Protein AF-0000000071819540 (afdb_homodimer)

Secondary structure (DSSP, 8-state):
-TT-EEEEES-SSHHHHHHHHHHHHTT-EEEEEES-HHHHHHHHHHHHHTT-EEEEEE--TT-HHHHHHHHHHHHHHHSSEEEEE------SS-TTS--GGG--HHHHHHHHIIIIIHHHHHHHHHGGGEEEEEEEEEE--GGGTS--TT-HHHHHHHHHHHHHHHHHHHHSSSEEEEEE--SB-SGGGTT-SB-HHHHHHHHHHHHHTS-HHHHTTSEEEHHHHHHHH-/-TT-EEEEES-SSHHHHHHHHHHHHTT-EEEEEES-HHHHHHHHHHHHHTT-EEEEEE--TT-HHHHHHHHHHHHHHHSSEEEEE------SS-TT---GGG--HHHHHHHHIIIIIHHHHHHHHHGGGEEEEEEEEEE--GGGTS--TT-HHHHHHHHHHHHHHHHHHHHSSSEEEEEE--SB-SGGGTT-SB-HHHHHHHHHHHHHTS-HHHHTTSEEEHHHHHHHH-

Structure (mmCIF, N/CA/C/O backbone):
data_AF-0000000071819540-model_v1
#
loop_
_entity.id
_entity.type
_entity.pdbx_description
1 polymer 'Oxidoreductase (Short-chain dehydrogenase family)'
#
loop_
_atom_site.group_PDB
_atom_site.id
_atom_site.type_symbol
_atom_site.label_atom_id
_atom_site.label_alt_id
_atom_site.label_comp_id
_atom_site.label_asym_id
_atom_site.label_entity_id
_atom_site.label_seq_id
_atom_site.pdbx_PDB_ins_code
_atom_site.Cartn_x
_atom_site.Cartn_y
_atom_site.Cartn_z
_atom_site.occupancy
_atom_site.B_iso_or_equiv
_atom_site.auth_seq_id
_atom_site.auth_comp_id
_atom_site.auth_asym_id
_atom_site.auth_atom_id
_atom_site.pdbx_PDB_model_num
ATOM 1 N N . MET A 1 1 ? 2.355 27.266 20.266 1 91.06 1 MET A N 1
ATOM 2 C CA . MET A 1 1 ? 2.822 27.047 18.891 1 91.06 1 MET A CA 1
ATOM 3 C C . MET A 1 1 ? 2.979 28.375 18.156 1 91.06 1 MET A C 1
ATOM 5 O O . MET A 1 1 ? 2.68 28.469 16.969 1 91.06 1 MET A O 1
ATOM 9 N N . ASN A 1 2 ? 3.559 29.266 19 1 85.06 2 ASN A N 1
ATOM 10 C CA . ASN A 1 2 ? 3.781 30.578 18.391 1 85.06 2 ASN A CA 1
ATOM 11 C C . ASN A 1 2 ? 4.887 30.531 17.328 1 85.06 2 ASN A C 1
ATOM 13 O O . ASN A 1 2 ? 5.918 29.875 17.547 1 85.06 2 ASN A O 1
ATOM 17 N N . ASP A 1 3 ? 4.652 30.812 15.977 1 91.5 3 ASP A N 1
ATOM 18 C CA . ASP A 1 3 ? 5.562 30.875 14.836 1 91.5 3 ASP A CA 1
ATOM 19 C C . ASP A 1 3 ? 5.621 29.547 14.109 1 91.5 3 ASP A C 1
ATOM 21 O O . ASP A 1 3 ? 6.598 29.25 13.414 1 91.5 3 ASP A O 1
ATOM 25 N N . THR A 1 4 ? 4.75 28.703 14.594 1 97.25 4 THR A N 1
ATOM 26 C CA . THR A 1 4 ? 4.637 27.406 13.938 1 97.25 4 THR A CA 1
ATOM 27 C C . THR A 1 4 ? 3.707 27.484 12.727 1 97.25 4 THR A C 1
ATOM 29 O O . THR A 1 4 ? 2.596 28.016 12.828 1 97.25 4 THR A O 1
ATOM 32 N N . THR A 1 5 ? 4.172 27.062 11.617 1 98.69 5 THR A N 1
ATOM 33 C CA . THR A 1 5 ? 3.324 26.938 10.438 1 98.69 5 THR A CA 1
ATOM 34 C C . THR A 1 5 ? 2.943 25.469 10.203 1 98.69 5 THR A C 1
ATOM 36 O O . THR A 1 5 ? 3.814 24.609 10.086 1 98.69 5 THR A O 1
ATOM 39 N N . ALA A 1 6 ? 1.653 25.219 10.156 1 98.88 6 ALA A N 1
ATOM 40 C CA . ALA A 1 6 ? 1.129 23.859 9.977 1 98.88 6 ALA A CA 1
ATOM 41 C C . ALA A 1 6 ? 0.278 23.766 8.711 1 98.88 6 ALA A C 1
ATOM 43 O O . ALA A 1 6 ? -0.553 24.641 8.445 1 98.88 6 ALA A O 1
ATOM 44 N N . VAL A 1 7 ? 0.509 22.75 7.922 1 98.94 7 VAL A N 1
ATOM 45 C CA . VAL A 1 7 ? -0.309 22.438 6.758 1 98.94 7 VAL A CA 1
ATOM 46 C C . VAL A 1 7 ? -1.204 21.234 7.062 1 98.94 7 VAL A C 1
ATOM 48 O O . VAL A 1 7 ? -0.745 20.234 7.617 1 98.94 7 VAL A O 1
ATOM 51 N N . VAL A 1 8 ? -2.459 21.312 6.762 1 98.94 8 VAL A N 1
ATOM 52 C CA . VAL A 1 8 ? -3.402 20.203 6.934 1 98.94 8 VAL A CA 1
ATOM 53 C C . VAL A 1 8 ? -4.133 19.938 5.617 1 98.94 8 VAL A C 1
ATOM 55 O O . VAL A 1 8 ? -4.805 20.828 5.086 1 98.94 8 VAL A O 1
ATOM 58 N N . THR A 1 9 ? -4.004 18.766 5.105 1 98.94 9 THR A N 1
ATOM 59 C CA . THR A 1 9 ? -4.754 18.406 3.906 1 98.94 9 THR A CA 1
ATOM 60 C C . THR A 1 9 ? -6.082 17.75 4.273 1 98.94 9 THR A C 1
ATOM 62 O O . THR A 1 9 ? -6.191 17.109 5.316 1 98.94 9 THR A O 1
ATOM 65 N N . GLY A 1 10 ? -7.055 17.859 3.346 1 98.62 10 GLY A N 1
ATOM 66 C CA . GLY A 1 10 ? -8.367 17.328 3.65 1 98.62 10 GLY A CA 1
ATOM 67 C C . GLY A 1 10 ? -9 17.953 4.883 1 98.62 10 GLY A C 1
ATOM 68 O O . GLY A 1 10 ? -9.484 17.234 5.766 1 98.62 10 GLY A O 1
ATOM 69 N N . ALA A 1 11 ? -8.984 19.266 4.961 1 98.75 11 ALA A N 1
ATOM 70 C CA . ALA A 1 11 ? -9.273 19.953 6.223 1 98.75 11 ALA A CA 1
ATOM 71 C C . ALA A 1 11 ? -10.703 20.484 6.238 1 98.75 11 ALA A C 1
ATOM 73 O O . ALA A 1 11 ? -11.07 21.266 7.113 1 98.75 11 ALA A O 1
ATOM 74 N N . SER A 1 12 ? -11.531 20.047 5.258 1 98.12 12 SER A N 1
ATOM 75 C CA . SER A 1 12 ? -12.859 20.641 5.156 1 98.12 12 SER A CA 1
ATOM 76 C C . SER A 1 12 ? -13.875 19.906 6.02 1 98.12 12 SER A C 1
ATOM 78 O O . SER A 1 12 ? -15.008 20.344 6.191 1 98.12 12 SER A O 1
ATOM 80 N N . SER A 1 13 ? -13.516 18.75 6.555 1 96.56 13 SER A N 1
ATOM 81 C CA . SER A 1 13 ? -14.43 17.969 7.383 1 96.56 13 SER A CA 1
ATOM 82 C C . SER A 1 13 ? -13.672 16.969 8.25 1 96.56 13 SER A C 1
ATOM 84 O O . SER A 1 13 ? -12.445 16.875 8.172 1 96.56 13 SER A O 1
ATOM 86 N N . GLY A 1 14 ? -14.367 16.422 9.18 1 97.31 14 GLY A N 1
ATOM 87 C CA . GLY A 1 14 ? -13.867 15.266 9.922 1 97.31 14 GLY A CA 1
ATOM 88 C C . GLY A 1 14 ? -12.625 15.578 10.734 1 97.31 14 GLY A C 1
ATOM 89 O O . GLY A 1 14 ? -12.562 16.594 11.414 1 97.31 14 GLY A O 1
ATOM 90 N N . ILE A 1 15 ? -11.727 14.633 10.703 1 98.44 15 ILE A N 1
ATOM 91 C CA . ILE A 1 15 ? -10.5 14.719 11.492 1 98.44 15 ILE A CA 1
ATOM 92 C C . ILE A 1 15 ? -9.695 15.938 11.047 1 98.44 15 ILE A C 1
ATOM 94 O O . ILE A 1 15 ? -9.203 16.703 11.883 1 98.44 15 ILE A O 1
ATOM 98 N N . GLY A 1 16 ? -9.609 16.172 9.727 1 98.75 16 GLY A N 1
ATOM 99 C CA . GLY A 1 16 ? -8.836 17.281 9.195 1 98.75 16 GLY A CA 1
ATOM 100 C C . GLY A 1 16 ? -9.312 18.641 9.695 1 98.75 16 GLY A C 1
ATOM 101 O O . GLY A 1 16 ? -8.508 19.484 10.094 1 98.75 16 GLY A O 1
ATOM 102 N N . ALA A 1 17 ? -10.586 18.812 9.695 1 98.75 17 ALA A N 1
ATOM 103 C CA . ALA A 1 17 ? -11.164 20.062 10.18 1 98.75 17 ALA A CA 1
ATOM 104 C C . ALA A 1 17 ? -10.883 20.25 11.672 1 98.75 17 ALA A C 1
ATOM 106 O O . ALA A 1 17 ? -10.484 21.328 12.094 1 98.75 17 ALA A O 1
ATOM 107 N N . ALA A 1 18 ? -11.109 19.203 12.414 1 98.81 18 ALA A N 1
ATOM 108 C CA . ALA A 1 18 ? -10.883 19.266 13.859 1 98.81 18 ALA A CA 1
ATOM 109 C C . ALA A 1 18 ? -9.422 19.562 14.18 1 98.81 18 ALA A C 1
ATOM 111 O O . ALA A 1 18 ? -9.125 20.359 15.07 1 98.81 18 ALA A O 1
ATOM 112 N N . VAL A 1 19 ? -8.539 18.922 13.453 1 98.88 19 VAL A N 1
ATOM 113 C CA . VAL A 1 19 ? -7.105 19.094 13.664 1 98.88 19 VAL A CA 1
ATOM 114 C C . VAL A 1 19 ? -6.691 20.516 13.281 1 98.88 19 VAL A C 1
ATOM 116 O O . VAL A 1 19 ? -5.918 21.156 14 1 98.88 19 VAL A O 1
ATOM 119 N N . ALA A 1 20 ? -7.203 21.016 12.164 1 98.88 20 ALA A N 1
ATOM 120 C CA . ALA A 1 20 ? -6.91 22.391 11.766 1 98.88 20 ALA A CA 1
ATOM 121 C C . ALA A 1 20 ? -7.312 23.375 12.852 1 98.88 20 ALA A C 1
ATOM 123 O O . ALA A 1 20 ? -6.531 24.266 13.219 1 98.88 20 ALA A O 1
ATOM 124 N N . ARG A 1 21 ? -8.508 23.234 13.398 1 98.81 21 ARG A N 1
ATOM 125 C CA . ARG A 1 21 ? -8.992 24.125 14.461 1 98.81 21 ARG A CA 1
ATOM 126 C C . ARG A 1 21 ? -8.125 24 15.703 1 98.81 21 ARG A C 1
ATOM 128 O O . ARG A 1 21 ? -7.797 25.016 16.328 1 98.81 21 ARG A O 1
ATOM 135 N N . ALA A 1 22 ? -7.758 22.75 16.062 1 98.69 22 ALA A N 1
ATOM 136 C CA . ALA A 1 22 ? -6.949 22.531 17.266 1 98.69 22 ALA A CA 1
ATOM 137 C C . ALA A 1 22 ? -5.574 23.172 17.125 1 98.69 22 ALA A C 1
ATOM 139 O O . ALA A 1 22 ? -5.066 23.781 18.062 1 98.69 22 ALA A O 1
ATOM 140 N N . LEU A 1 23 ? -4.965 23.047 15.969 1 98.69 23 LEU A N 1
ATOM 141 C CA . LEU A 1 23 ? -3.668 23.672 15.719 1 98.69 23 LEU A CA 1
ATOM 142 C C . LEU A 1 23 ? -3.771 25.188 15.766 1 98.69 23 LEU A C 1
ATOM 144 O O . LEU A 1 23 ? -2.898 25.859 16.328 1 98.69 23 LEU A O 1
ATOM 148 N N . GLY A 1 24 ? -4.809 25.734 15.172 1 98.25 24 GLY A N 1
ATOM 149 C CA . GLY A 1 24 ? -5.055 27.156 15.258 1 98.25 24 GLY A CA 1
ATOM 150 C C . GLY A 1 24 ? -5.203 27.656 16.688 1 98.25 24 GLY A C 1
ATOM 151 O O . GLY A 1 24 ? -4.625 28.688 17.062 1 98.25 24 GLY A O 1
ATOM 152 N N . ARG A 1 25 ? -5.984 26.938 17.438 1 97.75 25 ARG A N 1
ATOM 153 C CA . ARG A 1 25 ? -6.188 27.281 18.828 1 97.75 25 ARG A CA 1
ATOM 154 C C . ARG A 1 25 ? -4.871 27.25 19.609 1 97.75 25 ARG A C 1
ATOM 156 O O . ARG A 1 25 ? -4.672 28.016 20.531 1 97.75 25 ARG A O 1
ATOM 163 N N . ALA A 1 26 ? -4.012 26.344 19.172 1 97.69 26 ALA A N 1
ATOM 164 C CA . ALA A 1 26 ? -2.719 26.188 19.844 1 97.69 26 ALA A CA 1
ATOM 165 C C . ALA A 1 26 ? -1.759 27.297 19.422 1 97.69 26 ALA A C 1
ATOM 167 O O . ALA A 1 26 ? -0.653 27.406 19.953 1 97.69 26 ALA A O 1
ATOM 168 N N . GLY A 1 27 ? -2.15 28.094 18.406 1 97.62 27 GLY A N 1
ATOM 169 C CA . GLY A 1 27 ? -1.38 29.281 18.062 1 97.62 27 GLY A CA 1
ATOM 170 C C . GLY A 1 27 ? -0.652 29.156 16.75 1 97.62 27 GLY A C 1
ATOM 171 O O . GLY A 1 27 ? 0.05 30.078 16.328 1 97.62 27 GLY A O 1
ATOM 172 N N . ALA A 1 28 ? -0.795 28.062 16.062 1 98.25 28 ALA A N 1
ATOM 173 C CA . ALA A 1 28 ? -0.118 27.859 14.781 1 98.25 28 ALA A CA 1
ATOM 174 C C . ALA A 1 28 ? -0.764 28.703 13.68 1 98.25 28 ALA A C 1
ATOM 176 O O . ALA A 1 28 ? -1.956 29 13.742 1 98.25 28 ALA A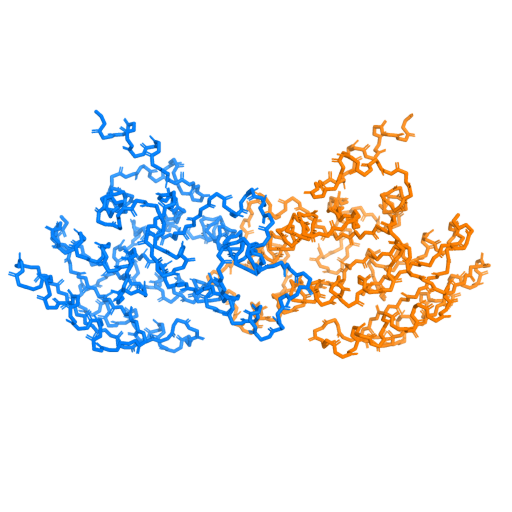 O 1
ATOM 177 N N . THR A 1 29 ? 0.043 29.094 12.766 1 98.38 29 THR A N 1
ATOM 178 C CA . THR A 1 29 ? -0.482 29.516 11.469 1 98.38 29 THR A CA 1
ATOM 179 C C . THR A 1 29 ? -0.866 28.312 10.617 1 98.38 29 THR A C 1
ATOM 181 O O . THR A 1 29 ? 0.002 27.562 10.18 1 98.38 29 THR A O 1
ATOM 184 N N . VAL A 1 30 ? -2.158 28.203 10.367 1 98.75 30 VAL A N 1
ATOM 185 C CA . VAL A 1 30 ? -2.646 27 9.703 1 98.75 30 VAL A CA 1
ATOM 186 C C . VAL A 1 30 ? -2.916 27.297 8.227 1 98.75 30 VAL A C 1
ATOM 188 O O . VAL A 1 30 ? -3.598 28.266 7.898 1 98.75 30 VAL A O 1
ATOM 191 N N . VAL A 1 31 ? -2.322 26.531 7.32 1 98.88 31 VAL A N 1
ATOM 192 C CA . VAL A 1 31 ? -2.67 26.516 5.902 1 98.88 31 VAL A CA 1
ATOM 193 C C . VAL A 1 31 ? -3.383 25.219 5.555 1 98.88 31 VAL A C 1
ATOM 195 O O . VAL A 1 31 ? -2.768 24.141 5.551 1 98.88 31 VAL A O 1
ATOM 198 N N . ALA A 1 32 ? -4.676 25.344 5.297 1 98.75 32 ALA A N 1
ATOM 199 C CA . ALA A 1 32 ? -5.527 24.172 5.109 1 98.75 32 ALA A CA 1
ATOM 200 C C . ALA A 1 32 ? -5.945 24.031 3.648 1 98.75 32 ALA A C 1
ATOM 202 O O . ALA A 1 32 ? -6.188 25.031 2.963 1 98.75 32 ALA A O 1
ATOM 203 N N . CYS A 1 33 ? -6.051 22.781 3.203 1 98.62 33 CYS A N 1
ATOM 204 C CA . CYS A 1 33 ? -6.559 22.609 1.847 1 98.62 33 CYS A CA 1
ATOM 205 C C . CYS A 1 33 ? -7.637 21.531 1.799 1 98.62 33 CYS A C 1
ATOM 207 O O . CYS A 1 33 ? -7.719 20.688 2.691 1 98.62 33 CYS A O 1
ATOM 209 N N . ALA A 1 34 ? -8.445 21.578 0.838 1 98.62 34 ALA A N 1
ATOM 210 C CA . ALA A 1 34 ? -9.469 20.609 0.45 1 98.62 34 ALA A CA 1
ATOM 211 C C . ALA A 1 34 ? -10 20.906 -0.952 1 98.62 34 ALA A C 1
ATOM 213 O O . ALA A 1 34 ? -9.688 21.953 -1.533 1 98.62 34 ALA A O 1
ATOM 214 N N . ARG A 1 35 ? -10.766 20.031 -1.451 1 96.88 35 ARG A N 1
ATOM 215 C CA . ARG A 1 35 ? -11.352 20.219 -2.771 1 96.88 35 ARG A CA 1
ATOM 216 C C . ARG A 1 35 ? -12.586 21.109 -2.699 1 96.88 35 ARG A C 1
ATOM 218 O O . ARG A 1 35 ? -12.875 21.844 -3.645 1 96.88 35 ARG A O 1
ATOM 225 N N . ASP A 1 36 ? -13.258 21 -1.568 1 94.38 36 ASP A N 1
ATOM 226 C CA . ASP A 1 36 ? -14.43 21.828 -1.337 1 94.38 36 ASP A CA 1
ATOM 227 C C . ASP A 1 36 ? -14.047 23.156 -0.693 1 94.38 36 ASP A C 1
ATOM 229 O O . ASP A 1 36 ? -13.898 23.25 0.527 1 94.38 36 ASP A O 1
ATOM 233 N N . GLY A 1 37 ? -14.109 24.203 -1.517 1 96.12 37 GLY A N 1
ATOM 234 C CA . GLY A 1 37 ? -13.648 25.516 -1.058 1 96.12 37 GLY A CA 1
ATOM 235 C C . GLY A 1 37 ? -14.562 26.125 -0.011 1 96.12 37 GLY A C 1
ATOM 236 O O . GLY A 1 37 ? -14.078 26.719 0.957 1 96.12 37 GLY A O 1
ATOM 237 N N . ASP A 1 38 ? -15.805 25.969 -0.17 1 97.12 38 ASP A N 1
ATOM 238 C CA . ASP A 1 38 ? -16.75 26.578 0.751 1 97.12 38 ASP A CA 1
ATOM 239 C C . ASP A 1 38 ? -16.672 25.938 2.135 1 97.12 38 ASP A C 1
ATOM 241 O O . ASP A 1 38 ? -16.609 26.641 3.146 1 97.12 38 ASP A O 1
ATOM 245 N N . ALA A 1 39 ? -16.688 24.641 2.193 1 97.81 39 ALA A N 1
ATOM 246 C CA . ALA A 1 39 ? -16.578 23.938 3.467 1 97.81 39 ALA A CA 1
ATOM 247 C C . ALA A 1 39 ? -15.242 24.234 4.141 1 97.81 39 ALA A C 1
ATOM 249 O O . ALA A 1 39 ? -15.172 24.375 5.363 1 97.81 39 ALA A O 1
ATOM 250 N N . LEU A 1 40 ? -14.266 24.359 3.352 1 98.5 40 LEU A N 1
ATOM 251 C CA . LEU A 1 40 ? -12.93 24.672 3.861 1 98.5 40 LEU A CA 1
ATOM 252 C C . LEU A 1 40 ? -12.898 26.078 4.465 1 98.5 40 LEU A C 1
ATOM 254 O O . LEU A 1 40 ? -12.305 26.281 5.523 1 98.5 40 LEU A O 1
ATOM 258 N N . GLN A 1 41 ? -13.523 27.031 3.76 1 98.44 41 GLN A N 1
ATOM 259 C CA . GLN A 1 41 ? -13.539 28.406 4.246 1 98.44 41 GLN A CA 1
ATOM 260 C C . GLN A 1 41 ? -14.258 28.516 5.586 1 98.44 41 GLN A C 1
ATOM 262 O O . GLN A 1 41 ? -13.891 29.328 6.438 1 98.44 41 GLN A O 1
ATOM 267 N N . SER A 1 42 ? -15.266 27.719 5.781 1 98.44 42 SER A N 1
ATOM 268 C CA . SER A 1 42 ? -15.961 27.688 7.062 1 98.44 42 SER A CA 1
ATOM 269 C C . SER A 1 42 ? -15.016 27.312 8.195 1 98.44 42 SER A C 1
ATOM 271 O O . SER A 1 42 ? -15.07 27.906 9.281 1 98.44 42 SER A O 1
ATOM 273 N N . VAL A 1 43 ? -14.148 26.344 7.965 1 98.62 43 VAL A N 1
ATOM 274 C CA . VAL A 1 43 ? -13.164 25.922 8.953 1 98.62 43 VAL A CA 1
ATOM 275 C C . VAL A 1 43 ? -12.195 27.062 9.242 1 98.62 43 VAL A C 1
ATOM 277 O O . VAL A 1 43 ? -11.891 27.344 10.406 1 98.62 43 VAL A O 1
ATOM 280 N N . VAL A 1 44 ? -11.75 27.75 8.25 1 98.62 44 VAL A N 1
ATOM 281 C CA . VAL A 1 44 ? -10.82 28.875 8.383 1 98.62 44 VAL A CA 1
ATOM 282 C C . VAL A 1 44 ? -11.484 30 9.164 1 98.62 44 VAL A C 1
ATOM 284 O O . VAL A 1 44 ? -10.875 30.594 10.062 1 98.62 44 VAL A O 1
ATOM 287 N N . ASN A 1 45 ? -12.727 30.266 8.836 1 98.56 45 ASN A N 1
ATOM 288 C CA . ASN A 1 45 ? -13.477 31.297 9.547 1 98.56 45 ASN A CA 1
ATOM 289 C C . ASN A 1 45 ? -13.578 30.984 11.039 1 98.56 45 ASN A C 1
ATOM 291 O O . ASN A 1 45 ? -13.477 31.891 11.875 1 98.56 45 ASN A O 1
ATOM 295 N N . ASP A 1 46 ? -13.812 29.734 11.32 1 98.19 46 ASP A N 1
ATOM 296 C CA . ASP A 1 46 ? -13.883 29.312 12.719 1 98.19 46 ASP A CA 1
ATOM 297 C C . ASP A 1 46 ? -12.57 29.625 13.445 1 98.19 46 ASP A C 1
ATOM 299 O O . ASP A 1 46 ? -12.586 30.141 14.562 1 98.19 46 ASP A O 1
ATOM 303 N N . ILE A 1 47 ? -11.453 29.312 12.867 1 98.5 47 ILE A N 1
ATOM 304 C CA . ILE A 1 47 ? -10.133 29.516 13.453 1 98.5 47 ILE A CA 1
ATOM 305 C C . ILE A 1 47 ? -9.891 31 13.695 1 98.5 47 ILE A C 1
ATOM 307 O O . ILE A 1 47 ? -9.438 31.406 14.773 1 98.5 47 ILE A O 1
ATOM 311 N N . GLU A 1 48 ? -10.258 31.781 12.719 1 98.19 48 GLU A N 1
ATOM 312 C CA . GLU A 1 48 ? -10.039 33.219 12.812 1 98.19 48 GLU A CA 1
ATOM 313 C C . GLU A 1 48 ? -10.945 33.844 13.875 1 98.19 48 GLU A C 1
ATOM 315 O O . GLU A 1 48 ? -10.523 34.75 14.602 1 98.19 48 GLU A O 1
ATOM 320 N N . ARG A 1 49 ? -12.102 33.344 13.922 1 97.88 49 ARG A N 1
ATOM 321 C CA . ARG A 1 49 ? -13.047 33.844 14.922 1 97.88 49 ARG A CA 1
ATOM 322 C C . ARG A 1 49 ? -12.531 33.625 16.328 1 97.88 49 ARG A C 1
ATOM 324 O O . ARG A 1 49 ? -12.75 34.438 17.234 1 97.88 49 ARG A O 1
ATOM 331 N N . ASP A 1 50 ? -11.812 32.594 16.484 1 96.69 50 ASP A N 1
ATOM 332 C CA . ASP A 1 50 ? -11.289 32.25 17.797 1 96.69 50 ASP A CA 1
ATOM 333 C C . ASP A 1 50 ? -9.922 32.875 18.031 1 96.69 50 ASP A C 1
ATOM 335 O O . ASP A 1 50 ? -9.25 32.562 19.016 1 96.69 50 ASP A O 1
ATOM 339 N N . GLY A 1 51 ? -9.508 33.719 17.156 1 96.75 51 GLY A N 1
ATOM 340 C CA . GLY A 1 51 ? -8.297 34.5 17.344 1 96.75 51 GLY A CA 1
ATOM 341 C C . GLY A 1 51 ? -7.078 33.875 16.688 1 96.75 51 GLY A C 1
ATOM 342 O O . GLY A 1 51 ? -5.953 34.344 16.875 1 96.75 51 GLY A O 1
ATOM 343 N N . GLY A 1 52 ? -7.309 32.781 15.93 1 97.12 52 GLY A N 1
ATOM 344 C CA . GLY A 1 52 ? -6.195 32.094 15.273 1 97.12 52 GLY A CA 1
ATOM 345 C C . GLY A 1 52 ? -5.914 32.656 13.883 1 97.12 52 GLY A C 1
ATOM 346 O O . GLY A 1 52 ? -6.543 33.625 13.453 1 97.12 52 GLY A O 1
ATOM 347 N N . SER A 1 53 ? -4.91 32.094 13.273 1 97.62 53 SER A N 1
ATOM 348 C CA . SER A 1 53 ? -4.508 32.438 11.914 1 97.62 53 SER A CA 1
ATOM 349 C C . SER A 1 53 ? -4.602 31.234 10.984 1 97.62 53 SER A C 1
ATOM 351 O O . SER A 1 53 ? -4.012 30.188 11.258 1 97.62 53 SER A O 1
ATOM 353 N N . ALA A 1 54 ? -5.344 31.422 9.953 1 98.19 54 ALA A N 1
ATOM 354 C CA . ALA A 1 54 ? -5.496 30.312 9.008 1 98.19 54 ALA A CA 1
ATOM 355 C C . ALA A 1 54 ? -5.785 30.828 7.602 1 98.19 54 ALA A C 1
ATOM 357 O O . ALA A 1 54 ? -6.285 31.938 7.434 1 98.19 54 ALA A O 1
ATOM 358 N N . SER A 1 55 ? -5.426 30.094 6.621 1 98.19 55 SER A N 1
ATOM 359 C CA . SER A 1 55 ? -5.773 30.359 5.234 1 98.19 55 SER A CA 1
ATOM 360 C C . SER A 1 55 ? -6.227 29.094 4.516 1 98.19 55 SER A C 1
ATOM 362 O O . SER A 1 55 ? -5.809 28 4.875 1 98.19 55 SER A O 1
ATOM 364 N N . ALA A 1 56 ? -7.117 29.312 3.549 1 98.5 56 ALA A N 1
ATOM 365 C CA . ALA A 1 56 ? -7.68 28.219 2.758 1 98.5 56 ALA A CA 1
ATOM 366 C C . ALA A 1 56 ? -7.062 28.188 1.363 1 98.5 56 ALA A C 1
ATOM 368 O O . ALA A 1 56 ? -6.949 29.219 0.696 1 98.5 56 ALA A O 1
ATOM 369 N N . VAL A 1 57 ? -6.605 27 0.985 1 98.5 57 VAL A N 1
ATOM 370 C CA . VAL A 1 57 ? -6.137 26.766 -0.378 1 98.5 57 VAL A CA 1
ATOM 371 C C . VAL A 1 57 ? -6.941 25.641 -1.015 1 98.5 57 VAL A C 1
ATOM 373 O O . VAL A 1 57 ? -6.93 24.5 -0.528 1 98.5 57 VAL A O 1
ATOM 376 N N . ARG A 1 58 ? -7.695 25.953 -2.055 1 98.44 58 ARG A N 1
ATOM 377 C CA . ARG A 1 58 ? -8.359 24.875 -2.785 1 98.44 58 ARG A CA 1
ATOM 378 C C . ARG A 1 58 ? -7.352 24.016 -3.525 1 98.44 58 ARG A C 1
ATOM 380 O O . ARG A 1 58 ? -6.574 24.516 -4.34 1 98.44 58 ARG A O 1
ATOM 387 N N . ALA A 1 59 ? -7.336 22.734 -3.211 1 98.62 59 ALA A N 1
ATOM 388 C CA . ALA A 1 59 ? -6.359 21.828 -3.826 1 98.62 59 ALA A CA 1
ATOM 389 C C . ALA A 1 59 ? -6.844 20.391 -3.781 1 98.62 59 ALA A C 1
ATOM 391 O O . ALA A 1 59 ? -7.641 20.016 -2.916 1 98.62 59 ALA A O 1
ATOM 392 N N . ASP A 1 60 ? -6.441 19.641 -4.77 1 98.75 60 ASP A N 1
ATOM 393 C CA . ASP A 1 60 ? -6.621 18.188 -4.852 1 98.75 60 ASP A CA 1
ATOM 394 C C . ASP A 1 60 ? -5.297 17.469 -4.625 1 98.75 60 ASP A C 1
ATOM 396 O O . ASP A 1 60 ? -4.348 17.641 -5.398 1 98.75 60 ASP A O 1
ATOM 400 N N . VAL A 1 61 ? -5.27 16.641 -3.568 1 98.88 61 VAL A N 1
ATOM 401 C CA . VAL A 1 61 ? -4.008 16 -3.205 1 98.88 61 VAL A CA 1
ATOM 402 C C . VAL A 1 61 ? -3.576 15.047 -4.316 1 98.88 61 VAL A C 1
ATOM 404 O O . VAL A 1 61 ? -2.414 14.641 -4.371 1 98.88 61 VAL A O 1
ATOM 407 N N . ARG A 1 62 ? -4.492 14.703 -5.23 1 98.62 62 ARG A N 1
ATOM 408 C CA . ARG A 1 62 ? -4.172 13.82 -6.344 1 98.62 62 ARG A CA 1
ATOM 409 C C . ARG A 1 62 ? -3.354 14.547 -7.406 1 98.62 62 ARG A C 1
ATOM 411 O O . ARG A 1 62 ? -2.787 13.914 -8.305 1 98.62 62 ARG A O 1
ATOM 418 N N . ASP A 1 63 ? -3.301 15.828 -7.336 1 98.69 63 ASP A N 1
ATOM 419 C CA . ASP A 1 63 ? -2.572 16.656 -8.289 1 98.69 63 ASP A CA 1
ATOM 420 C C . ASP A 1 63 ? -1.28 17.203 -7.672 1 98.69 63 ASP A C 1
ATOM 422 O O . ASP A 1 63 ? -1.317 18.031 -6.762 1 98.69 63 ASP A O 1
ATOM 426 N N . GLU A 1 64 ? -0.173 16.766 -8.234 1 98.06 64 GLU A N 1
ATOM 427 C CA . GLU A 1 64 ? 1.115 17.125 -7.652 1 98.06 64 GLU A CA 1
ATOM 428 C C . GLU A 1 64 ? 1.388 18.609 -7.797 1 98.06 64 GLU A C 1
ATOM 430 O O . GLU A 1 64 ? 2.061 19.219 -6.953 1 98.06 64 GLU A O 1
ATOM 435 N N . LEU A 1 65 ? 0.877 19.25 -8.773 1 98.5 65 LEU A N 1
ATOM 436 C CA . LEU A 1 65 ? 1.054 20.703 -8.922 1 98.5 65 LEU A CA 1
ATOM 437 C C . LEU A 1 65 ? 0.254 21.453 -7.863 1 98.5 65 LEU A C 1
ATOM 439 O O . LEU A 1 65 ? 0.689 22.5 -7.379 1 98.5 65 LEU A O 1
ATOM 443 N N . ASP A 1 66 ? -0.933 20.969 -7.535 1 98.81 66 ASP A N 1
ATOM 444 C CA . ASP A 1 66 ? -1.685 21.516 -6.414 1 98.81 66 ASP A CA 1
ATOM 445 C C . ASP A 1 66 ? -0.884 21.422 -5.117 1 98.81 66 ASP A C 1
ATOM 447 O O . ASP A 1 66 ? -0.877 22.359 -4.316 1 98.81 66 ASP A O 1
ATOM 451 N N . MET A 1 67 ? -0.205 20.297 -4.91 1 98.88 67 MET A N 1
ATOM 452 C CA . MET A 1 67 ? 0.581 20.109 -3.697 1 98.88 67 MET A CA 1
ATOM 453 C C . MET A 1 67 ? 1.786 21.031 -3.67 1 98.88 67 MET A C 1
ATOM 455 O O . MET A 1 67 ? 2.119 21.594 -2.625 1 98.88 67 MET A O 1
ATOM 459 N N . GLU A 1 68 ? 2.404 21.141 -4.797 1 98.75 68 GLU A N 1
ATOM 460 C CA . GLU A 1 68 ? 3.51 22.094 -4.891 1 98.75 68 GLU A CA 1
ATOM 461 C C . GLU A 1 68 ? 3.061 23.5 -4.516 1 98.75 68 GLU A C 1
ATOM 463 O O . GLU A 1 68 ? 3.697 24.156 -3.693 1 98.75 68 GLU A O 1
ATOM 468 N N . ARG A 1 69 ? 1.987 23.938 -5.082 1 98.69 69 ARG A N 1
ATOM 469 C CA . ARG A 1 69 ? 1.453 25.266 -4.816 1 98.69 69 ARG A CA 1
ATOM 470 C C . ARG A 1 69 ? 1.046 25.406 -3.354 1 98.69 69 ARG A C 1
ATOM 472 O O . ARG A 1 69 ? 1.278 26.453 -2.74 1 98.69 69 ARG A O 1
ATOM 479 N N . LEU A 1 70 ? 0.414 24.406 -2.826 1 98.88 70 LEU A N 1
ATOM 480 C CA . LEU A 1 70 ? 0.007 24.422 -1.426 1 98.88 70 LEU A CA 1
ATOM 481 C C . LEU A 1 70 ? 1.205 24.656 -0.512 1 98.88 70 LEU A C 1
ATOM 483 O O . LEU A 1 70 ? 1.151 25.5 0.389 1 98.88 70 LEU A O 1
ATOM 487 N N . MET A 1 71 ? 2.285 23.938 -0.763 1 98.94 71 MET A N 1
ATOM 488 C CA . MET A 1 71 ? 3.451 24.016 0.112 1 98.94 71 MET A CA 1
ATOM 489 C C . MET A 1 71 ? 4.168 25.359 -0.052 1 98.94 71 MET A C 1
ATOM 491 O O . MET A 1 71 ? 4.66 25.922 0.923 1 98.94 71 MET A O 1
ATOM 495 N N . GLU A 1 72 ? 4.184 25.828 -1.253 1 98.62 72 GLU A N 1
ATOM 496 C CA . GLU A 1 72 ? 4.754 27.156 -1.48 1 98.62 72 GLU A CA 1
ATOM 497 C C . GLU A 1 72 ? 3.963 28.219 -0.741 1 98.62 72 GLU A C 1
ATOM 499 O O . GLU A 1 72 ? 4.547 29.141 -0.15 1 98.62 72 GLU A O 1
ATOM 504 N N . THR A 1 73 ? 2.67 28.141 -0.818 1 98.5 73 THR A N 1
ATOM 505 C CA . THR A 1 73 ? 1.807 29.078 -0.111 1 98.5 73 THR A CA 1
ATOM 506 C C . THR A 1 73 ? 2.062 29.016 1.393 1 98.5 73 THR A C 1
ATOM 508 O O . THR A 1 73 ? 2.18 30.062 2.047 1 98.5 73 THR A O 1
ATOM 511 N N . ALA A 1 74 ? 2.184 27.844 1.934 1 98.69 74 ALA A N 1
ATOM 512 C CA . ALA A 1 74 ? 2.43 27.656 3.361 1 98.69 74 ALA A CA 1
ATOM 513 C C . ALA A 1 74 ? 3.789 28.219 3.762 1 98.69 74 ALA A C 1
ATOM 515 O O . ALA A 1 74 ? 3.912 28.891 4.789 1 98.69 74 ALA A O 1
ATOM 516 N N . ALA A 1 75 ? 4.789 27.922 2.943 1 98.06 75 ALA A N 1
ATOM 517 C CA . ALA A 1 75 ? 6.137 28.406 3.219 1 98.06 75 ALA A CA 1
ATOM 518 C C . ALA A 1 75 ? 6.18 29.938 3.207 1 98.06 75 ALA A C 1
ATOM 520 O O . ALA A 1 75 ? 6.887 30.547 4.012 1 98.06 75 ALA A O 1
ATOM 521 N N . ARG A 1 76 ? 5.43 30.531 2.316 1 96.88 76 ARG A N 1
ATOM 522 C CA . ARG A 1 76 ? 5.383 31.984 2.234 1 96.88 76 ARG A CA 1
ATOM 523 C C . ARG A 1 76 ? 4.676 32.562 3.449 1 96.88 76 ARG A C 1
ATOM 525 O O . ARG A 1 76 ? 5.062 33.625 3.938 1 96.88 76 ARG A O 1
ATOM 532 N N . ALA A 1 77 ? 3.68 31.922 3.91 1 94.19 77 ALA A N 1
ATOM 533 C CA . ALA A 1 77 ? 2.883 32.406 5.031 1 94.19 77 ALA A CA 1
ATOM 534 C C . ALA A 1 77 ? 3.705 32.438 6.316 1 94.19 77 ALA A C 1
ATOM 536 O O . ALA A 1 77 ? 3.568 33.375 7.129 1 94.19 77 ALA A O 1
ATOM 537 N N . GLY A 1 78 ? 4.531 31.484 6.531 1 93.19 78 GLY A N 1
ATOM 538 C CA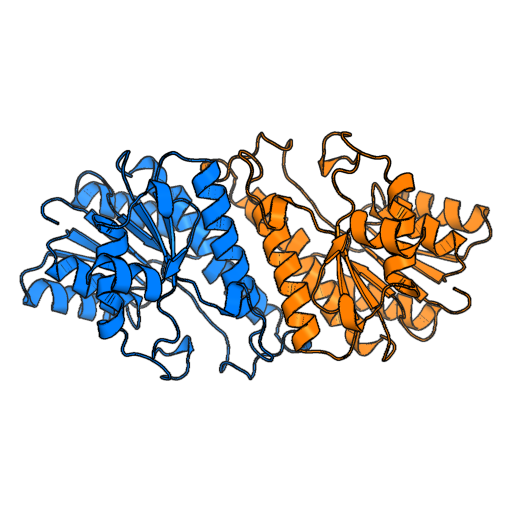 . GLY A 1 78 ? 5.215 31.375 7.812 1 93.19 78 GLY A CA 1
ATOM 539 C C . GLY A 1 78 ? 6.727 31.406 7.688 1 93.19 78 GLY A C 1
ATOM 540 O O . GLY A 1 78 ? 7.438 31.391 8.695 1 93.19 78 GLY A O 1
ATOM 541 N N . GLY A 1 79 ? 7.266 31.453 6.445 1 94.75 79 GLY A N 1
ATOM 542 C CA . GLY A 1 79 ? 8.695 31.375 6.203 1 94.75 79 GLY A CA 1
ATOM 543 C C . GLY A 1 79 ? 9.211 29.953 6.047 1 94.75 79 GLY A C 1
ATOM 544 O O . GLY A 1 79 ? 10.211 29.734 5.371 1 94.75 79 GLY A O 1
ATOM 545 N N . ARG A 1 80 ? 8.625 29.094 6.703 1 97.81 80 ARG A N 1
ATOM 546 C CA . ARG A 1 80 ? 8.898 27.656 6.629 1 97.81 80 ARG A CA 1
ATOM 547 C C . ARG A 1 80 ? 7.684 26.844 7.062 1 97.81 80 ARG A C 1
ATOM 549 O O . ARG A 1 80 ? 6.723 27.391 7.605 1 97.81 80 ARG A O 1
ATOM 556 N N . ILE A 1 81 ? 7.762 25.594 6.828 1 98.81 81 ILE A N 1
ATOM 557 C CA . ILE A 1 81 ? 6.73 24.672 7.305 1 98.81 81 ILE A CA 1
ATOM 558 C C . ILE A 1 81 ? 7.266 23.859 8.484 1 98.81 81 ILE A C 1
ATOM 560 O O . ILE A 1 81 ? 8.328 23.25 8.391 1 98.81 81 ILE A O 1
ATOM 564 N N . ASP A 1 82 ? 6.531 23.875 9.539 1 98.81 82 ASP A N 1
ATOM 565 C CA . ASP A 1 82 ? 6.977 23.156 10.727 1 98.81 82 ASP A CA 1
ATOM 566 C C . ASP A 1 82 ? 6.25 21.828 10.875 1 98.81 82 ASP A C 1
ATOM 568 O O . ASP A 1 82 ? 6.805 20.875 11.422 1 98.81 82 ASP A O 1
ATOM 572 N N . VAL A 1 83 ? 4.988 21.766 10.445 1 98.94 83 VAL A N 1
ATOM 573 C CA . VAL A 1 83 ? 4.164 20.578 10.602 1 98.94 83 VAL A CA 1
ATOM 574 C C . VAL A 1 83 ? 3.35 20.328 9.336 1 98.94 83 VAL A C 1
ATOM 576 O O . VAL A 1 83 ? 2.762 21.266 8.781 1 98.94 83 VAL A O 1
ATOM 579 N N . LEU A 1 84 ? 3.373 19.188 8.859 1 98.94 84 LEU A N 1
ATOM 580 C CA . LEU A 1 84 ? 2.441 18.719 7.84 1 98.94 84 LEU A CA 1
ATOM 581 C C . LEU A 1 84 ? 1.559 17.609 8.383 1 98.94 84 LEU A C 1
ATOM 583 O O . LEU A 1 84 ? 2.062 16.594 8.891 1 98.94 84 LEU A O 1
ATOM 587 N N . VAL A 1 85 ? 0.288 17.797 8.359 1 99 85 VAL A N 1
ATOM 588 C CA . VAL A 1 85 ? -0.68 16.719 8.586 1 99 85 VAL A CA 1
ATOM 589 C C . VAL A 1 85 ? -1.276 16.266 7.258 1 99 85 VAL A C 1
ATOM 591 O O . VAL A 1 85 ? -2.188 16.906 6.73 1 99 85 VAL A O 1
ATOM 594 N N . ALA A 1 86 ? -0.771 15.195 6.738 1 98.94 86 ALA A N 1
ATOM 595 C CA . ALA A 1 86 ? -1.277 14.602 5.504 1 98.94 86 ALA A CA 1
ATOM 596 C C . ALA A 1 86 ? -2.5 13.734 5.773 1 98.94 86 ALA A C 1
ATOM 598 O O . ALA A 1 86 ? -2.387 12.508 5.875 1 98.94 86 ALA A O 1
ATOM 599 N N . ASN A 1 87 ? -3.68 14.375 5.75 1 98.75 87 ASN A N 1
ATOM 600 C CA . ASN A 1 87 ? -4.875 13.773 6.324 1 98.75 87 ASN A CA 1
ATOM 601 C C . ASN A 1 87 ? -5.887 13.398 5.246 1 98.75 87 ASN A C 1
ATOM 603 O O . ASN A 1 87 ? -6.762 12.555 5.473 1 98.75 87 ASN A O 1
ATOM 607 N N . ALA A 1 88 ? -5.828 13.992 4.039 1 98.69 88 ALA A N 1
ATOM 608 C CA . ALA A 1 88 ? -6.832 13.766 3.004 1 98.69 88 ALA A CA 1
ATOM 609 C C . ALA A 1 88 ? -6.953 12.273 2.682 1 98.69 88 ALA A C 1
ATOM 611 O O . ALA A 1 88 ? -5.945 11.586 2.494 1 98.69 88 ALA A O 1
ATOM 612 N N . ALA A 1 89 ? -8.172 11.797 2.664 1 98.38 89 ALA A N 1
ATOM 613 C CA . ALA A 1 89 ? -8.422 10.391 2.365 1 98.38 89 ALA A CA 1
ATOM 614 C C . ALA A 1 89 ? -9.859 10.18 1.898 1 98.38 89 ALA A C 1
ATOM 616 O O . ALA A 1 89 ? -10.742 10.977 2.209 1 98.38 89 ALA A O 1
ATOM 617 N N . VAL A 1 90 ? -10.047 9.086 1.186 1 97.69 90 VAL A N 1
ATOM 618 C CA . VAL A 1 90 ? -11.383 8.711 0.743 1 97.69 90 VAL A CA 1
ATOM 619 C C . VAL A 1 90 ? -11.609 7.219 0.982 1 97.69 90 VAL A C 1
ATOM 621 O O . VAL A 1 90 ? -10.656 6.457 1.15 1 97.69 90 VAL A O 1
ATOM 624 N N . ALA A 1 91 ? -12.758 6.824 1.082 1 96.38 91 ALA A N 1
ATOM 625 C CA . ALA A 1 91 ? -13.281 5.461 1.029 1 96.38 91 ALA A CA 1
ATOM 626 C C . ALA A 1 91 ? -14.547 5.395 0.185 1 96.38 91 ALA A C 1
ATOM 628 O O . ALA A 1 91 ? -15.359 6.324 0.192 1 96.38 91 ALA A O 1
ATOM 629 N N . HIS A 1 92 ? -14.719 4.336 -0.517 1 95.69 92 HIS A N 1
ATOM 630 C CA . HIS A 1 92 ? -15.844 4.242 -1.436 1 95.69 92 HIS A CA 1
ATOM 631 C C . HIS A 1 92 ? -16.875 3.227 -0.946 1 95.69 92 HIS A C 1
ATOM 633 O O . HIS A 1 92 ? -17.141 2.232 -1.625 1 95.69 92 HIS A O 1
ATOM 639 N N . GLY A 1 93 ? -17.453 3.416 0.148 1 94.44 93 GLY A N 1
ATOM 640 C CA . GLY A 1 93 ? -18.484 2.559 0.694 1 94.44 93 GLY A CA 1
ATOM 641 C C . GLY A 1 93 ? -18.531 2.568 2.209 1 94.44 93 GLY A C 1
ATOM 642 O O . GLY A 1 93 ? -17.797 3.309 2.854 1 94.44 93 GLY A O 1
ATOM 643 N N . THR A 1 94 ? -19.469 1.784 2.76 1 94.44 94 THR A N 1
ATOM 644 C CA . THR A 1 94 ? -19.625 1.635 4.199 1 94.44 94 THR A CA 1
ATOM 645 C C . THR A 1 94 ? -18.641 0.609 4.754 1 94.44 94 THR A C 1
ATOM 647 O O . THR A 1 94 ? -18.5 -0.486 4.203 1 94.44 94 THR A O 1
ATOM 650 N N . PRO A 1 95 ? -17.953 1.027 5.832 1 94.12 95 PRO A N 1
ATOM 651 C CA . PRO A 1 95 ? -17.062 0.035 6.453 1 94.12 95 PRO A CA 1
ATOM 652 C C . PRO A 1 95 ? -17.766 -1.309 6.676 1 94.12 95 PRO A C 1
ATOM 654 O O . PRO A 1 95 ? -18.891 -1.351 7.168 1 94.12 95 PRO A O 1
ATOM 657 N N . GLY A 1 96 ? -17.094 -2.365 6.293 1 95.81 96 GLY A N 1
ATOM 658 C CA . GLY A 1 96 ? -17.656 -3.699 6.445 1 95.81 96 GLY A CA 1
ATOM 659 C C . GLY A 1 96 ? -18.422 -4.16 5.227 1 95.81 96 GLY A C 1
ATOM 660 O O . GLY A 1 96 ? -18.781 -5.336 5.121 1 95.81 96 GLY A O 1
ATOM 661 N N . GLU A 1 97 ? -18.594 -3.26 4.246 1 97 97 GLU A N 1
ATOM 662 C CA . GLU A 1 97 ? -19.422 -3.59 3.1 1 97 97 GLU A CA 1
ATOM 663 C C . GLU A 1 97 ? -18.672 -3.389 1.788 1 97 97 GLU A C 1
ATOM 665 O O . GLU A 1 97 ? -19.281 -3.182 0.738 1 97 97 GLU A O 1
ATOM 670 N N . MET A 1 98 ? -17.375 -3.414 1.854 1 96.88 98 MET A N 1
ATOM 671 C CA . MET A 1 98 ? -16.516 -3.219 0.685 1 96.88 98 MET A CA 1
ATOM 672 C C . MET A 1 98 ? -15.562 -4.387 0.513 1 96.88 98 MET A C 1
ATOM 674 O O . MET A 1 98 ? -14.344 -4.207 0.552 1 96.88 98 MET A O 1
ATOM 678 N N . PRO A 1 99 ? -16.109 -5.551 0.288 1 98.25 99 PRO A N 1
ATOM 679 C CA . PRO A 1 99 ? -15.195 -6.68 0.105 1 98.25 99 PRO A CA 1
ATOM 680 C C . PRO A 1 99 ? -14.281 -6.504 -1.103 1 98.25 99 PRO A C 1
ATOM 682 O O . PRO A 1 99 ? -14.727 -6.055 -2.162 1 98.25 99 PRO A O 1
ATOM 685 N N . ALA A 1 100 ? -13.047 -6.902 -0.994 1 98.19 100 ALA A N 1
ATOM 686 C CA . ALA A 1 100 ? -12.008 -6.691 -2 1 98.19 100 ALA A CA 1
ATOM 687 C C . ALA A 1 100 ? -12.406 -7.316 -3.334 1 98.19 100 ALA A C 1
ATOM 689 O O . ALA A 1 100 ? -12.258 -6.691 -4.387 1 98.19 100 ALA A O 1
ATOM 690 N N . PRO A 1 101 ? -12.969 -8.531 -3.375 1 98.38 101 PRO A N 1
ATOM 691 C CA . PRO A 1 101 ? -13.328 -9.141 -4.656 1 98.38 101 PRO A CA 1
ATOM 692 C C . PRO A 1 101 ? -14.375 -8.336 -5.422 1 98.38 101 PRO A C 1
ATOM 694 O O . PRO A 1 101 ? -14.492 -8.469 -6.645 1 98.38 101 PRO A O 1
ATOM 697 N N . GLU A 1 102 ? -15.102 -7.492 -4.711 1 97.88 102 GLU A N 1
ATOM 698 C CA . GLU A 1 102 ? -16.188 -6.754 -5.34 1 97.88 102 GLU A CA 1
ATOM 699 C C . GLU A 1 102 ? -15.82 -5.293 -5.562 1 97.88 102 GLU A C 1
ATOM 701 O O . GLU A 1 102 ? -16.578 -4.539 -6.172 1 97.88 102 GLU A O 1
ATOM 706 N N . ASP A 1 103 ? -14.727 -4.934 -5.039 1 97.62 103 ASP A N 1
ATOM 707 C CA . ASP A 1 103 ? -14.266 -3.562 -5.238 1 97.62 103 ASP A CA 1
ATOM 708 C C . ASP A 1 103 ? -14.07 -3.258 -6.723 1 97.62 103 ASP A C 1
ATOM 710 O O . ASP A 1 103 ? -13.438 -4.027 -7.441 1 97.62 103 ASP A O 1
ATOM 714 N N . SER A 1 104 ? -14.664 -2.158 -7.195 1 98.19 104 SER A N 1
ATOM 715 C CA . SER A 1 104 ? -14.445 -1.79 -8.594 1 98.19 104 SER A CA 1
ATOM 716 C C . SER A 1 104 ? -13.031 -1.271 -8.805 1 98.19 104 SER A C 1
ATOM 718 O O . SER A 1 104 ? -12.391 -0.775 -7.875 1 98.19 104 SER A O 1
ATOM 720 N N . TYR A 1 105 ? -12.555 -1.391 -10.031 1 98.62 105 TYR A N 1
ATOM 721 C CA . TYR A 1 105 ? -11.234 -0.87 -10.367 1 98.62 105 TYR A CA 1
ATOM 722 C C . TYR A 1 105 ? -11.188 0.643 -10.188 1 98.62 105 TYR A C 1
ATOM 724 O O . TYR A 1 105 ? -10.172 1.19 -9.75 1 98.62 105 TYR A O 1
ATOM 732 N N . ALA A 1 106 ? -12.25 1.284 -10.531 1 98.44 106 ALA A N 1
ATOM 733 C CA . ALA A 1 106 ? -12.312 2.734 -10.375 1 98.44 106 ALA A CA 1
ATOM 734 C C . ALA A 1 106 ? -12.188 3.131 -8.906 1 98.44 106 ALA A C 1
ATOM 736 O O .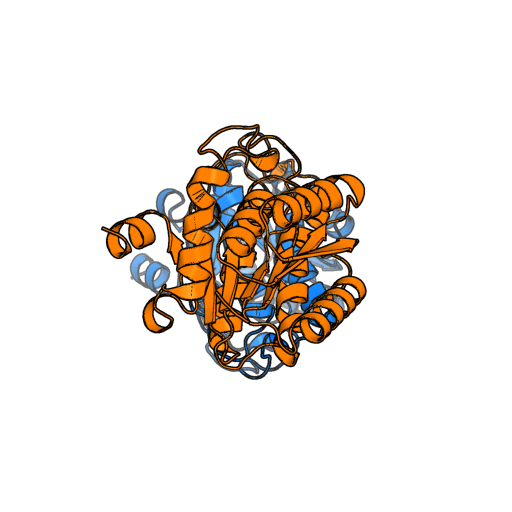 ALA A 1 106 ? -11.469 4.07 -8.57 1 98.44 106 ALA A O 1
ATOM 737 N N . ALA A 1 107 ? -12.922 2.455 -7.992 1 98.5 107 ALA A N 1
ATOM 738 C CA . ALA A 1 107 ? -12.844 2.725 -6.559 1 98.5 107 ALA A CA 1
ATOM 739 C C . ALA A 1 107 ? -11.445 2.439 -6.02 1 98.5 107 ALA A C 1
ATOM 741 O O . ALA A 1 107 ? -10.906 3.227 -5.242 1 98.5 107 ALA A O 1
ATOM 742 N N . PHE A 1 108 ? -10.891 1.316 -6.434 1 98.81 108 PHE A N 1
ATOM 743 C CA . PHE A 1 108 ? -9.547 0.942 -6.02 1 98.81 108 PHE A CA 1
ATOM 744 C C . PHE A 1 108 ? -8.539 2.016 -6.422 1 98.81 108 PHE A C 1
ATOM 746 O O . PHE A 1 108 ? -7.762 2.488 -5.59 1 98.81 108 PHE A O 1
ATOM 753 N N . ASP A 1 109 ? -8.617 2.398 -7.68 1 98.81 109 ASP A N 1
ATOM 754 C CA . ASP A 1 109 ? -7.691 3.385 -8.234 1 98.81 109 ASP A CA 1
ATOM 755 C C . ASP A 1 109 ? -7.82 4.723 -7.504 1 98.81 109 ASP A C 1
ATOM 757 O O . ASP A 1 109 ? -6.812 5.34 -7.148 1 98.81 109 ASP A O 1
ATOM 761 N N . ASP A 1 110 ? -9 5.172 -7.305 1 98.75 110 ASP A N 1
ATOM 762 C CA . ASP A 1 110 ? -9.219 6.457 -6.648 1 98.75 110 ASP A CA 1
ATOM 763 C C . ASP A 1 110 ? -8.727 6.426 -5.203 1 98.75 110 ASP A C 1
ATOM 765 O O . ASP A 1 110 ? -8.141 7.398 -4.719 1 98.75 110 ASP A O 1
ATOM 769 N N . THR A 1 111 ? -8.969 5.328 -4.508 1 98.81 111 THR A N 1
ATOM 770 C CA . THR A 1 111 ? -8.531 5.176 -3.125 1 98.81 111 THR A CA 1
ATOM 771 C C . THR A 1 111 ? -7.008 5.262 -3.035 1 98.81 111 THR A C 1
ATOM 773 O O . THR A 1 111 ? -6.469 6.023 -2.229 1 98.81 111 THR A O 1
ATOM 776 N N . LEU A 1 112 ? -6.301 4.535 -3.879 1 98.88 112 LEU A N 1
ATOM 777 C CA . LEU A 1 112 ? -4.844 4.551 -3.822 1 98.88 112 LEU A CA 1
ATOM 778 C C . LEU A 1 112 ? -4.297 5.898 -4.285 1 98.88 112 LEU A C 1
ATOM 780 O O . LEU A 1 112 ? -3.305 6.391 -3.74 1 98.88 112 LEU A O 1
ATOM 784 N N . ARG A 1 113 ? -4.918 6.461 -5.258 1 98.81 113 ARG A N 1
ATOM 785 C CA . ARG A 1 113 ? -4.477 7.754 -5.773 1 98.81 113 ARG A CA 1
ATOM 786 C C . ARG A 1 113 ? -4.594 8.836 -4.707 1 98.81 113 ARG A C 1
ATOM 788 O O . ARG A 1 113 ? -3.721 9.703 -4.594 1 98.81 113 ARG A O 1
ATOM 795 N N . THR A 1 114 ? -5.613 8.797 -3.963 1 98.88 114 THR A N 1
ATOM 796 C CA . THR A 1 114 ? -5.859 9.82 -2.957 1 98.88 114 THR A CA 1
ATOM 797 C C . THR A 1 114 ? -5.105 9.508 -1.668 1 98.88 114 THR A C 1
ATOM 799 O O . THR A 1 114 ? -4.297 10.312 -1.205 1 98.88 114 THR A O 1
ATOM 802 N N . ASN A 1 115 ? -5.297 8.297 -1.132 1 98.94 115 ASN A N 1
ATOM 803 C CA . ASN A 1 115 ? -4.855 7.953 0.215 1 98.94 115 ASN A CA 1
ATOM 804 C C . ASN A 1 115 ? -3.357 7.664 0.257 1 98.94 115 ASN A C 1
ATOM 806 O O . ASN A 1 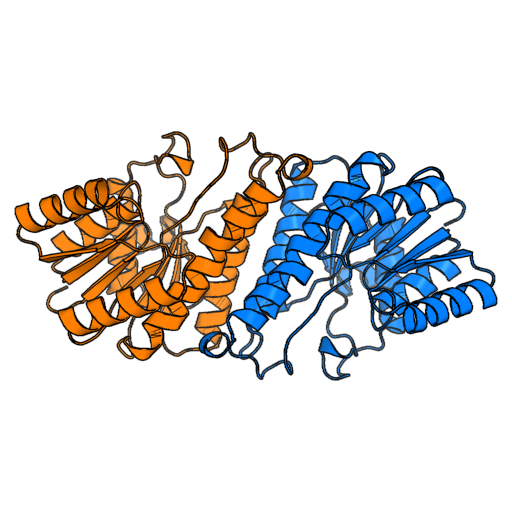115 ? -2.742 7.699 1.324 1 98.94 115 ASN A O 1
ATOM 810 N N . VAL A 1 116 ? -2.787 7.266 -0.892 1 98.94 116 VAL A N 1
ATOM 811 C CA . VAL A 1 116 ? -1.385 6.859 -0.906 1 98.94 116 VAL A CA 1
ATOM 812 C C . VAL A 1 116 ? -0.568 7.852 -1.734 1 98.94 116 VAL A C 1
ATOM 814 O O . VAL A 1 116 ? 0.273 8.57 -1.196 1 98.94 116 VAL A O 1
ATOM 817 N N . ARG A 1 117 ? -0.917 7.949 -2.975 1 98.88 117 ARG A N 1
ATOM 818 C CA . ARG A 1 117 ? -0.199 8.852 -3.867 1 98.88 117 ARG A CA 1
ATOM 819 C C . ARG A 1 117 ? -0.333 10.305 -3.402 1 98.88 117 ARG A C 1
ATOM 821 O O . ARG A 1 117 ? 0.599 11.094 -3.549 1 98.88 117 ARG A O 1
ATOM 828 N N . GLY A 1 118 ? -1.502 10.648 -2.898 1 98.94 118 GLY A N 1
ATOM 829 C CA . GLY A 1 118 ? -1.706 11.977 -2.336 1 98.94 118 GLY A CA 1
ATOM 830 C C . GLY A 1 118 ? -0.806 12.266 -1.151 1 98.94 118 GLY A C 1
ATOM 831 O O . GLY A 1 118 ? -0.258 13.359 -1.036 1 98.94 118 GLY A O 1
ATOM 832 N N . VAL A 1 119 ? -0.64 11.289 -0.242 1 98.94 119 VAL A N 1
ATOM 833 C CA . VAL A 1 119 ? 0.261 11.43 0.897 1 98.94 119 VAL A CA 1
ATOM 834 C C . VAL A 1 119 ? 1.701 11.555 0.405 1 98.94 119 VAL A C 1
ATOM 836 O O . VAL A 1 119 ? 2.457 12.398 0.887 1 98.94 119 VAL A O 1
ATOM 839 N N . PHE A 1 120 ? 2.096 10.727 -0.542 1 98.94 120 PHE A N 1
ATOM 840 C CA . PHE A 1 120 ? 3.42 10.781 -1.151 1 98.94 120 PHE A CA 1
ATOM 841 C C . PHE A 1 120 ? 3.713 12.18 -1.679 1 98.94 120 PHE A C 1
ATOM 843 O O . PHE A 1 120 ? 4.758 12.758 -1.372 1 98.94 120 PHE A O 1
ATOM 850 N N . ALA A 1 121 ? 2.766 12.742 -2.436 1 98.94 121 ALA A N 1
ATOM 851 C CA . ALA A 1 121 ? 2.934 14.062 -3.041 1 98.94 121 ALA A CA 1
ATOM 852 C C . ALA A 1 121 ? 3.021 15.148 -1.974 1 98.94 121 ALA A C 1
ATOM 854 O O . ALA A 1 121 ? 3.854 16.047 -2.066 1 98.94 121 ALA A O 1
ATOM 855 N N . ALA A 1 122 ? 2.166 15.047 -0.979 1 98.94 122 ALA A N 1
ATOM 856 C CA . ALA A 1 122 ? 2.156 16.047 0.086 1 98.94 122 ALA A CA 1
ATOM 857 C C . ALA A 1 122 ? 3.502 16.094 0.806 1 98.94 122 ALA A C 1
ATOM 859 O O . ALA A 1 122 ? 4.07 17.172 1.007 1 98.94 122 ALA A O 1
ATOM 860 N N . VAL A 1 123 ? 4.008 14.922 1.163 1 98.94 123 VAL A N 1
ATOM 861 C CA . VAL A 1 123 ? 5.258 14.859 1.91 1 98.94 123 VAL A CA 1
ATOM 862 C C . VAL A 1 123 ? 6.414 15.312 1.023 1 98.94 123 VAL A C 1
ATOM 864 O O . VAL A 1 123 ? 7.23 16.141 1.434 1 98.94 123 VAL A O 1
ATOM 867 N N . LYS A 1 124 ? 6.453 14.789 -0.185 1 98.88 124 LYS A N 1
ATOM 868 C CA . LYS A 1 124 ? 7.527 15.102 -1.119 1 98.88 124 LYS A CA 1
ATOM 869 C C . LYS A 1 124 ? 7.617 16.609 -1.372 1 98.88 124 LYS A C 1
ATOM 871 O O . LYS A 1 124 ? 8.711 17.188 -1.345 1 98.88 124 LYS A O 1
ATOM 876 N N . GLU A 1 125 ? 6.52 17.234 -1.57 1 98.81 125 GLU A N 1
ATOM 877 C CA . GLU A 1 125 ? 6.504 18.641 -1.925 1 98.81 125 GLU A CA 1
ATOM 878 C C . GLU A 1 125 ? 6.715 19.531 -0.695 1 98.81 125 GLU A C 1
ATOM 880 O O . GLU A 1 125 ? 7.082 20.688 -0.817 1 98.81 125 GLU A O 1
ATOM 885 N N . ALA A 1 126 ? 6.473 19 0.498 1 98.94 126 ALA A N 1
ATOM 886 C CA . ALA A 1 126 ? 6.656 19.781 1.725 1 98.94 126 ALA A CA 1
ATOM 887 C C . ALA A 1 126 ? 8.133 19.844 2.109 1 98.94 126 ALA A C 1
ATOM 889 O O . ALA A 1 126 ? 8.594 20.859 2.633 1 98.94 126 ALA A O 1
ATOM 890 N N . LEU A 1 127 ? 8.859 18.812 1.862 1 98.81 127 LEU A N 1
ATOM 891 C CA . LEU A 1 127 ? 10.188 18.594 2.428 1 98.81 127 LEU A CA 1
ATOM 892 C C . LEU A 1 127 ? 11.117 19.766 2.123 1 98.81 127 LEU A C 1
ATOM 894 O O . LEU A 1 127 ? 11.781 20.281 3.021 1 98.81 127 LEU A O 1
ATOM 898 N N . PRO A 1 128 ? 11.102 20.297 0.836 1 98.31 128 PRO A N 1
ATOM 899 C CA . PRO A 1 128 ? 12.031 21.391 0.533 1 98.31 128 PRO A CA 1
ATOM 900 C C . PRO A 1 128 ? 11.75 22.641 1.347 1 98.31 128 PRO A C 1
ATOM 902 O O . PRO A 1 128 ? 12.609 23.516 1.462 1 98.31 128 PRO A O 1
ATOM 905 N N . HIS A 1 129 ? 10.586 22.734 1.952 1 98.69 129 HIS A N 1
ATOM 906 C CA . HIS A 1 129 ? 10.164 23.938 2.637 1 98.69 129 HIS A CA 1
ATOM 907 C C . HIS A 1 129 ? 10.117 23.734 4.148 1 98.69 129 HIS A C 1
ATOM 909 O O . HIS A 1 129 ? 9.805 24.672 4.895 1 98.69 129 HIS A O 1
ATOM 915 N N . MET A 1 130 ? 10.422 22.547 4.633 1 98.69 130 MET A N 1
ATOM 916 C CA . MET A 1 130 ? 10.227 22.219 6.039 1 98.69 130 MET A CA 1
ATOM 917 C C . MET A 1 130 ? 11.461 22.562 6.859 1 98.69 130 MET A C 1
ATOM 919 O O . MET A 1 130 ? 12.586 22.469 6.363 1 98.69 130 MET A O 1
ATOM 923 N N . ALA A 1 131 ? 11.172 22.906 8.031 1 97.62 131 ALA A N 1
ATOM 924 C CA . ALA A 1 131 ? 12.25 23.062 9.008 1 97.62 131 ALA A CA 1
ATOM 925 C C . ALA A 1 131 ? 13 21.75 9.211 1 97.62 131 ALA A C 1
ATOM 927 O O . ALA A 1 131 ? 12.445 20.672 8.992 1 97.62 131 ALA A O 1
ATOM 928 N N . ASP A 1 132 ? 14.227 21.812 9.656 1 96.56 132 ASP A N 1
ATOM 929 C CA . ASP A 1 132 ? 15.047 20.625 9.883 1 96.56 132 ASP A CA 1
ATOM 930 C C . ASP A 1 132 ? 14.406 19.703 10.922 1 96.56 132 ASP A C 1
ATOM 932 O O . ASP A 1 132 ? 14.547 18.484 10.844 1 96.56 132 ASP A O 1
ATOM 936 N N . ASP A 1 133 ? 13.727 20.297 11.836 1 97 133 ASP A N 1
ATOM 937 C CA . ASP A 1 133 ? 13.062 19.516 12.883 1 97 133 ASP A CA 1
ATOM 938 C C . ASP A 1 133 ? 11.562 19.422 12.625 1 97 133 ASP A C 1
ATOM 940 O O . ASP A 1 133 ? 10.773 19.25 13.555 1 97 133 ASP A O 1
ATOM 944 N N . GLY A 1 134 ? 11.172 19.656 11.336 1 98.38 134 GLY A N 1
ATOM 945 C CA . GLY A 1 134 ? 9.773 19.562 10.961 1 98.38 134 GLY A CA 1
ATOM 946 C C . GLY A 1 134 ? 9.18 18.203 11.211 1 98.38 134 GLY A C 1
ATOM 947 O O . GLY A 1 134 ? 9.898 17.203 11.258 1 98.38 134 GLY A O 1
ATOM 948 N N . ARG A 1 135 ? 7.848 18.156 11.438 1 98.88 135 ARG A N 1
ATOM 949 C CA . ARG A 1 135 ? 7.129 16.922 11.734 1 98.88 135 ARG A CA 1
ATOM 950 C C . ARG A 1 135 ? 6.027 16.672 10.711 1 98.88 135 ARG A C 1
ATOM 952 O O . ARG A 1 135 ? 5.301 17.594 10.336 1 98.88 135 ARG A O 1
ATOM 959 N N . ILE A 1 136 ? 6.012 15.469 10.234 1 98.94 136 ILE A N 1
ATOM 960 C CA . ILE A 1 136 ? 4.988 15.016 9.297 1 98.94 136 ILE A CA 1
ATOM 961 C C . ILE A 1 136 ? 4.105 13.969 9.969 1 98.94 136 ILE A C 1
ATOM 963 O O . ILE A 1 136 ? 4.605 12.977 10.508 1 98.94 136 ILE A O 1
ATOM 967 N N . LEU A 1 137 ? 2.824 14.227 9.984 1 99 137 LEU A N 1
ATOM 968 C CA . LEU A 1 137 ? 1.845 13.336 10.594 1 99 137 LEU A CA 1
ATOM 969 C C . LEU A 1 137 ? 0.922 12.742 9.531 1 99 137 LEU A C 1
ATOM 971 O O . LEU A 1 137 ? 0.343 13.477 8.727 1 99 137 LEU A O 1
ATOM 975 N N . VAL A 1 138 ? 0.823 11.445 9.523 1 99 138 VAL A N 1
ATOM 976 C CA . VAL A 1 138 ? -0.046 10.742 8.586 1 99 138 VAL A CA 1
ATOM 977 C C . VAL A 1 138 ? -1.056 9.891 9.359 1 99 138 VAL A C 1
ATOM 979 O O . VAL A 1 138 ? -0.683 8.93 10.031 1 99 138 VAL A O 1
ATOM 982 N N . PRO A 1 139 ? -2.348 10.266 9.25 1 98.88 139 PRO A N 1
ATOM 983 C CA . PRO A 1 139 ? -3.359 9.477 9.961 1 98.88 139 PRO A CA 1
ATOM 984 C C . PRO A 1 139 ? -3.553 8.086 9.367 1 98.88 139 PRO A C 1
ATOM 986 O O . PRO A 1 139 ? -3.529 7.922 8.148 1 98.88 139 PRO A O 1
ATOM 989 N N . SER A 1 140 ? -3.654 7.152 10.195 1 98.56 140 SER A N 1
ATOM 990 C CA . SER A 1 140 ? -3.971 5.773 9.828 1 98.56 140 SER A CA 1
ATOM 991 C C . SER A 1 140 ? -4.871 5.117 10.867 1 98.56 140 SER A C 1
ATOM 993 O O . SER A 1 140 ? -5.676 5.789 11.516 1 98.56 140 SER A O 1
ATOM 995 N N . GLY A 1 141 ? -4.906 3.869 10.977 1 97.44 141 GLY A N 1
ATOM 996 C CA . GLY A 1 141 ? -5.738 3.102 11.891 1 97.44 141 GLY A CA 1
ATOM 997 C C . GLY A 1 141 ? -5.371 1.63 11.938 1 97.44 141 GLY A C 1
ATOM 998 O O . GLY A 1 141 ? -4.523 1.172 11.172 1 97.44 141 GLY A O 1
ATOM 999 N N . SER A 1 142 ? -6.094 0.933 12.836 1 97 142 SER A N 1
ATOM 1000 C CA . SER A 1 142 ? -5.781 -0.477 13.047 1 97 142 SER A CA 1
ATOM 1001 C C . SER A 1 142 ? -6.031 -1.295 11.789 1 97 142 SER A C 1
ATOM 1003 O O . SER A 1 142 ? -5.422 -2.348 11.594 1 97 142 SER A O 1
ATOM 1005 N N . ILE A 1 143 ? -6.844 -0.848 10.906 1 96.69 143 ILE A N 1
ATOM 1006 C CA . ILE A 1 143 ? -7.227 -1.576 9.703 1 96.69 143 ILE A CA 1
ATOM 1007 C C . ILE A 1 143 ? -6.012 -1.734 8.789 1 96.69 143 ILE A C 1
ATOM 1009 O O . ILE A 1 143 ? -5.992 -2.605 7.918 1 96.69 143 ILE A O 1
ATOM 1013 N N . ALA A 1 144 ? -5.02 -0.861 8.938 1 98.19 144 ALA A N 1
ATOM 1014 C CA . ALA A 1 144 ? -3.779 -0.958 8.172 1 98.19 144 ALA A CA 1
ATOM 1015 C C . ALA A 1 144 ? -3.025 -2.242 8.508 1 98.19 144 ALA A C 1
ATOM 1017 O O . ALA A 1 144 ? -2.25 -2.744 7.691 1 98.19 144 ALA A O 1
ATOM 1018 N N . ARG A 1 145 ? -3.281 -2.777 9.703 1 96.88 145 ARG A N 1
ATOM 1019 C CA . ARG A 1 145 ? -2.457 -3.857 10.234 1 96.88 145 ARG A CA 1
ATOM 1020 C C . ARG A 1 145 ? -3.299 -5.094 10.523 1 96.88 145 ARG A C 1
ATOM 1022 O O . ARG A 1 145 ? -2.785 -6.215 10.516 1 96.88 145 ARG A O 1
ATOM 1029 N N .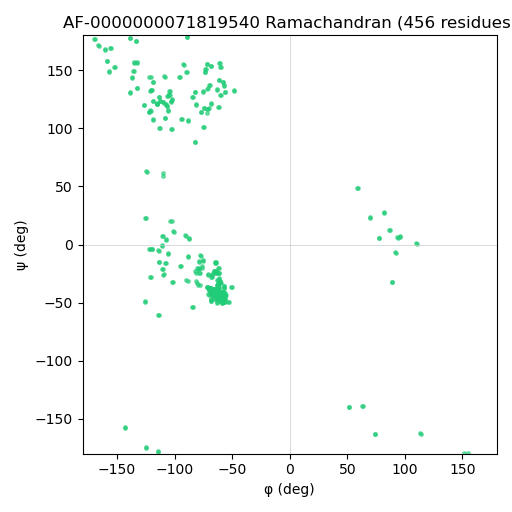 GLU A 1 146 ? -4.527 -4.824 10.797 1 96.44 146 GLU A N 1
ATOM 1030 C CA . GLU A 1 146 ? -5.484 -5.879 11.125 1 96.44 146 GLU A CA 1
ATOM 1031 C C . GLU A 1 146 ? -6.633 -5.906 10.117 1 96.44 146 GLU A C 1
ATOM 1033 O O . GLU A 1 146 ? -7.562 -5.102 10.211 1 96.44 146 GLU A O 1
ATOM 1038 N N . ALA A 1 147 ? -6.598 -6.914 9.312 1 95.75 147 ALA A N 1
ATOM 1039 C CA . ALA A 1 147 ? -7.613 -6.973 8.266 1 95.75 147 ALA A CA 1
ATOM 1040 C C . ALA A 1 147 ? -8.984 -7.312 8.844 1 95.75 147 ALA A C 1
ATOM 1042 O O . ALA A 1 147 ? -9.094 -8.148 9.742 1 95.75 147 ALA A O 1
ATOM 1043 N N . LYS A 1 148 ? -9.953 -6.629 8.461 1 97.31 148 LYS A N 1
ATOM 1044 C CA . LYS A 1 148 ? -11.367 -6.906 8.703 1 97.31 148 LYS A CA 1
ATOM 1045 C C . LYS A 1 148 ? -12.125 -7.066 7.395 1 97.31 148 LYS A C 1
ATOM 1047 O O . LYS A 1 148 ? -11.859 -6.355 6.422 1 97.31 148 LYS A O 1
ATOM 1052 N N . PRO A 1 149 ? -13.148 -8.023 7.391 1 98.31 149 PRO A N 1
ATOM 1053 C CA . PRO A 1 149 ? -13.922 -8.164 6.152 1 98.31 149 PRO A CA 1
ATOM 1054 C C . PRO A 1 149 ? -14.602 -6.863 5.727 1 98.31 149 PRO A C 1
ATOM 1056 O O . PRO A 1 149 ? -15.086 -6.113 6.574 1 98.31 149 PRO A O 1
ATOM 1059 N N . GLY A 1 150 ? -14.562 -6.652 4.449 1 98.12 150 GLY A N 1
ATOM 1060 C CA . GLY A 1 150 ? -15.352 -5.562 3.891 1 98.12 150 GLY A CA 1
ATOM 1061 C C . GLY A 1 150 ? -14.68 -4.211 4.023 1 98.12 150 GLY A C 1
ATOM 1062 O O . GLY A 1 150 ? -15.352 -3.182 4.121 1 98.12 150 GLY A O 1
ATOM 1063 N N . MET A 1 151 ? -13.336 -4.195 4.059 1 97.88 151 MET A N 1
ATOM 1064 C CA . MET A 1 151 ? -12.648 -2.912 4.152 1 97.88 151 MET A CA 1
ATOM 1065 C C . MET A 1 151 ? -11.969 -2.562 2.832 1 97.88 151 MET A C 1
ATOM 1067 O O . MET A 1 151 ? -11.578 -1.415 2.617 1 97.88 151 MET A O 1
ATOM 1071 N N . GLY A 1 152 ? -11.797 -3.527 1.934 1 97.5 152 GLY A N 1
ATOM 1072 C CA . GLY A 1 152 ? -11.391 -3.361 0.545 1 97.5 152 GLY A CA 1
ATOM 1073 C C . GLY A 1 152 ? -10.141 -2.52 0.384 1 97.5 152 GLY A C 1
ATOM 1074 O O . GLY A 1 152 ? -9.164 -2.703 1.114 1 97.5 152 GLY A O 1
ATOM 1075 N N . ALA A 1 153 ? -10.125 -1.667 -0.615 1 98.38 153 ALA A N 1
ATOM 1076 C CA . ALA A 1 153 ? -8.992 -0.823 -0.984 1 98.38 153 ALA A CA 1
ATOM 1077 C C . ALA A 1 153 ? -8.625 0.135 0.148 1 98.38 153 ALA A C 1
ATOM 1079 O O . ALA A 1 153 ? -7.484 0.579 0.251 1 98.38 153 ALA A O 1
ATOM 1080 N N . TYR A 1 154 ? -9.562 0.414 0.97 1 98.38 154 TYR A N 1
ATOM 1081 C CA . TYR A 1 154 ? -9.297 1.346 2.061 1 98.38 154 TYR A CA 1
ATOM 1082 C C . TYR A 1 154 ? -8.234 0.794 3.004 1 98.38 154 TYR A C 1
ATOM 1084 O O . TYR A 1 154 ? -7.254 1.476 3.309 1 98.38 154 TYR A O 1
ATOM 1092 N N . ALA A 1 155 ? -8.438 -0.477 3.453 1 98.56 155 ALA A N 1
ATOM 1093 C CA . ALA A 1 155 ? -7.453 -1.107 4.332 1 98.56 155 ALA A CA 1
ATOM 1094 C C . ALA A 1 155 ? -6.078 -1.165 3.672 1 98.56 155 ALA A C 1
ATOM 1096 O O . ALA A 1 155 ? -5.062 -0.893 4.312 1 98.56 155 ALA A O 1
ATOM 1097 N N . VAL A 1 156 ? -6.051 -1.475 2.414 1 98.88 156 VAL A N 1
ATOM 1098 C CA . VAL A 1 156 ? -4.812 -1.563 1.646 1 98.88 156 VAL A CA 1
ATOM 1099 C C . VAL A 1 156 ? -4.129 -0.197 1.605 1 98.88 156 VAL A C 1
ATOM 1101 O O . VAL A 1 156 ? -2.916 -0.095 1.802 1 98.88 156 VAL A O 1
ATOM 1104 N N . SER A 1 157 ? -4.914 0.829 1.388 1 98.88 157 SER A N 1
ATOM 1105 C CA . SER A 1 157 ? -4.379 2.182 1.292 1 98.88 157 SER A CA 1
ATOM 1106 C C . SER A 1 157 ? -3.771 2.631 2.617 1 98.88 157 SER A C 1
ATOM 1108 O O . SER A 1 157 ? -2.748 3.316 2.639 1 98.88 157 SER A O 1
ATOM 1110 N N . LYS A 1 158 ? -4.406 2.297 3.691 1 98.88 158 LYS A N 1
ATOM 1111 C CA . LYS A 1 158 ? -3.879 2.678 5 1 98.88 158 LYS A CA 1
ATOM 1112 C C . LYS A 1 158 ? -2.564 1.962 5.293 1 98.88 158 LYS A C 1
ATOM 1114 O O . LYS A 1 158 ? -1.636 2.559 5.844 1 98.88 158 LYS A O 1
ATOM 1119 N N . ALA A 1 159 ? -2.461 0.719 4.934 1 98.88 159 ALA A N 1
ATOM 1120 C CA . ALA A 1 159 ? -1.2 -0.005 5.078 1 98.88 159 ALA A CA 1
ATOM 1121 C C . ALA A 1 159 ? -0.102 0.634 4.23 1 98.88 159 ALA A C 1
ATOM 1123 O O . ALA A 1 159 ? 1.035 0.779 4.684 1 98.88 159 ALA A O 1
ATOM 1124 N N . ALA A 1 160 ? -0.448 0.974 3.025 1 98.94 160 ALA A N 1
ATOM 1125 C CA . ALA A 1 160 ? 0.51 1.615 2.127 1 98.94 160 ALA A CA 1
ATOM 1126 C C . ALA A 1 160 ? 0.944 2.975 2.67 1 98.94 160 ALA A C 1
ATOM 1128 O O . ALA A 1 160 ? 2.117 3.34 2.578 1 98.94 160 ALA A O 1
ATOM 1129 N N . ALA A 1 161 ? 0.003 3.729 3.207 1 98.94 161 ALA A N 1
ATOM 1130 C CA . ALA A 1 161 ? 0.328 5.02 3.805 1 98.94 161 ALA A CA 1
ATOM 1131 C C . ALA A 1 161 ? 1.301 4.855 4.969 1 98.94 161 ALA A C 1
ATOM 1133 O O . ALA A 1 161 ? 2.23 5.648 5.129 1 98.94 161 ALA A O 1
ATOM 1134 N N . GLU A 1 162 ? 1.067 3.867 5.805 1 98.94 162 GLU A N 1
ATOM 1135 C CA . GLU A 1 162 ? 2.002 3.607 6.895 1 98.94 162 GLU A CA 1
ATOM 1136 C C . GLU A 1 162 ? 3.383 3.236 6.363 1 98.94 162 GLU A C 1
ATOM 1138 O O . GLU A 1 162 ? 4.398 3.594 6.961 1 98.94 162 GLU A O 1
ATOM 1143 N N . ALA A 1 163 ? 3.408 2.51 5.266 1 98.94 163 ALA A N 1
ATOM 1144 C CA . ALA A 1 163 ? 4.688 2.168 4.648 1 98.94 163 ALA A CA 1
ATOM 1145 C C . ALA A 1 163 ? 5.395 3.414 4.129 1 98.94 163 ALA A C 1
ATOM 1147 O O . ALA A 1 163 ? 6.625 3.504 4.176 1 98.94 163 ALA A O 1
ATOM 1148 N N . LEU A 1 164 ? 4.672 4.355 3.584 1 98.94 164 LEU A N 1
ATOM 1149 C CA . LEU A 1 164 ? 5.25 5.637 3.197 1 98.94 164 LEU A CA 1
ATOM 1150 C C . LEU A 1 164 ? 5.934 6.305 4.387 1 98.94 164 LEU A C 1
ATOM 1152 O O . LEU A 1 164 ? 7.047 6.812 4.262 1 98.94 164 LEU A O 1
ATOM 1156 N N . VAL A 1 165 ? 5.242 6.266 5.504 1 98.94 165 VAL A N 1
ATOM 1157 C CA . VAL A 1 165 ? 5.781 6.875 6.715 1 98.94 165 VAL A CA 1
ATOM 1158 C C . VAL A 1 165 ? 7.121 6.234 7.066 1 98.94 165 VAL A C 1
ATOM 1160 O O . VAL A 1 165 ? 8.117 6.93 7.262 1 98.94 165 VAL A O 1
ATOM 1163 N N . ARG A 1 166 ? 7.18 4.922 7.105 1 98.81 166 ARG A N 1
ATOM 1164 C CA . ARG A 1 166 ? 8.414 4.219 7.434 1 98.81 166 ARG A CA 1
ATOM 1165 C C . ARG A 1 166 ? 9.516 4.562 6.438 1 98.81 166 ARG A C 1
ATOM 1167 O O . ARG A 1 166 ? 10.664 4.801 6.828 1 98.81 166 ARG A O 1
ATOM 1174 N N . GLN A 1 167 ? 9.117 4.582 5.168 1 98.88 167 GLN A N 1
ATOM 1175 C CA . GLN A 1 167 ? 10.117 4.77 4.125 1 98.88 167 GLN A CA 1
ATOM 1176 C C . GLN A 1 167 ? 10.664 6.195 4.137 1 98.88 167 GLN A C 1
ATOM 1178 O O . GLN A 1 167 ? 11.867 6.406 3.973 1 98.88 167 GLN A O 1
ATOM 1183 N N . PHE A 1 168 ? 9.797 7.203 4.285 1 98.88 168 PHE A N 1
ATOM 1184 C CA . PHE A 1 168 ? 10.266 8.578 4.379 1 98.88 168 PHE A CA 1
ATOM 1185 C C . PHE A 1 168 ? 11.133 8.773 5.621 1 98.88 168 PHE A C 1
ATOM 1187 O O . PHE A 1 168 ? 12.148 9.469 5.574 1 98.88 168 PHE A O 1
ATOM 1194 N N . ALA A 1 169 ? 10.711 8.18 6.746 1 98.88 169 ALA A N 1
ATOM 1195 C CA . ALA A 1 169 ? 11.508 8.281 7.965 1 98.88 169 ALA A CA 1
ATOM 1196 C C . ALA A 1 169 ? 12.922 7.75 7.742 1 98.88 169 ALA A C 1
ATOM 1198 O O . ALA A 1 169 ? 13.891 8.281 8.297 1 98.88 169 ALA A O 1
ATOM 1199 N N . ALA A 1 170 ? 13.062 6.715 6.926 1 98.62 170 ALA A N 1
ATOM 1200 C CA . ALA A 1 170 ? 14.359 6.113 6.637 1 98.62 170 ALA A CA 1
ATOM 1201 C C . ALA A 1 170 ? 15.156 6.977 5.66 1 98.62 170 ALA A C 1
ATOM 1203 O O . ALA A 1 170 ? 16.375 6.859 5.582 1 98.62 170 ALA A O 1
ATOM 1204 N N . ASP A 1 171 ? 14.484 7.859 4.953 1 98.69 171 ASP A N 1
ATOM 1205 C CA . ASP A 1 171 ? 15.125 8.477 3.795 1 98.69 171 ASP A CA 1
ATOM 1206 C C . ASP A 1 171 ? 15.352 9.969 4.023 1 98.69 171 ASP A C 1
ATOM 1208 O O . ASP A 1 171 ? 16.047 10.617 3.242 1 98.69 171 ASP A O 1
ATOM 1212 N N . CYS A 1 172 ? 14.703 10.547 5.035 1 98.19 172 CYS A N 1
ATOM 1213 C CA . CYS A 1 172 ? 14.859 11.984 5.246 1 98.19 172 CYS A CA 1
ATOM 1214 C C . CYS A 1 172 ? 15.117 12.297 6.715 1 98.19 172 CYS A C 1
ATOM 1216 O O . CYS A 1 172 ? 15.078 11.398 7.559 1 98.19 172 CYS A O 1
ATOM 1218 N N . ASP A 1 173 ? 15.375 13.539 7.023 1 97.69 173 ASP A N 1
ATOM 1219 C CA . ASP A 1 173 ? 15.766 13.938 8.375 1 97.69 173 ASP A CA 1
ATOM 1220 C C . ASP A 1 173 ? 14.555 14.406 9.18 1 97.69 173 ASP A C 1
ATOM 1222 O O . ASP A 1 173 ? 14.625 14.5 10.406 1 97.69 173 ASP A O 1
ATOM 1226 N N . ARG A 1 174 ? 13.461 14.75 8.547 1 98.62 174 ARG A N 1
ATOM 1227 C CA . ARG A 1 174 ? 12.25 15.133 9.266 1 98.62 174 ARG A CA 1
ATOM 1228 C C . ARG A 1 174 ? 11.648 13.938 10 1 98.62 174 ARG A C 1
ATOM 1230 O O . ARG A 1 174 ? 11.875 12.789 9.617 1 98.62 174 ARG A O 1
ATOM 1237 N N . THR A 1 175 ? 10.938 14.242 11.062 1 98.81 175 THR A N 1
ATOM 1238 C CA . THR A 1 175 ? 10.227 13.188 11.781 1 98.81 175 THR A CA 1
ATOM 1239 C C . THR A 1 175 ? 8.898 12.867 11.094 1 98.81 175 THR A C 1
ATOM 1241 O O . THR A 1 175 ? 8.07 13.758 10.891 1 98.81 175 THR A O 1
ATOM 1244 N N . VAL A 1 176 ? 8.727 11.672 10.68 1 98.94 176 VAL A N 1
ATOM 1245 C CA . VAL A 1 176 ? 7.516 11.211 10.016 1 98.94 176 VAL A CA 1
ATOM 1246 C C . VAL A 1 176 ? 6.816 10.164 10.875 1 98.94 176 VAL A C 1
ATOM 1248 O O . VAL A 1 176 ? 7.402 9.125 11.203 1 98.94 176 VAL A O 1
ATOM 1251 N N . THR A 1 177 ? 5.559 10.469 11.242 1 98.94 177 THR A N 1
ATOM 1252 C CA . THR A 1 177 ? 4.879 9.656 12.25 1 98.94 177 THR A CA 1
ATOM 1253 C C . THR A 1 177 ? 3.471 9.297 11.789 1 98.94 177 THR A C 1
ATOM 1255 O O . THR A 1 177 ? 2.754 10.141 11.242 1 98.94 177 THR A O 1
ATOM 1258 N N . VAL A 1 178 ? 3.158 8.023 11.977 1 98.94 178 VAL A N 1
ATOM 1259 C CA . VAL A 1 178 ? 1.761 7.621 11.859 1 98.94 178 VAL A CA 1
ATOM 1260 C C . VAL A 1 178 ? 0.987 8.07 13.094 1 98.94 178 VAL A C 1
ATOM 1262 O O . VAL A 1 178 ? 1.438 7.859 14.227 1 98.94 178 VAL A O 1
ATOM 1265 N N . VAL A 1 179 ? -0.138 8.688 12.906 1 98.94 179 VAL A N 1
ATOM 1266 C CA . VAL A 1 179 ? -1.026 8.984 14.023 1 98.94 179 VAL A CA 1
ATOM 1267 C C . VAL A 1 179 ? -2.279 8.117 13.93 1 98.94 179 VAL A C 1
ATOM 1269 O O . VAL A 1 179 ? -2.996 8.156 12.93 1 98.94 179 VAL A O 1
ATOM 1272 N N . ASP A 1 180 ? -2.551 7.344 14.938 1 98.81 180 ASP A N 1
ATOM 1273 C CA . ASP A 1 180 ? -3.713 6.461 14.984 1 98.81 180 ASP A CA 1
ATOM 1274 C C . ASP A 1 180 ? -4.703 6.914 16.047 1 98.81 180 ASP A C 1
ATOM 1276 O O . ASP A 1 180 ? -4.547 6.59 17.234 1 98.81 180 ASP A O 1
ATOM 1280 N N . PRO A 1 181 ? -5.738 7.582 15.656 1 98.38 181 PRO A N 1
ATOM 1281 C CA . PRO A 1 181 ? -6.699 8.117 16.625 1 98.38 181 PRO A CA 1
ATOM 1282 C C . PRO A 1 181 ? -7.793 7.117 16.984 1 98.38 181 PRO A C 1
ATOM 1284 O O . PRO A 1 181 ? -8.734 7.457 17.703 1 98.38 181 PRO A O 1
ATOM 1287 N N . GLY A 1 182 ? -7.703 5.855 16.484 1 96.94 182 GLY A N 1
ATOM 1288 C CA . GLY A 1 182 ? -8.789 4.91 16.672 1 96.94 182 GLY A CA 1
ATOM 1289 C C . GLY A 1 182 ? -9.992 5.207 15.789 1 96.94 182 GLY A C 1
ATOM 1290 O O . GLY A 1 182 ? -9.859 5.848 14.742 1 96.94 182 GLY A O 1
ATOM 1291 N N . LEU A 1 183 ? -11.117 4.625 16.156 1 95.62 183 LEU A N 1
ATOM 1292 C CA . LEU A 1 183 ? -12.344 4.836 15.391 1 95.62 183 LEU A CA 1
ATOM 1293 C C . LEU A 1 183 ? -12.914 6.223 15.656 1 95.62 183 LEU A C 1
ATOM 1295 O O . LEU A 1 183 ? -13.25 6.547 16.797 1 95.62 183 LEU A O 1
ATOM 1299 N N . VAL A 1 184 ? -12.977 7.012 14.609 1 97.31 184 VAL A N 1
ATOM 1300 C CA . VAL A 1 184 ? -13.445 8.391 14.734 1 97.31 184 VAL A CA 1
ATOM 1301 C C . VAL A 1 184 ? -14.695 8.586 13.875 1 97.31 184 VAL A C 1
ATOM 1303 O O . VAL A 1 184 ? -14.766 8.102 12.742 1 97.31 184 VAL A O 1
ATOM 1306 N N . ALA A 1 185 ? -15.641 9.32 14.414 1 95.81 185 ALA A N 1
ATOM 1307 C CA . ALA A 1 185 ? -16.906 9.57 13.734 1 95.81 185 ALA A CA 1
ATOM 1308 C C . ALA A 1 185 ? -16.734 10.578 12.602 1 95.81 185 ALA A C 1
ATOM 1310 O O . ALA A 1 185 ? -16.641 11.781 12.844 1 95.81 185 ALA A O 1
ATOM 1311 N N . THR A 1 186 ? -16.656 10.086 11.367 1 95.12 186 THR A N 1
ATOM 1312 C CA . THR A 1 186 ? -16.578 10.859 10.133 1 95.12 186 THR A CA 1
ATOM 1313 C C . THR A 1 186 ? -17.453 10.25 9.047 1 95.12 186 THR A C 1
ATOM 1315 O O . THR A 1 186 ? -18.109 9.227 9.273 1 95.12 186 THR A O 1
ATOM 1318 N N . ASP A 1 187 ? -17.516 10.844 7.91 1 90.19 187 ASP A N 1
ATOM 1319 C CA . ASP A 1 187 ? -18.234 10.258 6.781 1 90.19 187 ASP A CA 1
ATOM 1320 C C . ASP A 1 187 ? -17.625 8.906 6.387 1 90.19 187 ASP A C 1
ATOM 1322 O O . ASP A 1 187 ? -18.328 7.996 5.977 1 90.19 187 ASP A O 1
ATOM 1326 N N . LEU A 1 188 ? -16.312 8.734 6.562 1 90.31 188 LEU A N 1
ATOM 1327 C CA . LEU A 1 188 ? -15.602 7.52 6.18 1 90.31 188 LEU A CA 1
ATOM 1328 C C . LEU A 1 188 ? -16.031 6.34 7.047 1 90.31 188 LEU A C 1
ATOM 1330 O O . LEU A 1 188 ? -15.945 5.188 6.621 1 90.31 188 LEU A O 1
ATOM 1334 N N . THR A 1 189 ? -16.5 6.652 8.297 1 91.94 189 THR A N 1
ATOM 1335 C CA . THR A 1 189 ? -16.859 5.586 9.227 1 91.94 189 THR A CA 1
ATOM 1336 C C . THR A 1 189 ? -18.375 5.504 9.383 1 91.94 189 THR A C 1
ATOM 1338 O O . THR A 1 189 ? -18.875 4.816 10.273 1 91.94 189 THR A O 1
ATOM 1341 N N . GLY A 1 190 ? -19.125 6.281 8.648 1 88.69 190 GLY A N 1
ATOM 1342 C CA . GLY A 1 190 ? -20.562 6.355 8.789 1 88.69 190 GLY A CA 1
ATOM 1343 C C . GLY A 1 190 ? -21 7.012 10.086 1 88.69 190 GLY A C 1
ATOM 1344 O O . GLY A 1 190 ? -22.062 6.672 10.633 1 88.69 190 GLY A O 1
ATOM 1345 N N . GLY A 1 191 ? -20.125 7.781 10.625 1 91.62 191 GLY A N 1
ATOM 1346 C CA . GLY A 1 191 ? -20.469 8.539 11.82 1 91.62 191 GLY A CA 1
ATOM 1347 C C . GLY A 1 191 ? -20.234 7.758 13.102 1 91.62 191 GLY A C 1
ATOM 1348 O O . GLY A 1 191 ? -20.641 8.195 14.18 1 91.62 191 GLY A O 1
ATOM 1349 N N . GLN A 1 192 ? -19.562 6.688 12.992 1 90.69 192 GLN A N 1
ATOM 1350 C CA . GLN A 1 192 ? -19.312 5.867 14.172 1 90.69 192 GLN A CA 1
ATOM 1351 C C . GLN A 1 192 ? -17.953 6.191 14.789 1 90.69 192 GLN A C 1
ATOM 1353 O O . GLN A 1 192 ? -17 6.5 14.07 1 90.69 192 GLN A O 1
ATOM 1358 N N . GLY A 1 193 ? -17.922 6.137 16.141 1 95.19 193 GLY A N 1
ATOM 1359 C CA . GLY A 1 193 ? -16.656 6.32 16.828 1 95.19 193 GLY A CA 1
ATOM 1360 C C . GLY A 1 193 ? -16.609 7.594 17.656 1 95.19 193 GLY A C 1
ATOM 1361 O O . GLY A 1 193 ? -17.641 8.188 17.953 1 95.19 193 GLY A O 1
ATOM 1362 N N . ARG A 1 194 ? -15.367 8.016 18.016 1 96.25 194 ARG A N 1
ATOM 1363 C CA . ARG A 1 194 ? -15.125 9.211 18.812 1 96.25 194 ARG A CA 1
ATOM 1364 C C . ARG A 1 194 ? -15.375 10.477 18 1 96.25 194 ARG A C 1
ATOM 1366 O O . ARG A 1 194 ? -15.227 10.469 16.766 1 96.25 194 ARG A O 1
ATOM 1373 N N . ASP A 1 195 ? -15.758 11.492 18.703 1 97.31 195 ASP A N 1
ATOM 1374 C CA . ASP A 1 195 ? -15.859 12.797 18.062 1 97.31 195 ASP A CA 1
ATOM 1375 C C . ASP A 1 195 ? -14.492 13.281 17.562 1 97.31 195 ASP A C 1
ATOM 1377 O O . ASP A 1 195 ? -13.508 13.203 18.297 1 97.31 195 ASP A O 1
ATOM 1381 N N . PRO A 1 196 ? -14.438 13.773 16.328 1 97.81 196 PRO A N 1
ATOM 1382 C CA . PRO A 1 196 ? -13.156 14.266 15.812 1 97.81 196 PRO A CA 1
ATOM 1383 C C . PRO A 1 196 ? -12.484 15.266 16.766 1 97.81 196 PRO A C 1
ATOM 1385 O O . PRO A 1 196 ? -11.266 15.25 16.906 1 97.81 196 PRO A O 1
ATOM 1388 N N . ASP A 1 197 ? -13.211 16.109 17.438 1 97.19 197 ASP A N 1
ATOM 1389 C CA . ASP A 1 197 ? -12.648 17.109 18.328 1 97.19 197 ASP A CA 1
ATOM 1390 C C . ASP A 1 197 ? -11.961 16.453 19.531 1 97.19 197 ASP A C 1
ATOM 1392 O O . ASP A 1 197 ? -11.016 17 20.094 1 97.19 197 ASP A O 1
ATOM 1396 N N . ASP A 1 198 ? -12.398 15.203 19.828 1 96.44 198 ASP A N 1
ATOM 1397 C CA . ASP A 1 198 ? -11.852 14.492 20.984 1 96.44 198 ASP A CA 1
ATOM 1398 C C . ASP A 1 198 ? -10.484 13.906 20.672 1 96.44 198 ASP A C 1
ATOM 1400 O O . ASP A 1 198 ? -9.742 13.523 21.578 1 96.44 198 ASP A O 1
ATOM 1404 N N . VAL A 1 199 ? -10.141 13.844 19.375 1 97.31 199 VAL A N 1
ATOM 1405 C CA . VAL A 1 199 ? -8.875 13.195 19.047 1 97.31 199 VAL A CA 1
ATOM 1406 C C . VAL A 1 199 ? -7.91 14.234 18.469 1 97.31 199 VAL A C 1
ATOM 1408 O O . VAL A 1 199 ? -6.738 13.93 18.234 1 97.31 199 VAL A O 1
ATOM 1411 N N . ALA A 1 200 ? -8.383 15.445 18.281 1 98.5 200 ALA A N 1
ATOM 1412 C CA . ALA A 1 200 ? -7.582 16.484 17.625 1 98.5 200 ALA A CA 1
ATOM 1413 C C . ALA A 1 200 ? -6.332 16.797 18.438 1 98.5 200 ALA A C 1
ATOM 1415 O O . ALA A 1 200 ? -5.266 17.062 17.875 1 98.5 200 ALA A O 1
ATOM 1416 N N . ASP A 1 201 ? -6.457 16.703 19.734 1 97.94 201 ASP A N 1
ATOM 1417 C CA . ASP A 1 201 ? -5.336 17.047 20.609 1 97.94 201 ASP A CA 1
ATOM 1418 C C . ASP A 1 201 ? -4.227 16.016 20.516 1 97.94 201 ASP A C 1
ATOM 1420 O O . ASP A 1 201 ? -3.064 16.297 20.812 1 97.94 201 ASP A O 1
ATOM 1424 N N . LEU A 1 202 ? -4.574 14.812 20.172 1 98.75 202 LEU A N 1
ATOM 1425 C CA . LEU A 1 202 ? -3.562 13.797 19.875 1 98.75 202 LEU A CA 1
ATOM 1426 C C . LEU A 1 202 ? -2.627 14.273 18.766 1 98.75 202 LEU A C 1
ATOM 1428 O O . LEU A 1 202 ? -1.412 14.086 18.844 1 98.75 202 LEU A O 1
ATOM 1432 N N . PHE A 1 203 ? -3.154 14.891 17.734 1 98.88 203 PHE A N 1
ATOM 1433 C CA . PHE A 1 203 ? -2.365 15.406 16.609 1 98.88 203 PHE A CA 1
ATOM 1434 C C . PHE A 1 203 ? -1.504 16.578 17.062 1 98.88 203 PHE A C 1
ATOM 1436 O O . PHE A 1 203 ? -0.354 16.703 16.625 1 98.88 203 PHE A O 1
ATOM 1443 N N . VAL A 1 204 ? -2.064 17.484 17.922 1 98.75 204 VAL A N 1
ATOM 1444 C CA . VAL A 1 204 ? -1.284 18.594 18.438 1 98.75 204 VAL A CA 1
ATOM 1445 C C . VAL A 1 204 ? -0.1 18.062 19.25 1 98.75 204 VAL A C 1
ATOM 1447 O O . VAL A 1 204 ? 1.031 18.516 19.078 1 98.75 204 VAL A O 1
ATOM 1450 N N . TRP A 1 205 ? -0.388 17.062 20.094 1 98.81 205 TRP A N 1
ATOM 1451 C CA . TRP A 1 205 ? 0.674 16.438 20.875 1 98.81 205 TRP A CA 1
ATOM 1452 C C . TRP A 1 205 ? 1.734 15.836 19.953 1 98.81 205 TRP A C 1
ATOM 1454 O O . TRP A 1 205 ? 2.934 16.016 20.172 1 98.81 205 TRP A O 1
ATOM 1464 N N . ALA A 1 206 ? 1.347 15.117 18.922 1 98.81 206 ALA A N 1
ATOM 1465 C CA . ALA A 1 206 ? 2.266 14.477 17.984 1 98.81 206 ALA A CA 1
ATOM 1466 C C . ALA A 1 206 ? 3.1 15.523 17.25 1 98.81 206 ALA A C 1
ATOM 1468 O O . ALA A 1 206 ? 4.266 15.273 16.922 1 98.81 206 ALA A O 1
ATOM 1469 N N . ALA A 1 207 ? 2.549 16.672 17.047 1 98.5 207 ALA A N 1
ATOM 1470 C CA . ALA A 1 207 ? 3.195 17.75 16.297 1 98.5 207 ALA A CA 1
ATOM 1471 C C . ALA A 1 207 ? 4.211 18.484 17.172 1 98.5 207 ALA A C 1
ATOM 1473 O O . ALA A 1 207 ? 5.082 19.188 16.656 1 98.5 207 ALA A O 1
ATOM 1474 N N . THR A 1 208 ? 4.074 18.375 18.484 1 97.19 208 THR A N 1
ATOM 1475 C CA . THR A 1 208 ? 4.848 19.266 19.344 1 97.19 208 THR A CA 1
ATOM 1476 C C . THR A 1 208 ? 5.668 18.453 20.359 1 97.19 208 THR A C 1
ATOM 1478 O O . THR A 1 208 ? 6.891 18.609 20.422 1 97.19 208 THR A O 1
ATOM 1481 N N . ASP A 1 209 ? 4.969 17.516 21 1 97.56 209 ASP A N 1
ATOM 1482 C CA . ASP A 1 209 ? 5.559 17 22.234 1 97.56 209 ASP A CA 1
ATOM 1483 C C . ASP A 1 209 ? 6.031 15.562 22.047 1 97.56 209 ASP A C 1
ATOM 1485 O O . ASP A 1 209 ? 6.871 15.078 22.812 1 97.56 209 ASP A O 1
ATOM 1489 N N . ALA A 1 210 ? 5.441 14.828 21.125 1 98.5 210 ALA A N 1
ATOM 1490 C CA . ALA A 1 210 ? 5.828 13.43 20.953 1 98.5 210 ALA A CA 1
ATOM 1491 C C . ALA A 1 210 ? 7.32 13.312 20.656 1 98.5 210 ALA A C 1
ATOM 1493 O O . ALA A 1 210 ? 7.859 14.055 19.828 1 98.5 210 ALA A O 1
ATOM 1494 N N . ASP A 1 211 ? 7.996 12.398 21.234 1 98.25 211 ASP A N 1
ATOM 1495 C CA . ASP A 1 211 ? 9.438 12.211 21.094 1 98.25 211 ASP A CA 1
ATOM 1496 C C . ASP A 1 211 ? 9.789 11.672 19.703 1 98.25 211 ASP A C 1
ATOM 1498 O O . ASP A 1 211 ? 9.422 10.547 19.375 1 98.25 211 ASP A O 1
ATOM 1502 N N . PRO A 1 212 ? 10.516 12.453 18.984 1 97.94 212 PRO A N 1
ATOM 1503 C CA . PRO A 1 212 ? 10.891 11.977 17.641 1 97.94 212 PRO A CA 1
ATOM 1504 C C . PRO A 1 212 ? 11.625 10.641 17.672 1 97.94 212 PRO A C 1
ATOM 1506 O O . PRO A 1 212 ? 11.422 9.797 16.797 1 97.94 212 PRO A O 1
ATOM 1509 N N . ALA A 1 213 ? 12.453 10.422 18.625 1 97.56 213 ALA A N 1
ATOM 1510 C CA . ALA A 1 213 ? 13.234 9.195 18.734 1 97.56 213 ALA A CA 1
ATOM 1511 C C . ALA A 1 213 ? 12.32 7.98 18.875 1 97.56 213 ALA A C 1
ATOM 1513 O O . ALA A 1 213 ? 12.656 6.883 18.422 1 97.56 213 ALA A O 1
ATOM 1514 N N . GLU A 1 214 ? 11.195 8.219 19.453 1 98.25 214 GLU A N 1
ATOM 1515 C CA . GLU A 1 214 ? 10.258 7.121 19.688 1 98.25 214 GLU A CA 1
ATOM 1516 C C . GLU A 1 214 ? 9.328 6.922 18.5 1 98.25 214 GLU A C 1
ATOM 1518 O O . GLU A 1 214 ? 8.953 5.789 18.188 1 98.25 214 GLU A O 1
ATOM 1523 N N . PHE A 1 215 ? 9.016 7.992 17.812 1 98.75 215 PHE A N 1
ATOM 1524 C CA . PHE A 1 215 ? 7.844 7.855 16.953 1 98.75 215 PHE A CA 1
ATOM 1525 C C . PHE A 1 215 ? 8.219 8.086 15.492 1 98.75 215 PHE A C 1
ATOM 1527 O O . PHE A 1 215 ? 7.379 7.93 14.602 1 98.75 215 PHE A O 1
ATOM 1534 N N . ASP A 1 216 ? 9.5 8.445 15.203 1 98.75 216 ASP A N 1
ATOM 1535 C CA . ASP A 1 216 ? 9.906 8.539 13.805 1 98.75 216 ASP A CA 1
ATOM 1536 C C . ASP A 1 216 ? 9.781 7.191 13.102 1 98.75 216 ASP A C 1
ATOM 1538 O O . ASP A 1 216 ? 10.422 6.219 13.508 1 98.75 216 ASP A O 1
ATOM 1542 N N . GLY A 1 217 ? 8.961 7.168 12.125 1 98.75 217 GLY A N 1
ATOM 1543 C CA . GLY A 1 217 ? 8.703 5.93 11.398 1 98.75 217 GLY A CA 1
ATOM 1544 C C . GLY A 1 217 ? 7.766 4.992 12.141 1 98.75 217 GLY A C 1
ATOM 1545 O O . GLY A 1 217 ? 7.543 3.861 11.703 1 98.75 217 GLY A O 1
ATOM 1546 N N . ASP A 1 218 ? 7.234 5.457 13.25 1 98.62 218 ASP A N 1
ATOM 1547 C CA . ASP A 1 218 ? 6.434 4.59 14.117 1 98.62 218 ASP A CA 1
ATOM 1548 C C . ASP A 1 218 ? 5.051 5.188 14.367 1 98.62 218 ASP A C 1
ATOM 1550 O O . ASP A 1 218 ? 4.68 6.188 13.742 1 98.62 218 ASP A O 1
ATOM 1554 N N . ILE A 1 219 ? 4.258 4.578 15.211 1 98.75 219 ILE A N 1
ATOM 1555 C CA . ILE A 1 219 ? 2.85 4.914 15.391 1 98.75 219 ILE A CA 1
ATOM 1556 C C . ILE A 1 219 ? 2.652 5.625 16.719 1 98.75 219 ILE A C 1
ATOM 1558 O O . ILE A 1 219 ? 3.018 5.094 17.781 1 98.75 219 ILE A O 1
ATOM 1562 N N . ALA A 1 220 ? 2.162 6.801 16.703 1 98.88 220 ALA A N 1
ATOM 1563 C CA . ALA A 1 220 ? 1.628 7.5 17.875 1 98.88 220 ALA A CA 1
ATOM 1564 C C . ALA A 1 220 ? 0.12 7.297 17.984 1 98.88 220 ALA A C 1
ATOM 1566 O O . ALA A 1 220 ? -0.649 7.84 17.188 1 98.88 220 ALA A O 1
ATOM 1567 N N . ASP A 1 221 ? -0.285 6.516 18.953 1 98.62 221 ASP A N 1
ATOM 1568 C CA . ASP A 1 221 ? -1.704 6.199 19.078 1 98.62 221 ASP A CA 1
ATOM 1569 C C . ASP A 1 221 ? -2.275 6.781 20.375 1 98.62 221 ASP A C 1
ATOM 1571 O O . ASP A 1 221 ? -1.591 7.516 21.094 1 98.62 221 ASP A O 1
ATOM 1575 N N . LEU A 1 222 ? -3.518 6.535 20.625 1 97.94 222 LEU A N 1
ATOM 1576 C CA . LEU A 1 222 ? -4.23 7.086 21.766 1 97.94 222 LEU A CA 1
ATOM 1577 C C . LEU A 1 222 ? -3.582 6.637 23.078 1 97.94 222 LEU A C 1
ATOM 1579 O O . LEU A 1 222 ? -3.459 7.426 24.016 1 97.94 222 LEU A O 1
ATOM 1583 N N . LYS A 1 223 ? -3.197 5.391 23.125 1 97.31 223 LYS A N 1
ATOM 1584 C CA . LYS A 1 223 ? -2.574 4.859 24.328 1 97.31 223 LYS A CA 1
ATOM 1585 C C . LYS A 1 223 ? -1.285 5.609 24.656 1 97.31 223 LYS A C 1
ATOM 1587 O O . LYS A 1 223 ? -1.063 6 25.812 1 97.31 223 LYS A O 1
ATOM 1592 N N . ALA A 1 224 ? -0.421 5.797 23.656 1 98.12 224 ALA A N 1
ATOM 1593 C CA . ALA A 1 224 ? 0.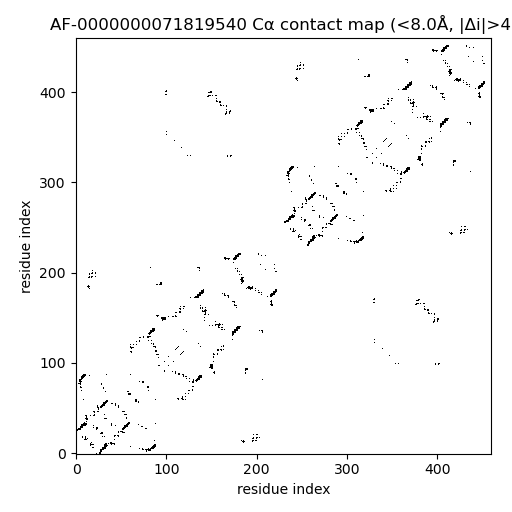828 6.531 23.844 1 98.12 224 ALA A CA 1
ATOM 1594 C C . ALA A 1 224 ? 0.557 7.965 24.297 1 98.12 224 ALA A C 1
ATOM 1596 O O . ALA A 1 224 ? 1.244 8.492 25.172 1 98.12 224 ALA A O 1
ATOM 1597 N N . TRP A 1 225 ? -0.405 8.609 23.656 1 98.06 225 TRP A N 1
ATOM 1598 C CA . TRP A 1 225 ? -0.762 9.984 23.984 1 98.06 225 TRP A CA 1
ATOM 1599 C C . TRP A 1 225 ? -1.254 10.109 25.422 1 98.06 225 TRP A C 1
ATOM 1601 O O . TRP A 1 225 ? -0.809 10.984 26.156 1 98.06 225 TRP A O 1
ATOM 1611 N N . LYS A 1 226 ? -2.139 9.203 25.828 1 97 226 LYS A N 1
ATOM 1612 C CA . LYS A 1 226 ? -2.686 9.227 27.172 1 97 226 LYS A CA 1
ATOM 1613 C C . LYS A 1 226 ? -1.59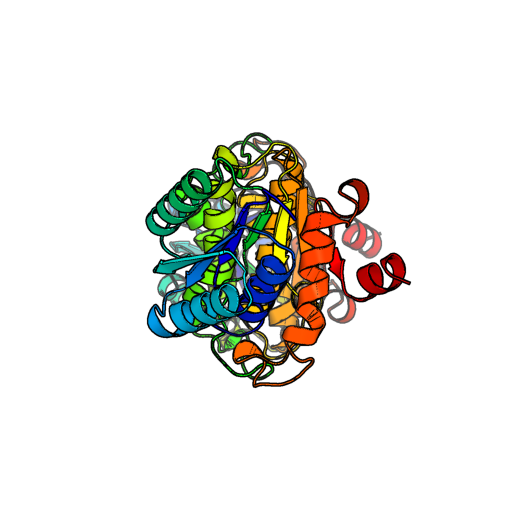7 8.969 28.219 1 97 226 LYS A C 1
ATOM 1615 O O . LYS A 1 226 ? -1.604 9.57 29.297 1 97 226 LYS A O 1
ATOM 1620 N N . ARG A 1 227 ? -0.73 8.055 27.906 1 96.94 227 ARG A N 1
ATOM 1621 C CA . ARG A 1 227 ? 0.375 7.762 28.797 1 96.94 227 ARG A CA 1
ATOM 1622 C C . ARG A 1 227 ? 1.288 8.977 28.969 1 96.94 227 ARG A C 1
ATOM 1624 O O . ARG A 1 227 ? 1.793 9.234 30.062 1 96.94 227 ARG A O 1
ATOM 1631 N N . ALA A 1 228 ? 1.463 9.742 27.906 1 96.25 228 ALA A N 1
ATOM 1632 C CA . ALA A 1 228 ? 2.408 10.859 27.906 1 96.25 228 ALA A CA 1
ATOM 1633 C C . ALA A 1 228 ? 1.801 12.102 28.547 1 96.25 228 ALA A C 1
ATOM 1635 O O . ALA A 1 228 ? 2.525 12.984 29.016 1 96.25 228 ALA A O 1
ATOM 1636 N N . THR A 1 229 ? 0.493 12.203 28.578 1 91.56 229 THR A N 1
ATOM 1637 C CA . THR A 1 229 ? -0.137 13.438 29.016 1 91.56 229 THR A CA 1
ATOM 1638 C C . THR A 1 229 ? -0.826 13.242 30.359 1 91.56 229 THR A C 1
ATOM 1640 O O . THR A 1 229 ? -1.521 14.141 30.859 1 91.56 229 THR A O 1
ATOM 1643 N N . ARG A 1 230 ? -0.588 11.938 31.016 1 85.44 230 ARG A N 1
ATOM 1644 C CA . ARG A 1 230 ? -1.024 11.719 32.375 1 85.44 230 ARG A CA 1
ATOM 1645 C C . ARG A 1 230 ? -0.076 12.391 33.375 1 85.44 230 ARG A C 1
ATOM 1647 O O . ARG A 1 230 ? 1.12 12.516 33.094 1 85.44 230 ARG A O 1
ATOM 1654 N N . MET B 1 1 ? 1.44 -32.969 -8.516 1 91.25 1 MET B N 1
ATOM 1655 C CA . MET B 1 1 ? 0.499 -31.938 -8.891 1 91.25 1 MET B CA 1
ATOM 1656 C C . MET B 1 1 ? -0.227 -32.281 -10.188 1 91.25 1 MET B C 1
ATOM 1658 O O . MET B 1 1 ? -0.5 -31.406 -11.008 1 91.25 1 MET B O 1
ATOM 1662 N N . ASN B 1 2 ? -0.564 -33.594 -10.117 1 84.31 2 ASN B N 1
ATOM 1663 C CA . ASN B 1 2 ? -1.285 -34.062 -11.289 1 84.31 2 ASN B CA 1
ATOM 1664 C C . ASN B 1 2 ? -2.705 -33.5 -11.336 1 84.31 2 ASN B C 1
ATOM 1666 O O . ASN B 1 2 ? -3.389 -33.438 -10.312 1 84.31 2 ASN B O 1
ATOM 1670 N N . ASP B 1 3 ? -3.133 -32.594 -12.328 1 91.38 3 ASP B N 1
ATOM 1671 C CA . ASP B 1 3 ? -4.434 -31.969 -12.594 1 91.38 3 ASP B CA 1
ATOM 1672 C C . ASP B 1 3 ? -4.527 -30.578 -11.977 1 91.38 3 ASP B C 1
ATOM 1674 O O . ASP B 1 3 ? -5.625 -30.094 -11.703 1 91.38 3 ASP B O 1
ATOM 1678 N N . THR B 1 4 ? -3.387 -30.219 -11.508 1 97.25 4 THR B N 1
ATOM 1679 C CA . THR B 1 4 ? -3.301 -28.875 -10.953 1 97.25 4 THR B CA 1
ATOM 1680 C C . THR B 1 4 ? -3.033 -27.859 -12.055 1 97.25 4 THR B C 1
ATOM 1682 O O . THR B 1 4 ? -2.129 -28.031 -12.867 1 97.25 4 THR B O 1
ATOM 1685 N N . THR B 1 5 ? -3.84 -26.859 -12.117 1 98.69 5 THR B N 1
ATOM 1686 C CA . THR B 1 5 ? -3.588 -25.734 -13.016 1 98.69 5 THR B CA 1
ATOM 1687 C C . THR B 1 5 ? -3.055 -24.531 -12.234 1 98.69 5 THR B C 1
ATOM 1689 O O . THR B 1 5 ? -3.684 -24.078 -11.281 1 98.69 5 THR B O 1
ATOM 1692 N N . ALA B 1 6 ? -1.884 -24.062 -12.633 1 98.88 6 ALA B N 1
ATOM 1693 C CA . ALA B 1 6 ? -1.222 -22.953 -11.961 1 98.88 6 ALA B CA 1
ATOM 1694 C C . ALA B 1 6 ? -1.007 -21.781 -12.914 1 98.88 6 ALA B C 1
ATOM 1696 O O . ALA B 1 6 ? -0.579 -21.969 -14.055 1 98.88 6 ALA B O 1
ATOM 1697 N N . VAL B 1 7 ? -1.342 -20.594 -12.477 1 98.94 7 VAL B N 1
ATOM 1698 C CA . VAL B 1 7 ? -1.068 -19.359 -13.203 1 98.94 7 VAL B CA 1
ATOM 1699 C C . VAL B 1 7 ? 0.099 -18.625 -12.555 1 98.94 7 VAL B C 1
ATOM 1701 O O . VAL B 1 7 ? 0.15 -18.484 -11.328 1 98.94 7 VAL B O 1
ATOM 1704 N N . VAL B 1 8 ? 1.049 -18.188 -13.312 1 98.94 8 VAL B N 1
ATOM 1705 C CA . VAL B 1 8 ? 2.18 -17.406 -12.828 1 98.94 8 VAL B CA 1
ATOM 1706 C C . VAL B 1 8 ? 2.301 -16.125 -13.633 1 98.94 8 VAL B C 1
ATOM 1708 O O . VAL B 1 8 ? 2.477 -16.156 -14.852 1 98.94 8 VAL B O 1
ATOM 1711 N N . THR B 1 9 ? 2.209 -15 -12.984 1 98.94 9 THR B N 1
ATOM 1712 C CA . THR B 1 9 ? 2.418 -13.734 -13.672 1 98.94 9 THR B CA 1
ATOM 1713 C C . THR B 1 9 ? 3.879 -13.297 -13.57 1 98.94 9 THR B C 1
ATOM 1715 O O . THR B 1 9 ? 4.566 -13.633 -12.602 1 98.94 9 THR B O 1
ATOM 1718 N N . GLY B 1 10 ? 4.293 -12.484 -14.555 1 98.69 10 GLY B N 1
ATOM 1719 C CA . GLY B 1 10 ? 5.691 -12.078 -14.578 1 98.69 10 GLY B CA 1
ATOM 1720 C C . GLY B 1 10 ? 6.645 -13.258 -14.664 1 98.69 10 GLY B C 1
ATOM 1721 O O . GLY B 1 10 ? 7.602 -13.344 -13.891 1 98.69 10 GLY B O 1
ATOM 1722 N N . ALA B 1 11 ? 6.395 -14.18 -15.586 1 98.75 11 ALA B N 1
ATOM 1723 C CA . ALA B 1 11 ? 7.055 -15.477 -15.562 1 98.75 11 ALA B CA 1
ATOM 1724 C C . ALA B 1 11 ? 8.203 -15.531 -16.562 1 98.75 11 ALA B C 1
ATOM 1726 O O . ALA B 1 11 ? 8.75 -16.609 -16.828 1 98.75 11 ALA B O 1
ATOM 1727 N N . SER B 1 12 ? 8.586 -14.359 -17.125 1 98.12 12 SER B N 1
ATOM 1728 C CA . SER B 1 12 ? 9.578 -14.391 -18.188 1 98.12 12 SER B CA 1
ATOM 1729 C C . SER B 1 12 ? 11 -14.32 -17.625 1 98.12 12 SER B C 1
ATOM 1731 O O . SER B 1 12 ? 11.969 -14.492 -18.359 1 98.12 12 SER B O 1
ATOM 1733 N N . SER B 1 13 ? 11.164 -14.055 -16.359 1 96.56 13 SER B N 1
ATOM 1734 C CA . SER B 1 13 ? 12.484 -13.953 -15.75 1 96.56 13 SER B CA 1
ATOM 1735 C C . SER B 1 13 ? 12.422 -14.109 -14.234 1 96.56 13 SER B C 1
ATOM 1737 O O . SER B 1 13 ? 11.336 -14.242 -13.664 1 96.56 13 SER B O 1
ATOM 1739 N N . GLY B 1 14 ? 13.547 -14.273 -13.641 1 97.31 14 GLY B N 1
ATOM 1740 C CA . GLY B 1 14 ? 13.68 -14.188 -12.195 1 97.31 14 GLY B CA 1
ATOM 1741 C C . GLY B 1 14 ? 12.883 -15.25 -11.453 1 97.31 14 GLY B C 1
ATOM 1742 O O . GLY B 1 14 ? 12.914 -16.422 -11.828 1 97.31 14 GLY B O 1
ATOM 1743 N N . ILE B 1 15 ? 12.281 -14.812 -10.383 1 98.44 15 ILE B N 1
ATOM 1744 C CA . ILE B 1 15 ? 11.531 -15.703 -9.508 1 98.44 15 ILE B CA 1
ATOM 1745 C C . ILE B 1 15 ? 10.375 -16.344 -10.281 1 98.44 15 ILE B C 1
ATOM 1747 O O . ILE B 1 15 ? 10.148 -17.547 -10.203 1 98.44 15 ILE B O 1
ATOM 1751 N N . GLY B 1 16 ? 9.672 -15.531 -11.109 1 98.75 16 GLY B N 1
ATOM 1752 C CA . GLY B 1 16 ? 8.531 -16.016 -11.867 1 98.75 16 GLY B CA 1
ATOM 1753 C C . GLY B 1 16 ? 8.883 -17.156 -12.805 1 98.75 16 GLY B C 1
ATOM 1754 O O . GLY B 1 16 ? 8.18 -18.172 -12.859 1 98.75 16 GLY B O 1
ATOM 1755 N N . ALA B 1 17 ? 9.961 -17 -13.484 1 98.75 17 ALA B N 1
ATOM 1756 C CA . ALA B 1 17 ? 10.414 -18.031 -14.406 1 98.75 17 ALA B CA 1
ATOM 1757 C C . ALA B 1 17 ? 10.781 -19.312 -13.648 1 98.75 17 ALA B C 1
ATOM 1759 O O . ALA B 1 17 ? 10.391 -20.406 -14.047 1 98.75 17 ALA B O 1
ATOM 1760 N N . ALA B 1 18 ? 11.523 -19.141 -12.594 1 98.81 18 ALA B N 1
ATOM 1761 C CA . ALA B 1 18 ? 11.945 -20.297 -11.789 1 98.81 18 ALA B CA 1
ATOM 1762 C C . ALA B 1 18 ? 10.742 -21.031 -11.203 1 98.81 18 ALA B C 1
ATOM 1764 O O . ALA B 1 18 ? 10.695 -22.25 -11.195 1 98.81 18 ALA B O 1
ATOM 1765 N N . VAL B 1 19 ? 9.789 -20.266 -10.727 1 98.88 19 VAL B N 1
ATOM 1766 C CA . VAL B 1 19 ? 8.594 -20.844 -10.109 1 98.88 19 VAL B CA 1
ATOM 1767 C C . VAL B 1 19 ? 7.762 -21.562 -11.172 1 98.88 19 VAL B C 1
ATOM 1769 O O . VAL B 1 19 ? 7.262 -22.672 -10.938 1 98.88 19 VAL B O 1
ATOM 1772 N N . ALA B 1 20 ? 7.617 -20.969 -12.352 1 98.88 20 ALA B N 1
ATOM 1773 C CA . ALA B 1 20 ? 6.898 -21.609 -13.445 1 98.88 20 ALA B CA 1
ATOM 1774 C C . ALA B 1 20 ? 7.52 -22.969 -13.773 1 98.88 20 ALA B C 1
ATOM 1776 O O . ALA B 1 20 ? 6.809 -23.969 -13.898 1 98.88 20 ALA B O 1
ATOM 1777 N N . ARG B 1 21 ? 8.836 -23.031 -13.914 1 98.81 21 ARG B N 1
ATOM 1778 C CA . ARG B 1 21 ? 9.539 -24.266 -14.219 1 98.81 21 ARG B CA 1
ATOM 1779 C C . ARG B 1 21 ? 9.344 -25.297 -13.102 1 98.81 21 ARG B C 1
ATOM 1781 O O . ARG B 1 21 ? 9.117 -26.469 -13.367 1 98.81 21 ARG B O 1
ATOM 1788 N N . ALA B 1 22 ? 9.438 -24.828 -11.844 1 98.69 22 ALA B N 1
ATOM 1789 C CA . ALA B 1 22 ? 9.297 -25.734 -10.703 1 98.69 22 ALA B CA 1
ATOM 1790 C C . ALA B 1 22 ? 7.895 -26.328 -10.648 1 98.69 22 ALA B C 1
ATOM 1792 O O . ALA B 1 22 ? 7.738 -27.531 -10.375 1 98.69 22 ALA B O 1
ATOM 1793 N N . LEU B 1 23 ? 6.887 -25.531 -10.891 1 98.75 23 LEU B N 1
ATOM 1794 C CA . LEU B 1 23 ? 5.512 -26.031 -10.914 1 98.75 23 LEU B CA 1
ATOM 1795 C C . LEU B 1 23 ? 5.309 -27.016 -12.055 1 98.75 23 LEU B C 1
ATOM 1797 O O . LEU B 1 23 ? 4.645 -28.047 -11.875 1 98.75 23 LEU B O 1
ATOM 1801 N N . GLY B 1 24 ? 5.848 -26.719 -13.211 1 98.25 24 GLY B N 1
ATOM 1802 C CA . GLY B 1 24 ? 5.801 -27.656 -14.32 1 98.25 24 GLY B CA 1
ATOM 1803 C C . GLY B 1 24 ? 6.445 -28.984 -14 1 98.25 24 GLY B C 1
ATOM 1804 O O . GLY B 1 24 ? 5.891 -30.031 -14.312 1 98.25 24 GLY B O 1
ATOM 1805 N N . ARG B 1 25 ? 7.609 -28.906 -13.414 1 97.75 25 ARG B N 1
ATOM 1806 C CA . ARG B 1 25 ? 8.328 -30.109 -13.031 1 97.75 25 ARG B CA 1
ATOM 1807 C C . ARG B 1 25 ? 7.516 -30.938 -12.031 1 97.75 25 ARG B C 1
ATOM 1809 O O . ARG B 1 25 ? 7.582 -32.156 -12.023 1 97.75 25 ARG B O 1
ATOM 1816 N N . ALA B 1 26 ? 6.762 -30.219 -11.219 1 97.69 26 ALA B N 1
ATOM 1817 C CA . ALA B 1 26 ? 5.949 -30.875 -10.203 1 97.69 26 ALA B CA 1
ATOM 1818 C C . ALA B 1 26 ? 4.691 -31.5 -10.812 1 97.69 26 ALA B C 1
ATOM 1820 O O . ALA B 1 26 ? 3.936 -32.188 -10.133 1 97.69 26 ALA B O 1
ATOM 1821 N N . GLY B 1 27 ? 4.43 -31.188 -12.094 1 97.62 27 GLY B N 1
ATOM 1822 C CA . GLY B 1 27 ? 3.357 -31.859 -12.805 1 97.62 27 GLY B CA 1
ATOM 1823 C C . GLY B 1 27 ? 2.172 -30.953 -13.094 1 97.62 27 GLY B C 1
ATOM 1824 O O . GLY B 1 27 ? 1.186 -31.391 -13.695 1 97.62 27 GLY B O 1
ATOM 1825 N N . ALA B 1 28 ? 2.229 -29.734 -12.711 1 98.25 28 ALA B N 1
ATOM 1826 C CA . ALA B 1 28 ? 1.122 -28.797 -12.93 1 98.25 28 ALA B CA 1
ATOM 1827 C C . ALA B 1 28 ? 1.033 -28.391 -14.398 1 98.25 28 ALA B C 1
ATOM 1829 O O . ALA B 1 28 ? 2.041 -28.391 -15.109 1 98.25 28 ALA B O 1
ATOM 1830 N N . THR B 1 29 ? -0.16 -28.141 -14.828 1 98.38 29 THR B N 1
ATOM 1831 C CA . THR B 1 29 ? -0.353 -27.359 -16.047 1 98.38 29 THR B CA 1
ATOM 1832 C C . THR B 1 29 ? -0.14 -25.875 -15.766 1 98.38 29 THR B C 1
ATOM 1834 O O . THR B 1 29 ? -0.934 -25.25 -15.062 1 98.38 29 THR B O 1
ATOM 1837 N N . VAL B 1 30 ? 0.911 -25.344 -16.375 1 98.75 30 VAL B N 1
ATOM 1838 C CA . VAL B 1 30 ? 1.301 -23.984 -16.047 1 98.75 30 VAL B CA 1
ATOM 1839 C C . VAL B 1 30 ? 0.832 -23.031 -17.141 1 98.75 30 VAL B C 1
ATOM 1841 O O . VAL B 1 30 ? 1.081 -23.266 -18.328 1 98.75 30 VAL B O 1
ATOM 1844 N N . VAL B 1 31 ? 0.071 -22 -16.797 1 98.88 31 VAL B N 1
ATOM 1845 C CA . VAL B 1 31 ? -0.242 -20.875 -17.688 1 98.88 31 VAL B CA 1
ATOM 1846 C C . VAL B 1 31 ? 0.504 -19.625 -17.219 1 98.88 31 VAL B C 1
ATOM 1848 O O . VAL B 1 31 ? 0.184 -19.062 -16.172 1 98.88 31 VAL B O 1
ATOM 1851 N N . ALA B 1 32 ? 1.496 -19.266 -18.016 1 98.75 32 ALA B N 1
ATOM 1852 C CA . ALA B 1 32 ? 2.406 -18.188 -17.625 1 98.75 32 ALA B CA 1
ATOM 1853 C C . ALA B 1 32 ? 2.164 -16.938 -18.453 1 98.75 32 ALA B C 1
ATOM 1855 O O . ALA B 1 32 ? 1.865 -17.016 -19.641 1 98.75 32 ALA B O 1
ATOM 1856 N N . CYS B 1 33 ? 2.314 -15.773 -17.812 1 98.62 33 CYS B N 1
ATOM 1857 C CA . CYS B 1 33 ? 2.203 -14.562 -18.609 1 98.62 33 CYS B CA 1
ATOM 1858 C C . CYS B 1 33 ? 3.352 -13.602 -18.312 1 98.62 33 CYS B C 1
ATOM 1860 O O . CYS B 1 33 ? 3.986 -13.695 -17.266 1 98.62 33 CYS B O 1
ATOM 1862 N N . ALA B 1 34 ? 3.641 -12.766 -19.203 1 98.62 34 ALA B N 1
ATOM 1863 C CA . ALA B 1 34 ? 4.57 -11.641 -19.141 1 98.62 34 ALA B CA 1
ATOM 1864 C C . ALA B 1 34 ? 4.355 -10.688 -20.312 1 98.62 34 ALA B C 1
ATOM 1866 O O . ALA B 1 34 ? 3.611 -11 -21.25 1 98.62 34 ALA B O 1
ATOM 1867 N N . ARG B 1 35 ? 4.988 -9.586 -20.266 1 96.88 35 ARG B N 1
ATOM 1868 C CA . ARG B 1 35 ? 4.891 -8.609 -21.344 1 96.88 35 ARG B CA 1
ATOM 1869 C C . ARG B 1 35 ? 5.805 -8.984 -22.5 1 96.88 35 ARG B C 1
ATOM 1871 O O . ARG B 1 35 ? 5.492 -8.703 -23.656 1 96.88 35 ARG B O 1
ATOM 1878 N N . ASP B 1 36 ? 6.914 -9.586 -22.125 1 94.31 36 ASP B N 1
ATOM 1879 C CA . ASP B 1 36 ? 7.867 -10.047 -23.141 1 94.31 36 ASP B CA 1
ATOM 1880 C C . ASP B 1 36 ? 7.535 -11.461 -23.609 1 94.31 36 ASP B C 1
ATOM 1882 O O . ASP B 1 36 ? 7.918 -12.438 -22.969 1 94.31 36 ASP B O 1
ATOM 1886 N N . GLY B 1 37 ? 7.012 -11.516 -24.828 1 96.12 37 GLY B N 1
ATOM 1887 C CA . GLY B 1 37 ? 6.539 -12.797 -25.344 1 96.12 37 GLY B CA 1
ATOM 1888 C C . GLY B 1 37 ? 7.66 -13.766 -25.641 1 96.12 37 GLY B C 1
ATOM 1889 O O . GLY B 1 37 ? 7.539 -14.969 -25.375 1 96.12 37 GLY B O 1
ATOM 1890 N N . ASP B 1 38 ? 8.711 -13.289 -26.156 1 97.12 38 ASP B N 1
ATOM 1891 C CA . ASP B 1 38 ? 9.82 -14.164 -26.547 1 97.12 38 ASP B CA 1
ATOM 1892 C C . ASP B 1 38 ? 10.484 -14.781 -25.312 1 97.12 38 ASP B C 1
ATOM 1894 O O . ASP B 1 38 ? 10.727 -15.992 -25.266 1 97.12 38 ASP B O 1
ATOM 1898 N N . ALA B 1 39 ? 10.797 -13.969 -24.328 1 97.81 39 ALA B N 1
ATOM 1899 C CA . ALA B 1 39 ? 11.398 -14.477 -23.109 1 97.81 39 ALA B CA 1
ATOM 1900 C C . ALA B 1 39 ? 10.461 -15.445 -22.391 1 97.81 39 ALA B C 1
ATOM 1902 O O . ALA B 1 39 ? 10.906 -16.453 -21.828 1 97.81 39 ALA B O 1
ATOM 1903 N N . LEU B 1 40 ? 9.234 -15.156 -22.469 1 98.5 40 LEU B N 1
ATOM 1904 C CA . LEU B 1 40 ? 8.227 -16.016 -21.859 1 98.5 40 LEU B CA 1
ATOM 1905 C C . LEU B 1 40 ? 8.172 -17.359 -22.562 1 98.5 40 LEU B C 1
ATOM 1907 O O . LEU B 1 40 ? 8.07 -18.406 -21.891 1 98.5 40 LEU B O 1
ATOM 1911 N N . GLN B 1 41 ? 8.219 -17.344 -23.891 1 98.44 41 GLN B N 1
ATOM 1912 C CA . GLN B 1 41 ? 8.148 -18.578 -24.656 1 98.44 41 GLN B CA 1
ATOM 1913 C C . GLN B 1 41 ? 9.344 -19.484 -24.344 1 98.44 41 GLN B C 1
ATOM 1915 O O . GLN B 1 41 ? 9.227 -20.703 -24.344 1 98.44 41 GLN B O 1
ATOM 1920 N N . SER B 1 42 ? 10.477 -18.891 -24.109 1 98.5 42 SER B N 1
ATOM 1921 C CA . SER B 1 42 ? 11.648 -19.672 -23.719 1 98.5 42 SER B CA 1
ATOM 1922 C C . SER B 1 42 ? 11.398 -20.469 -22.438 1 98.5 42 SER B C 1
ATOM 1924 O O . SER B 1 42 ? 11.797 -21.625 -22.328 1 98.5 42 SER B O 1
ATOM 1926 N N . VAL B 1 43 ? 10.734 -19.844 -21.469 1 98.62 43 VAL B N 1
ATOM 1927 C CA . VAL B 1 43 ? 10.398 -20.5 -20.203 1 98.62 43 VAL B CA 1
ATOM 1928 C C . VAL B 1 43 ? 9.438 -21.656 -20.484 1 98.62 43 VAL B C 1
ATOM 1930 O O . VAL B 1 43 ? 9.617 -22.766 -19.953 1 98.62 43 VAL B O 1
ATOM 1933 N N . VAL B 1 44 ? 8.477 -21.484 -21.312 1 98.62 44 VAL B N 1
ATOM 1934 C CA . VAL B 1 44 ? 7.492 -22.5 -21.656 1 98.62 44 VAL B CA 1
ATOM 1935 C C . VAL B 1 44 ? 8.18 -23.656 -22.375 1 98.62 44 VAL B C 1
ATOM 1937 O O . VAL B 1 44 ? 7.91 -24.828 -22.062 1 98.62 44 VAL B O 1
ATOM 1940 N N . ASN B 1 45 ? 9.062 -23.312 -23.281 1 98.56 45 ASN B N 1
ATOM 1941 C CA . ASN B 1 45 ? 9.805 -24.344 -23.984 1 98.56 45 ASN B CA 1
ATOM 1942 C C . ASN B 1 45 ? 10.617 -25.219 -23.031 1 98.56 45 ASN B C 1
ATOM 1944 O O . ASN B 1 45 ? 10.703 -26.438 -23.219 1 98.56 45 ASN B O 1
ATOM 1948 N N . ASP B 1 46 ? 11.211 -24.562 -22.078 1 98.19 46 ASP B N 1
ATOM 1949 C CA . ASP B 1 46 ? 11.961 -25.297 -21.062 1 98.19 46 ASP B CA 1
ATOM 1950 C C . ASP B 1 46 ? 11.078 -26.312 -20.344 1 98.19 46 ASP B C 1
ATOM 1952 O O . ASP B 1 46 ? 11.469 -27.469 -20.141 1 98.19 46 ASP B O 1
ATOM 1956 N N . ILE B 1 47 ? 9.906 -25.938 -19.938 1 98.5 47 ILE B N 1
ATOM 1957 C CA . ILE B 1 47 ? 8.969 -26.781 -19.188 1 98.5 47 ILE B CA 1
ATOM 1958 C C . ILE B 1 47 ? 8.547 -27.969 -20.062 1 98.5 47 ILE B C 1
ATOM 1960 O O . ILE B 1 47 ? 8.539 -29.109 -19.594 1 98.5 47 ILE B O 1
ATOM 1964 N N . GLU B 1 48 ? 8.281 -27.672 -21.297 1 98.19 48 GLU B N 1
ATOM 1965 C CA . GLU B 1 48 ? 7.832 -28.719 -22.203 1 98.19 48 GLU B CA 1
ATOM 1966 C C . GLU B 1 48 ? 8.953 -29.703 -22.516 1 98.19 48 GLU B C 1
ATOM 1968 O O . GLU B 1 48 ? 8.719 -30.922 -22.609 1 98.19 48 GLU B O 1
ATOM 1973 N N . ARG B 1 49 ? 10.094 -29.188 -22.641 1 97.88 49 ARG B N 1
ATOM 1974 C CA . ARG B 1 49 ? 11.25 -30.047 -22.891 1 97.88 49 ARG B CA 1
ATOM 1975 C C . ARG B 1 49 ? 11.461 -31.031 -21.766 1 97.88 49 ARG B C 1
ATOM 1977 O O . ARG B 1 49 ? 11.875 -32.188 -21.984 1 97.88 49 ARG B O 1
ATOM 1984 N N . ASP B 1 50 ? 11.109 -30.625 -20.625 1 96.75 50 ASP B N 1
ATOM 1985 C CA . ASP B 1 50 ? 11.305 -31.453 -19.438 1 96.75 50 ASP B CA 1
ATOM 1986 C C . ASP B 1 50 ? 10.078 -32.344 -19.188 1 96.75 50 ASP B C 1
ATOM 1988 O O . ASP B 1 50 ? 9.984 -33 -18.141 1 96.75 50 ASP B O 1
ATOM 1992 N N . GLY B 1 51 ? 9.156 -32.344 -20.109 1 96.81 51 GLY B N 1
ATOM 1993 C CA . GLY B 1 51 ? 8.016 -33.25 -20.047 1 96.81 51 GLY B CA 1
ATOM 1994 C C . GLY B 1 51 ? 6.793 -32.625 -19.391 1 96.81 51 GLY B C 1
ATOM 1995 O O . GLY B 1 51 ? 5.793 -33.281 -19.156 1 96.81 51 GLY B O 1
ATOM 1996 N N . GLY B 1 52 ? 6.898 -31.281 -19.062 1 97.19 52 GLY B N 1
ATOM 1997 C CA . GLY B 1 52 ? 5.777 -30.609 -18.438 1 97.19 52 GLY B CA 1
ATOM 1998 C C . GLY B 1 52 ? 4.809 -30 -19.438 1 97.19 52 GLY B C 1
ATOM 1999 O O . GLY B 1 52 ? 4.965 -30.172 -20.641 1 97.19 52 GLY B O 1
ATOM 2000 N N . SER B 1 53 ? 3.775 -29.406 -18.922 1 97.62 53 SER B N 1
ATOM 2001 C CA . SER B 1 53 ? 2.754 -28.719 -19.703 1 97.62 53 SER B CA 1
ATOM 2002 C C . SER B 1 53 ? 2.688 -27.25 -19.344 1 97.62 53 SER B C 1
ATOM 2004 O O . SER B 1 53 ? 2.508 -26.891 -18.172 1 97.62 53 SER B O 1
ATOM 2006 N N . ALA B 1 54 ? 2.848 -26.438 -20.328 1 98.19 54 ALA B N 1
ATOM 2007 C CA . ALA B 1 54 ? 2.801 -25 -20.078 1 98.19 54 ALA B CA 1
ATOM 2008 C C . ALA B 1 54 ? 2.332 -24.25 -21.312 1 98.19 54 ALA B C 1
ATOM 2010 O O . ALA B 1 54 ? 2.461 -24.734 -22.438 1 98.19 54 ALA B O 1
ATOM 2011 N N . SER B 1 55 ? 1.749 -23.125 -21.125 1 98.19 55 SER B N 1
ATOM 2012 C CA . SER B 1 55 ? 1.392 -22.203 -22.203 1 98.19 55 SER B CA 1
ATOM 2013 C C . SER B 1 55 ? 1.744 -20.766 -21.844 1 98.19 55 SER B C 1
ATOM 2015 O O . SER B 1 55 ? 1.769 -20.406 -20.672 1 98.19 55 SER B O 1
ATOM 2017 N N . ALA B 1 56 ? 2.053 -20.016 -22.891 1 98.5 56 ALA B N 1
ATOM 2018 C CA . ALA B 1 56 ? 2.432 -18.609 -22.75 1 98.5 56 ALA B CA 1
ATOM 2019 C C . ALA B 1 56 ? 1.295 -17.688 -23.172 1 98.5 56 ALA B C 1
ATOM 2021 O O . ALA B 1 56 ? 0.692 -17.891 -24.234 1 98.5 56 ALA B O 1
ATOM 2022 N N . VAL B 1 57 ? 0.959 -16.75 -22.312 1 98.5 57 VAL B N 1
ATOM 2023 C CA . VAL B 1 57 ? 0.003 -15.695 -22.641 1 98.5 57 VAL B CA 1
ATOM 2024 C C . VAL B 1 57 ? 0.664 -14.328 -22.5 1 98.5 57 VAL B C 1
ATOM 2026 O O . VAL B 1 57 ? 1.093 -13.953 -21.406 1 98.5 57 VAL B O 1
ATOM 2029 N N . ARG B 1 58 ? 0.811 -13.617 -23.594 1 98.44 58 ARG B N 1
ATOM 2030 C CA . ARG B 1 58 ? 1.299 -12.25 -23.469 1 98.44 58 ARG B CA 1
ATOM 2031 C C . ARG B 1 58 ? 0.27 -11.359 -22.781 1 98.44 58 ARG B C 1
ATOM 2033 O O . ARG B 1 58 ? -0.873 -11.258 -23.234 1 98.44 58 ARG B O 1
ATOM 2040 N N . ALA B 1 59 ? 0.654 -10.758 -21.672 1 98.62 59 ALA B N 1
ATOM 2041 C CA . ALA B 1 59 ? -0.281 -9.938 -20.906 1 98.62 59 ALA B CA 1
ATOM 2042 C C . ALA B 1 59 ? 0.463 -8.93 -20.031 1 98.62 59 ALA B C 1
ATOM 2044 O O . ALA B 1 59 ? 1.613 -9.164 -19.656 1 98.62 59 ALA B O 1
ATOM 2045 N N . ASP B 1 60 ? -0.16 -7.812 -19.828 1 98.75 60 ASP B N 1
ATOM 2046 C CA . ASP B 1 60 ? 0.263 -6.785 -18.875 1 98.75 60 ASP B CA 1
ATOM 2047 C C . ASP B 1 60 ? -0.645 -6.758 -17.656 1 98.75 60 ASP B C 1
ATOM 2049 O O . ASP B 1 60 ? -1.845 -6.5 -17.766 1 98.75 60 ASP B O 1
ATOM 2053 N N . VAL B 1 61 ? -0.031 -7.008 -16.484 1 98.88 61 VAL B N 1
ATOM 2054 C CA . VAL B 1 61 ? -0.844 -7.125 -15.273 1 98.88 61 VAL B CA 1
ATOM 2055 C C . VAL B 1 61 ? -1.509 -5.785 -14.969 1 98.88 61 VAL B C 1
ATOM 2057 O O . VAL B 1 61 ? -2.465 -5.727 -14.188 1 98.88 61 VAL B O 1
ATOM 2060 N N . ARG B 1 62 ? -1.032 -4.703 -15.586 1 98.69 62 ARG B N 1
ATOM 2061 C CA . ARG B 1 62 ? -1.615 -3.383 -15.375 1 98.69 62 ARG B CA 1
ATOM 2062 C C . ARG B 1 62 ? -2.943 -3.246 -16.109 1 98.69 62 ARG B C 1
ATOM 2064 O O . ARG B 1 62 ? -3.699 -2.303 -15.867 1 98.69 62 ARG B O 1
ATOM 2071 N N . ASP B 1 63 ? -3.227 -4.133 -16.984 1 98.69 63 ASP B N 1
ATOM 2072 C CA . ASP B 1 63 ? -4.453 -4.125 -17.781 1 98.69 63 ASP B CA 1
ATOM 2073 C C . ASP B 1 63 ? -5.43 -5.195 -17.281 1 98.69 63 ASP B C 1
ATOM 2075 O O . ASP B 1 63 ? -5.176 -6.391 -17.438 1 98.69 63 ASP B O 1
ATOM 2079 N N . GLU B 1 64 ? -6.555 -4.734 -16.797 1 98.06 64 GLU B N 1
ATOM 2080 C CA . GLU B 1 64 ? -7.504 -5.668 -16.188 1 98.06 64 GLU B CA 1
ATOM 2081 C C . GLU B 1 64 ? -8.117 -6.586 -17.25 1 98.06 64 GLU B C 1
ATOM 2083 O O . GLU B 1 64 ? -8.461 -7.73 -16.953 1 98.06 64 GLU B O 1
ATOM 2088 N N . LEU B 1 65 ? -8.227 -6.168 -18.453 1 98.5 65 LEU B N 1
ATOM 2089 C CA . LEU B 1 65 ? -8.75 -7.027 -19.5 1 98.5 65 LEU B CA 1
ATOM 2090 C C . LEU B 1 65 ? -7.746 -8.125 -19.859 1 98.5 65 LEU B C 1
ATOM 2092 O O . LEU B 1 65 ? -8.141 -9.242 -20.188 1 98.5 65 LEU B O 1
ATOM 2096 N N . ASP B 1 66 ? -6.469 -7.805 -19.844 1 98.81 66 ASP B N 1
ATOM 2097 C CA . ASP B 1 66 ? -5.438 -8.828 -20 1 98.81 66 ASP B CA 1
ATOM 2098 C C . ASP B 1 66 ? -5.551 -9.883 -18.906 1 98.81 66 ASP B C 1
ATOM 2100 O O . ASP B 1 66 ? -5.402 -11.078 -19.172 1 98.81 66 ASP B O 1
ATOM 2104 N N . MET B 1 67 ? -5.816 -9.453 -17.672 1 98.88 67 MET B N 1
ATOM 2105 C CA . MET B 1 67 ? -5.934 -10.383 -16.562 1 98.88 67 MET B CA 1
ATOM 2106 C C . MET B 1 67 ? -7.176 -11.258 -16.703 1 98.88 67 MET B C 1
ATOM 2108 O O . MET B 1 67 ? -7.129 -12.461 -16.422 1 98.88 67 MET B O 1
ATOM 2112 N N . GLU B 1 68 ? -8.227 -10.625 -17.094 1 98.75 68 GLU B N 1
ATOM 2113 C CA . GLU B 1 68 ? -9.438 -11.406 -17.359 1 98.75 68 GLU B CA 1
ATOM 2114 C C . GLU B 1 68 ? -9.172 -12.492 -18.391 1 98.75 68 GLU B C 1
ATOM 2116 O O . GLU B 1 68 ? -9.508 -13.656 -18.172 1 98.75 68 GLU B O 1
ATOM 2121 N N . ARG B 1 69 ? -8.57 -12.141 -19.484 1 98.62 69 ARG B N 1
ATOM 2122 C CA . ARG B 1 69 ? -8.266 -13.078 -20.547 1 98.62 69 ARG B CA 1
ATOM 2123 C C . ARG B 1 69 ? -7.305 -14.164 -20.078 1 98.62 69 ARG B C 1
ATOM 2125 O O . ARG B 1 69 ? -7.461 -15.336 -20.422 1 98.62 69 ARG B O 1
ATOM 2132 N N . LEU B 1 70 ? -6.316 -13.773 -19.344 1 98.88 70 LEU B N 1
ATOM 2133 C CA . LEU B 1 70 ? -5.352 -14.719 -18.797 1 98.88 70 LEU B CA 1
ATOM 2134 C C . LEU B 1 70 ? -6.051 -15.789 -17.969 1 98.88 70 LEU B C 1
ATOM 2136 O O . LEU B 1 70 ? -5.789 -16.984 -18.141 1 98.88 70 LEU B O 1
ATOM 2140 N N . MET B 1 71 ? -6.953 -15.375 -17.109 1 98.94 71 MET B N 1
ATOM 2141 C CA . MET B 1 71 ? -7.605 -16.312 -16.203 1 98.94 71 MET B CA 1
ATOM 2142 C C . MET B 1 71 ? -8.586 -17.203 -16.953 1 98.94 71 MET B C 1
ATOM 2144 O O . MET B 1 71 ? -8.711 -18.391 -16.641 1 98.94 71 MET B O 1
ATOM 2148 N N . GLU B 1 72 ? -9.227 -16.625 -17.906 1 98.62 72 GLU B N 1
ATOM 2149 C CA . GLU B 1 72 ? -10.102 -17.438 -18.75 1 98.62 72 GLU B CA 1
ATOM 2150 C C . GLU B 1 72 ? -9.312 -18.516 -19.5 1 98.62 72 GLU B C 1
ATOM 2152 O O . GLU B 1 72 ? -9.758 -19.656 -19.594 1 98.62 72 GLU B O 1
ATOM 2157 N N . THR B 1 73 ? -8.203 -18.125 -20.047 1 98.44 73 THR B N 1
ATOM 2158 C CA . THR B 1 73 ? -7.336 -19.062 -20.75 1 98.44 73 THR B CA 1
ATOM 2159 C C . THR B 1 73 ? -6.887 -20.188 -19.812 1 98.44 73 THR B C 1
ATOM 2161 O O . THR B 1 73 ? -6.922 -21.359 -20.172 1 98.44 73 THR B O 1
ATOM 2164 N N . ALA B 1 74 ? -6.5 -19.844 -18.594 1 98.69 74 ALA B N 1
ATOM 2165 C CA . ALA B 1 74 ? -6.051 -20.828 -17.625 1 98.69 74 ALA B CA 1
ATOM 2166 C C . ALA B 1 74 ? -7.184 -21.766 -17.234 1 98.69 74 ALA B C 1
ATOM 2168 O O . ALA B 1 74 ? -6.984 -22.984 -17.125 1 98.69 74 ALA B O 1
ATOM 2169 N N . ALA B 1 75 ? -8.352 -21.188 -17 1 98.06 75 ALA B N 1
ATOM 2170 C CA . ALA B 1 75 ? -9.516 -21.984 -16.625 1 98.06 75 ALA B CA 1
ATOM 2171 C C . ALA B 1 75 ? -9.875 -22.984 -17.734 1 98.06 75 ALA B C 1
ATOM 2173 O O . ALA B 1 75 ? -10.273 -24.109 -17.453 1 98.06 75 ALA B O 1
ATOM 2174 N N . ARG B 1 76 ? -9.734 -22.531 -18.953 1 96.81 76 ARG B N 1
ATOM 2175 C CA . ARG B 1 76 ? -10.031 -23.406 -20.094 1 96.81 76 ARG B CA 1
ATOM 2176 C C . ARG B 1 76 ? -9.008 -24.531 -20.203 1 96.81 76 ARG B C 1
ATOM 2178 O O . ARG B 1 76 ? -9.359 -25.656 -20.547 1 96.81 76 ARG B O 1
ATOM 2185 N N . ALA B 1 77 ? -7.801 -24.234 -19.922 1 94 77 ALA B N 1
ATOM 2186 C CA . ALA B 1 77 ? -6.715 -25.219 -20.031 1 94 77 ALA B CA 1
ATOM 2187 C C . ALA B 1 77 ? -6.883 -26.344 -19.031 1 94 77 ALA B C 1
ATOM 2189 O O . ALA B 1 77 ? -6.602 -27.5 -19.344 1 94 77 ALA B O 1
ATOM 2190 N N . GLY B 1 78 ? -7.316 -26.062 -17.859 1 93 78 GLY B N 1
ATOM 2191 C CA . GLY B 1 78 ? -7.332 -27.078 -16.812 1 93 78 GLY B CA 1
ATOM 2192 C C . GLY B 1 78 ? -8.719 -27.328 -16.234 1 93 78 GLY B C 1
ATOM 2193 O O . GLY B 1 78 ? -8.898 -28.203 -15.398 1 93 78 GLY B O 1
ATOM 2194 N N . GLY B 1 79 ? -9.742 -26.547 -16.688 1 94.69 79 GLY B N 1
ATOM 2195 C CA . GLY B 1 79 ? -11.086 -26.625 -16.141 1 94.69 79 GLY B CA 1
ATOM 2196 C C . GLY B 1 79 ? -11.305 -25.703 -14.961 1 94.69 79 GLY B C 1
ATOM 2197 O O . GLY B 1 79 ? -12.422 -25.266 -14.703 1 94.69 79 GLY B O 1
ATOM 2198 N N . ARG B 1 80 ? -10.312 -25.5 -14.234 1 97.81 80 ARG B N 1
ATOM 2199 C CA . ARG B 1 80 ? -10.281 -24.578 -13.102 1 97.81 80 ARG B CA 1
ATOM 2200 C C . ARG B 1 80 ? -8.859 -24.125 -12.812 1 97.81 80 ARG B C 1
ATOM 2202 O O . ARG B 1 80 ? -7.898 -24.672 -13.352 1 97.81 80 ARG B O 1
ATOM 2209 N N . ILE B 1 81 ? -8.773 -23.156 -11.977 1 98.81 81 ILE B N 1
ATOM 2210 C CA . ILE B 1 81 ? -7.469 -22.688 -11.508 1 98.81 81 ILE B CA 1
ATOM 2211 C C . ILE B 1 81 ? -7.25 -23.156 -10.07 1 98.81 81 ILE B C 1
ATOM 2213 O O . ILE B 1 81 ? -8.094 -22.906 -9.195 1 98.81 81 ILE B O 1
ATOM 2217 N N . ASP B 1 82 ? -6.148 -23.781 -9.844 1 98.81 82 ASP B N 1
ATOM 2218 C CA . ASP B 1 82 ? -5.867 -24.281 -8.508 1 98.81 82 ASP B CA 1
ATOM 2219 C C . ASP B 1 82 ? -4.887 -23.391 -7.766 1 98.81 82 ASP B C 1
ATOM 2221 O O . ASP B 1 82 ? -4.934 -23.281 -6.539 1 98.81 82 ASP B O 1
ATOM 2225 N N . VAL B 1 83 ? -3.957 -22.766 -8.5 1 98.94 83 VAL B N 1
ATOM 2226 C CA . VAL B 1 83 ? -2.916 -21.938 -7.895 1 98.94 83 VAL B CA 1
ATOM 2227 C C . VAL B 1 83 ? -2.707 -20.672 -8.734 1 98.94 83 VAL B C 1
ATOM 2229 O O . VAL B 1 83 ? -2.635 -20.75 -9.961 1 98.94 83 VAL B O 1
ATOM 2232 N N . LEU B 1 84 ? -2.693 -19.578 -8.125 1 98.94 84 LEU B N 1
ATOM 2233 C CA . LEU B 1 84 ? -2.225 -18.328 -8.719 1 98.94 84 LEU B CA 1
ATOM 2234 C C . LEU B 1 84 ? -0.98 -17.828 -7.996 1 98.94 84 LEU B C 1
ATOM 2236 O O . LEU B 1 84 ? -0.991 -17.656 -6.777 1 98.94 84 LEU B O 1
ATOM 2240 N N . VAL B 1 85 ? 0.085 -17.672 -8.703 1 99 85 VAL B N 1
ATOM 2241 C CA . VAL B 1 85 ? 1.255 -16.938 -8.219 1 99 85 VAL B CA 1
ATOM 2242 C C . VAL B 1 85 ? 1.289 -15.547 -8.844 1 99 85 VAL B C 1
ATOM 2244 O O . VAL B 1 85 ? 1.717 -15.383 -9.984 1 99 85 VAL B O 1
ATOM 2247 N N . ALA B 1 86 ? 0.841 -14.578 -8.102 1 98.94 86 ALA B N 1
ATOM 2248 C CA . ALA B 1 86 ? 0.869 -13.188 -8.539 1 98.94 86 ALA B CA 1
ATOM 2249 C C . ALA B 1 86 ? 2.238 -12.562 -8.289 1 98.94 86 ALA B C 1
ATOM 2251 O O . ALA B 1 86 ? 2.438 -11.867 -7.285 1 98.94 86 ALA B O 1
ATOM 2252 N N . ASN B 1 87 ? 3.129 -12.719 -9.281 1 98.75 87 ASN B N 1
ATOM 2253 C CA . ASN B 1 87 ? 4.555 -12.492 -9.062 1 98.75 87 ASN B CA 1
ATOM 2254 C C . ASN B 1 87 ? 5.043 -11.242 -9.789 1 98.75 87 ASN B C 1
ATOM 2256 O O . ASN B 1 87 ? 6.078 -10.68 -9.43 1 98.75 87 ASN B O 1
ATOM 2260 N N . ALA B 1 88 ? 4.336 -10.758 -10.828 1 98.69 88 ALA B N 1
ATOM 2261 C CA . ALA B 1 88 ? 4.809 -9.641 -11.633 1 98.69 88 ALA B CA 1
ATOM 2262 C C . ALA B 1 88 ? 5.086 -8.414 -10.766 1 98.69 88 ALA B C 1
ATOM 2264 O O . ALA B 1 88 ? 4.27 -8.047 -9.922 1 98.69 88 ALA B O 1
ATOM 2265 N N . ALA B 1 89 ? 6.254 -7.836 -10.961 1 98.38 89 ALA B N 1
ATOM 2266 C CA . ALA B 1 89 ? 6.641 -6.656 -10.195 1 98.38 89 ALA B CA 1
ATOM 2267 C C . ALA B 1 89 ? 7.73 -5.867 -10.914 1 98.38 89 ALA B C 1
ATOM 2269 O O . ALA B 1 89 ? 8.461 -6.422 -11.734 1 98.38 89 ALA B O 1
ATOM 2270 N N . VAL B 1 90 ? 7.812 -4.598 -10.562 1 97.69 90 VAL B N 1
ATOM 2271 C CA . VAL B 1 90 ? 8.867 -3.746 -11.102 1 97.69 90 VAL B CA 1
ATOM 2272 C C . VAL B 1 90 ? 9.484 -2.914 -9.984 1 97.69 90 VAL B C 1
ATOM 2274 O O . VAL B 1 90 ? 8.883 -2.75 -8.922 1 97.69 90 VAL B O 1
ATOM 2277 N N . ALA B 1 91 ? 10.617 -2.49 -10.133 1 96.44 91 ALA B N 1
ATOM 2278 C CA . ALA B 1 91 ? 11.336 -1.463 -9.391 1 96.44 91 ALA B CA 1
ATOM 2279 C C . ALA B 1 91 ? 12.102 -0.534 -10.328 1 96.44 91 ALA B C 1
ATOM 2281 O O . ALA B 1 91 ? 12.617 -0.973 -11.359 1 96.44 91 ALA B O 1
ATOM 2282 N N . HIS B 1 92 ? 12.164 0.707 -10.008 1 95.81 92 HIS B N 1
ATOM 2283 C CA . HIS B 1 92 ? 12.766 1.679 -10.914 1 95.81 92 HIS B CA 1
ATOM 2284 C C . HIS B 1 92 ? 14.094 2.193 -10.375 1 95.81 92 HIS B C 1
ATOM 2286 O O . HIS B 1 92 ? 14.258 3.4 -10.18 1 95.81 92 HIS B O 1
ATOM 2292 N N . GLY B 1 93 ? 15.023 1.378 -10.141 1 94.5 93 GLY B N 1
ATOM 2293 C CA . GLY B 1 93 ? 16.344 1.745 -9.68 1 94.5 93 GLY B CA 1
ATOM 2294 C C . GLY B 1 93 ? 17.047 0.634 -8.922 1 94.5 93 GLY B C 1
ATOM 2295 O O . GLY B 1 93 ? 16.5 -0.467 -8.789 1 94.5 93 GLY B O 1
ATOM 2296 N N . THR B 1 94 ? 18.266 0.916 -8.469 1 94.5 94 THR B N 1
ATOM 2297 C CA . THR B 1 94 ? 19.062 -0.015 -7.676 1 94.5 94 THR B CA 1
ATOM 2298 C C . THR B 1 94 ? 18.656 0.039 -6.207 1 94.5 94 THR B C 1
ATOM 2300 O O . THR B 1 94 ? 18.531 1.122 -5.633 1 94.5 94 THR B O 1
ATOM 2303 N N . PRO B 1 95 ? 18.438 -1.173 -5.656 1 94.25 95 PRO B N 1
ATOM 2304 C CA . PRO B 1 95 ? 18.141 -1.167 -4.219 1 94.25 95 PRO B CA 1
ATOM 2305 C C . PRO B 1 95 ? 19.125 -0.319 -3.418 1 94.25 95 PRO B C 1
ATOM 2307 O O . PRO B 1 95 ? 20.344 -0.423 -3.617 1 94.25 95 PRO B O 1
ATOM 2310 N N . GLY B 1 96 ? 18.594 0.517 -2.557 1 95.81 96 GLY B N 1
ATOM 2311 C CA . GLY B 1 96 ? 19.438 1.386 -1.744 1 95.81 96 GLY B CA 1
ATOM 2312 C C . GLY B 1 96 ? 19.672 2.74 -2.381 1 95.81 96 GLY B C 1
ATOM 2313 O O . GLY B 1 96 ? 20.203 3.652 -1.732 1 95.81 96 GLY B O 1
ATOM 2314 N N . GLU B 1 97 ? 19.219 2.904 -3.617 1 97.06 97 GLU B N 1
ATOM 2315 C CA . GLU B 1 97 ? 19.516 4.137 -4.34 1 97.06 97 GLU B CA 1
ATOM 2316 C C . GLU B 1 97 ? 18.25 4.816 -4.84 1 97.06 97 GLU B C 1
ATOM 2318 O O . GLU B 1 97 ? 18.281 5.578 -5.809 1 97.06 97 GLU B O 1
ATOM 2323 N N . MET B 1 98 ? 17.141 4.523 -4.223 1 96.94 98 MET B N 1
ATOM 2324 C CA . MET B 1 98 ? 15.852 5.082 -4.598 1 96.94 98 MET B CA 1
ATOM 2325 C C . MET B 1 98 ? 15.18 5.766 -3.408 1 96.94 98 MET B C 1
ATOM 2327 O O . MET B 1 98 ? 14.102 5.359 -2.984 1 96.94 98 MET B O 1
ATOM 2331 N N . PRO B 1 99 ? 15.812 6.793 -2.916 1 98.31 99 PRO B N 1
ATOM 2332 C CA . PRO B 1 99 ? 15.172 7.465 -1.784 1 98.31 99 PRO B CA 1
ATOM 2333 C C . PRO B 1 99 ? 13.805 8.047 -2.141 1 98.31 99 PRO B C 1
ATOM 2335 O O . PRO B 1 99 ? 13.633 8.617 -3.221 1 98.31 99 PRO B O 1
ATOM 2338 N N . ALA B 1 100 ? 12.875 7.961 -1.259 1 98.19 100 ALA B N 1
ATOM 2339 C CA . ALA B 1 100 ? 11.477 8.344 -1.482 1 98.19 100 ALA B CA 1
ATOM 2340 C C . ALA B 1 100 ? 11.375 9.812 -1.895 1 98.19 100 ALA B C 1
ATOM 2342 O O . ALA B 1 100 ? 10.648 10.148 -2.834 1 98.19 100 ALA B O 1
ATOM 2343 N N . PRO B 1 101 ? 12.109 10.742 -1.266 1 98.38 101 PRO B N 1
ATOM 2344 C CA . PRO B 1 101 ? 11.992 12.156 -1.644 1 98.38 101 PRO B CA 1
ATOM 2345 C C . PRO B 1 101 ? 12.398 12.414 -3.092 1 98.38 101 PRO B C 1
ATOM 2347 O O . PRO B 1 101 ? 12 13.422 -3.68 1 98.38 101 PRO B O 1
ATOM 2350 N N . GLU B 1 102 ? 13.164 11.5 -3.662 1 97.88 102 GLU B N 1
ATOM 2351 C CA . GLU B 1 102 ? 13.688 11.703 -5.008 1 97.88 102 GLU B CA 1
ATOM 2352 C C . GLU B 1 102 ? 12.953 10.844 -6.027 1 97.88 102 GLU B C 1
ATOM 2354 O O . GLU B 1 102 ? 13.188 10.961 -7.234 1 97.88 102 GLU B O 1
ATOM 2359 N N . ASP B 1 103 ? 12.141 10 -5.539 1 97.62 103 ASP B N 1
ATOM 2360 C CA . ASP B 1 103 ? 11.359 9.156 -6.445 1 97.62 103 ASP B CA 1
ATOM 2361 C C . ASP B 1 103 ? 10.477 10.008 -7.355 1 97.62 103 ASP B C 1
ATOM 2363 O O . ASP B 1 103 ? 9.766 10.898 -6.887 1 97.62 103 ASP B O 1
ATOM 2367 N N . SER B 1 104 ? 10.555 9.773 -8.664 1 98.19 104 SER B N 1
ATOM 2368 C CA . SER B 1 104 ? 9.68 10.516 -9.57 1 98.19 104 SER B CA 1
ATOM 2369 C C . SER B 1 104 ? 8.234 10.047 -9.445 1 98.19 104 SER B C 1
ATOM 2371 O O . SER B 1 104 ? 7.98 8.906 -9.055 1 98.19 104 SER B O 1
ATOM 2373 N N . TYR B 1 105 ? 7.32 10.922 -9.789 1 98.62 105 TYR B N 1
ATOM 2374 C CA . TYR B 1 105 ? 5.91 10.547 -9.773 1 98.62 105 TYR B CA 1
ATOM 2375 C C . TYR B 1 105 ? 5.625 9.43 -10.773 1 98.62 105 TYR B C 1
ATOM 2377 O O . TYR B 1 105 ? 4.816 8.539 -10.5 1 98.62 105 TYR B O 1
ATOM 2385 N N . ALA B 1 106 ? 6.273 9.5 -11.883 1 98.5 106 ALA B N 1
ATOM 2386 C CA . ALA B 1 106 ? 6.098 8.461 -12.891 1 98.5 106 ALA B CA 1
ATOM 2387 C C . ALA B 1 106 ? 6.543 7.098 -12.367 1 98.5 106 ALA B C 1
ATOM 2389 O O . ALA B 1 106 ? 5.855 6.094 -12.562 1 98.5 106 ALA B O 1
ATOM 2390 N N . ALA B 1 107 ? 7.723 7.02 -11.719 1 98.5 107 ALA B N 1
ATOM 2391 C CA . ALA B 1 107 ? 8.227 5.773 -11.141 1 98.5 107 ALA B CA 1
ATOM 2392 C C . ALA B 1 107 ? 7.297 5.27 -10.039 1 98.5 107 ALA B C 1
ATOM 2394 O O . ALA B 1 107 ? 6.996 4.074 -9.977 1 98.5 107 ALA B O 1
ATOM 2395 N N . PHE B 1 108 ? 6.863 6.18 -9.188 1 98.81 108 PHE B N 1
ATOM 2396 C CA . PHE B 1 108 ? 5.941 5.836 -8.109 1 98.81 108 PHE B CA 1
ATOM 2397 C C . PHE B 1 108 ? 4.66 5.227 -8.664 1 98.81 108 PHE B C 1
ATOM 2399 O O . PHE B 1 108 ? 4.246 4.148 -8.242 1 98.81 108 PHE B O 1
ATOM 2406 N N . ASP B 1 109 ? 4.105 5.918 -9.633 1 98.81 109 ASP B N 1
ATOM 2407 C CA . ASP B 1 109 ? 2.85 5.492 -10.242 1 98.81 109 ASP B CA 1
ATOM 2408 C C . ASP B 1 109 ? 2.994 4.121 -10.898 1 98.81 109 ASP B C 1
ATOM 2410 O O . ASP B 1 109 ? 2.137 3.252 -10.734 1 98.81 109 ASP B O 1
ATOM 2414 N N . ASP B 1 110 ? 4.02 3.939 -11.641 1 98.75 110 ASP B N 1
ATOM 2415 C CA . ASP B 1 110 ? 4.227 2.674 -12.344 1 98.75 110 ASP B CA 1
ATOM 2416 C C . ASP B 1 110 ? 4.43 1.529 -11.352 1 98.75 110 ASP B C 1
ATOM 2418 O O . ASP B 1 110 ? 3.924 0.425 -11.562 1 98.75 110 ASP B O 1
ATOM 2422 N N . THR B 1 111 ? 5.18 1.773 -10.289 1 98.81 111 THR B N 1
ATOM 2423 C CA . THR B 1 111 ? 5.422 0.762 -9.266 1 98.81 111 THR B CA 1
ATOM 2424 C C . THR B 1 111 ? 4.113 0.32 -8.617 1 98.81 111 THR B C 1
ATOM 2426 O O . THR B 1 111 ? 3.834 -0.877 -8.523 1 98.81 111 THR B O 1
ATOM 2429 N N . LEU B 1 112 ? 3.283 1.257 -8.219 1 98.88 112 LEU B N 1
ATOM 2430 C CA . LEU B 1 112 ? 2.029 0.896 -7.57 1 98.88 112 LEU B CA 1
ATOM 2431 C C . LEU B 1 112 ? 1.067 0.25 -8.562 1 98.88 112 LEU B C 1
ATOM 2433 O O . LEU B 1 112 ? 0.335 -0.677 -8.203 1 98.88 112 LEU B O 1
ATOM 2437 N N . ARG B 1 113 ? 1.065 0.736 -9.75 1 98.81 113 ARG B N 1
ATOM 2438 C CA . ARG B 1 113 ? 0.181 0.188 -10.773 1 98.81 113 ARG B CA 1
ATOM 2439 C C . ARG B 1 113 ? 0.521 -1.269 -11.062 1 98.81 113 ARG B C 1
ATOM 2441 O O . ARG B 1 113 ? -0.374 -2.094 -11.266 1 98.81 113 ARG B O 1
ATOM 2448 N N . THR B 1 114 ? 1.747 -1.573 -11.078 1 98.88 114 THR B N 1
ATOM 2449 C CA . THR B 1 114 ? 2.184 -2.924 -11.422 1 98.88 114 THR B CA 1
ATOM 2450 C C . THR B 1 114 ? 2.154 -3.824 -10.188 1 98.88 114 THR B C 1
ATOM 2452 O O . THR B 1 114 ? 1.477 -4.855 -10.18 1 98.88 114 THR B O 1
ATOM 2455 N N . ASN B 1 115 ? 2.814 -3.402 -9.102 1 98.94 115 ASN B N 1
ATOM 2456 C CA . ASN B 1 115 ? 3.086 -4.262 -7.957 1 98.94 115 ASN B CA 1
ATOM 2457 C C . ASN B 1 115 ? 1.855 -4.418 -7.07 1 98.94 115 ASN B C 1
ATOM 2459 O O . ASN B 1 115 ? 1.773 -5.355 -6.277 1 98.94 115 ASN B O 1
ATOM 2463 N N . VAL B 1 116 ? 0.942 -3.441 -7.133 1 98.94 116 VAL B N 1
ATOM 2464 C CA . VAL B 1 116 ? -0.205 -3.465 -6.23 1 98.94 116 VAL B CA 1
ATOM 2465 C C . VAL B 1 116 ? -1.488 -3.668 -7.031 1 98.94 116 VAL B C 1
ATOM 2467 O O . VAL B 1 116 ? -2.141 -4.711 -6.914 1 98.94 116 VAL B O 1
ATOM 2470 N N . ARG B 1 117 ? -1.745 -2.744 -7.898 1 98.88 117 ARG B N 1
ATOM 2471 C CA . ARG B 1 117 ? -2.955 -2.824 -8.711 1 98.88 117 ARG B CA 1
ATOM 2472 C C . ARG B 1 117 ? -2.939 -4.07 -9.594 1 98.88 117 ARG B C 1
ATOM 2474 O O . ARG B 1 117 ? -3.986 -4.672 -9.844 1 98.88 117 ARG B O 1
ATOM 2481 N N . GLY B 1 118 ? -1.769 -4.418 -10.094 1 98.94 118 GLY B N 1
ATOM 2482 C CA . GLY B 1 118 ? -1.626 -5.641 -10.867 1 98.94 118 GLY B CA 1
ATOM 2483 C C . GLY B 1 118 ? -1.959 -6.891 -10.07 1 98.94 118 GLY B C 1
ATOM 2484 O O . GLY B 1 118 ? -2.623 -7.797 -10.578 1 98.94 118 GLY B O 1
ATOM 2485 N N . VAL B 1 119 ? -1.506 -6.973 -8.812 1 98.94 119 VAL B N 1
ATOM 2486 C CA . VAL B 1 119 ? -1.828 -8.086 -7.93 1 98.94 119 VAL B CA 1
ATOM 2487 C C . VAL B 1 119 ? -3.33 -8.109 -7.652 1 98.94 119 VAL B C 1
ATOM 2489 O O . VAL B 1 119 ? -3.959 -9.172 -7.695 1 98.94 119 VAL B O 1
ATOM 2492 N N . PHE B 1 120 ? -3.914 -6.957 -7.352 1 98.94 120 PHE B N 1
ATOM 2493 C CA . PHE B 1 120 ? -5.352 -6.828 -7.133 1 98.94 120 PHE B CA 1
ATOM 2494 C C . PHE B 1 120 ? -6.129 -7.406 -8.312 1 98.94 120 PHE B C 1
ATOM 2496 O O . PHE B 1 120 ? -7.031 -8.227 -8.125 1 98.94 120 PHE B O 1
ATOM 2503 N N . ALA B 1 121 ? -5.742 -7.004 -9.523 1 98.94 121 ALA B N 1
ATOM 2504 C CA . ALA B 1 121 ? -6.43 -7.449 -10.734 1 98.94 121 ALA B CA 1
ATOM 2505 C C . ALA B 1 121 ? -6.27 -8.953 -10.938 1 98.94 121 ALA B C 1
ATOM 2507 O O . ALA B 1 121 ? -7.227 -9.641 -11.289 1 98.94 121 ALA B O 1
ATOM 2508 N N . ALA B 1 122 ? -5.062 -9.438 -10.727 1 98.94 122 ALA B N 1
ATOM 2509 C CA . ALA B 1 122 ? -4.801 -10.867 -10.914 1 98.94 122 ALA B CA 1
ATOM 2510 C C . ALA B 1 122 ? -5.676 -11.703 -9.984 1 98.94 122 ALA B C 1
ATOM 2512 O O . ALA B 1 122 ? -6.309 -12.672 -10.43 1 98.94 122 ALA B O 1
ATOM 2513 N N . VAL B 1 123 ? -5.719 -11.32 -8.719 1 98.94 123 VAL B N 1
ATOM 2514 C CA . VAL B 1 123 ? -6.477 -12.094 -7.738 1 98.94 123 VAL B CA 1
ATOM 2515 C C . VAL B 1 123 ? -7.969 -11.984 -8.031 1 98.94 123 VAL B C 1
ATOM 2517 O O . VAL B 1 123 ? -8.68 -12.992 -8.078 1 98.94 123 VAL B O 1
ATOM 2520 N N . LYS B 1 124 ? -8.422 -10.766 -8.258 1 98.88 124 LYS B N 1
ATOM 2521 C CA . LYS B 1 124 ? -9.836 -10.508 -8.5 1 98.88 124 LYS B CA 1
ATOM 2522 C C . LYS B 1 124 ? -10.336 -11.305 -9.703 1 98.88 124 LYS B C 1
ATOM 2524 O O . LYS B 1 124 ? -11.398 -11.93 -9.633 1 98.88 124 LYS B O 1
ATOM 2529 N N . GLU B 1 125 ? -9.594 -11.328 -10.742 1 98.81 125 GLU B N 1
ATOM 2530 C CA . GLU B 1 125 ? -10.031 -11.977 -11.977 1 98.81 125 GLU B CA 1
ATOM 2531 C C . GLU B 1 125 ? -9.867 -13.492 -11.883 1 98.81 125 GLU B C 1
ATOM 2533 O O . GLU B 1 125 ? -10.492 -14.234 -12.648 1 98.81 125 GLU B O 1
ATOM 2538 N N . ALA B 1 126 ? -9.023 -13.984 -10.992 1 98.94 126 ALA B N 1
ATOM 2539 C CA . ALA B 1 126 ? -8.812 -15.422 -10.836 1 98.94 126 ALA B CA 1
ATOM 2540 C C . ALA B 1 126 ? -9.953 -16.062 -10.047 1 98.94 126 ALA B C 1
ATOM 2542 O O . ALA B 1 126 ? -10.336 -17.203 -10.32 1 98.94 126 ALA B O 1
ATOM 2543 N N . LEU B 1 127 ? -10.484 -15.367 -9.109 1 98.81 127 LEU B N 1
ATOM 2544 C CA . LEU B 1 127 ? -11.352 -15.922 -8.07 1 98.81 127 LEU B CA 1
ATOM 2545 C C . LEU B 1 127 ? -12.539 -16.641 -8.688 1 98.81 127 LEU B C 1
ATOM 2547 O O . LEU B 1 127 ? -12.844 -17.781 -8.305 1 98.81 127 LEU B O 1
ATOM 2551 N N . PRO B 1 128 ? -13.203 -16.047 -9.75 1 98.31 128 PRO B N 1
ATOM 2552 C CA . PRO B 1 128 ? -14.375 -16.734 -10.305 1 98.31 128 PRO B CA 1
ATOM 2553 C C . PRO B 1 128 ? -14.031 -18.078 -10.93 1 98.31 128 PRO B C 1
ATOM 2555 O O . PRO B 1 128 ? -14.922 -18.906 -11.133 1 98.31 128 PRO B O 1
ATOM 2558 N N . HIS B 1 129 ? -12.773 -18.328 -11.18 1 98.69 129 HIS B N 1
ATOM 2559 C CA . HIS B 1 129 ? -12.359 -19.531 -11.898 1 98.69 129 HIS B CA 1
ATOM 2560 C C . HIS B 1 129 ? -11.609 -20.5 -10.984 1 98.69 129 HIS B C 1
ATOM 2562 O O . HIS B 1 129 ? -11.203 -21.578 -11.414 1 98.69 129 HIS B O 1
ATOM 2568 N N . MET B 1 130 ? -11.422 -20.156 -9.727 1 98.69 130 MET B N 1
ATOM 2569 C CA . MET B 1 130 ? -10.562 -20.922 -8.836 1 98.69 130 MET B CA 1
ATOM 2570 C C . MET B 1 130 ? -11.359 -22.016 -8.117 1 98.69 130 MET B C 1
ATOM 2572 O O . MET B 1 130 ? -12.539 -21.828 -7.832 1 98.69 130 MET B O 1
ATOM 2576 N N . ALA B 1 131 ? -10.664 -23.016 -7.883 1 97.62 131 ALA B N 1
ATOM 2577 C CA . ALA B 1 131 ? -11.211 -24.062 -7.023 1 97.62 131 ALA B CA 1
ATOM 2578 C C . ALA B 1 131 ? -11.5 -23.531 -5.625 1 97.62 131 ALA B C 1
ATOM 2580 O O . ALA B 1 131 ? -10.883 -22.547 -5.188 1 97.62 131 ALA B O 1
ATOM 2581 N N . ASP B 1 132 ? -12.398 -24.156 -4.906 1 96.56 132 ASP B N 1
ATOM 2582 C CA . ASP B 1 132 ? -12.766 -23.734 -3.559 1 96.56 132 ASP B CA 1
ATOM 2583 C C . ASP B 1 132 ? -11.555 -23.766 -2.627 1 96.56 132 ASP B C 1
ATOM 2585 O O . ASP B 1 132 ? -11.453 -22.953 -1.708 1 96.56 132 ASP B O 1
ATOM 2589 N N . ASP B 1 133 ? -10.688 -24.688 -2.879 1 96.94 133 ASP B N 1
ATOM 2590 C CA . ASP B 1 133 ? -9.484 -24.812 -2.057 1 96.94 133 ASP B CA 1
ATOM 2591 C C . ASP B 1 133 ? -8.266 -24.234 -2.775 1 96.94 133 ASP B C 1
ATOM 2593 O O . ASP B 1 133 ? -7.133 -24.641 -2.506 1 96.94 133 ASP B O 1
ATOM 2597 N N . GLY B 1 134 ? -8.539 -23.359 -3.793 1 98.31 134 GLY B N 1
ATOM 2598 C CA . GLY B 1 134 ? -7.457 -22.734 -4.531 1 98.31 134 GLY B CA 1
ATOM 2599 C C . GLY B 1 134 ? -6.539 -21.891 -3.652 1 98.31 134 GLY B C 1
ATOM 2600 O O . GLY B 1 134 ? -6.945 -21.438 -2.582 1 98.31 134 GLY B O 1
ATOM 2601 N N . ARG B 1 135 ? -5.266 -21.766 -4.078 1 98.88 135 ARG B N 1
ATOM 2602 C CA . ARG B 1 135 ? -4.25 -21.031 -3.328 1 98.88 135 ARG B CA 1
ATOM 2603 C C . ARG B 1 135 ? -3.68 -19.875 -4.156 1 98.88 135 ARG B C 1
ATOM 2605 O O . ARG B 1 135 ? -3.408 -20.047 -5.348 1 98.88 135 ARG B O 1
ATOM 2612 N N . ILE B 1 136 ? -3.619 -18.766 -3.527 1 98.94 136 ILE B N 1
ATOM 2613 C CA . ILE B 1 136 ? -3.043 -17.562 -4.129 1 98.94 136 ILE B CA 1
ATOM 2614 C C . ILE B 1 136 ? -1.757 -17.188 -3.396 1 98.94 136 ILE B C 1
ATOM 2616 O O . ILE B 1 136 ? -1.75 -17.047 -2.17 1 98.94 136 ILE B O 1
ATOM 2620 N N . LEU B 1 137 ? -0.686 -17.094 -4.137 1 99 137 LEU B N 1
ATOM 2621 C CA . LEU B 1 137 ? 0.625 -16.75 -3.594 1 99 137 LEU B CA 1
ATOM 2622 C C . LEU B 1 137 ? 1.094 -15.398 -4.113 1 99 137 LEU B C 1
ATOM 2624 O O . LEU B 1 137 ? 1.096 -15.164 -5.324 1 99 137 LEU B O 1
ATOM 2628 N N . VAL B 1 138 ? 1.45 -14.539 -3.209 1 99 138 VAL B N 1
ATOM 2629 C CA . VAL B 1 138 ? 1.948 -13.211 -3.559 1 99 138 VAL B CA 1
ATOM 2630 C C . VAL B 1 138 ? 3.346 -13.016 -2.975 1 99 138 VAL B C 1
ATOM 2632 O O . VAL B 1 138 ? 3.516 -12.969 -1.755 1 99 138 VAL B O 1
ATOM 2635 N N . PRO B 1 139 ? 4.348 -12.898 -3.854 1 98.88 139 PRO B N 1
ATOM 2636 C CA . PRO B 1 139 ? 5.711 -12.703 -3.348 1 98.88 139 PRO B CA 1
ATOM 2637 C C . PRO B 1 139 ? 5.914 -11.32 -2.719 1 98.88 139 PRO B C 1
ATOM 2639 O O . PRO B 1 139 ? 5.398 -10.328 -3.229 1 98.88 139 PRO B O 1
ATOM 2642 N N . SER B 1 140 ? 6.551 -11.297 -1.656 1 98.56 140 SER B N 1
ATOM 2643 C CA . SER B 1 140 ? 6.961 -10.078 -0.976 1 98.56 140 SER B CA 1
ATOM 2644 C C . SER B 1 140 ? 8.344 -10.227 -0.343 1 98.56 140 SER B C 1
ATOM 2646 O O . SER B 1 140 ? 9.172 -10.992 -0.836 1 98.56 140 SER B O 1
ATOM 2648 N N . GLY B 1 141 ? 8.695 -9.492 0.601 1 97.44 141 GLY B N 1
ATOM 2649 C CA . GLY B 1 141 ? 9.984 -9.492 1.28 1 97.44 141 GLY B CA 1
ATOM 2650 C C . GLY B 1 141 ? 9.992 -8.656 2.545 1 97.44 141 GLY B C 1
ATOM 2651 O O . GLY B 1 141 ? 9.008 -7.98 2.855 1 97.44 141 GLY B O 1
ATOM 2652 N N . SER B 1 142 ? 11.148 -8.711 3.209 1 96.88 142 SER B N 1
ATOM 2653 C CA . SER B 1 142 ? 11.266 -8.023 4.492 1 96.88 142 SER B CA 1
ATOM 2654 C C . SER B 1 142 ? 11.109 -6.52 4.332 1 96.88 142 SER B C 1
ATOM 2656 O O . SER B 1 142 ? 10.711 -5.828 5.273 1 96.88 142 SER B O 1
ATOM 2658 N N . ILE B 1 143 ? 11.344 -5.98 3.191 1 96.62 143 ILE B N 1
ATOM 2659 C CA . ILE B 1 143 ? 11.305 -4.543 2.939 1 96.62 143 ILE B CA 1
ATOM 2660 C C . ILE B 1 143 ? 9.875 -4.027 3.113 1 96.62 143 ILE B C 1
ATOM 2662 O O . ILE B 1 143 ? 9.664 -2.83 3.318 1 96.62 143 ILE B O 1
ATOM 2666 N N . ALA B 1 144 ? 8.891 -4.918 2.977 1 98.12 144 ALA B N 1
ATOM 2667 C CA . ALA B 1 144 ? 7.492 -4.555 3.188 1 98.12 144 ALA B CA 1
ATOM 2668 C C . ALA B 1 144 ? 7.246 -4.129 4.633 1 98.12 144 ALA B C 1
ATOM 2670 O O . ALA B 1 144 ? 6.324 -3.365 4.914 1 98.12 144 ALA B O 1
ATOM 2671 N N . ARG B 1 145 ? 8.102 -4.609 5.535 1 96.81 145 ARG B N 1
ATOM 2672 C CA . ARG B 1 145 ? 7.848 -4.477 6.965 1 96.81 145 ARG B CA 1
ATOM 2673 C C . ARG B 1 145 ? 8.969 -3.709 7.656 1 96.81 145 ARG B C 1
ATOM 2675 O O . ARG B 1 145 ? 8.75 -3.09 8.703 1 96.81 145 ARG B O 1
ATOM 2682 N N . GLU B 1 146 ? 10.109 -3.826 7.066 1 96.56 146 GLU B N 1
ATOM 2683 C CA . GLU B 1 146 ? 11.305 -3.182 7.594 1 96.56 146 GLU B CA 1
ATOM 2684 C C . GLU B 1 146 ? 11.883 -2.182 6.598 1 96.56 146 GLU B C 1
ATOM 2686 O O . GLU B 1 146 ? 12.578 -2.568 5.652 1 96.56 146 GLU B O 1
ATOM 2691 N N . ALA B 1 147 ? 11.703 -0.955 6.93 1 95.88 147 ALA B N 1
ATOM 2692 C CA . ALA B 1 147 ? 12.148 0.07 5.988 1 95.88 147 ALA B CA 1
ATOM 2693 C C . ALA B 1 147 ? 13.672 0.137 5.93 1 95.88 147 ALA B C 1
ATOM 2695 O O . ALA B 1 147 ? 14.344 0.015 6.957 1 95.88 147 ALA B O 1
ATOM 2696 N N . LYS B 1 148 ? 14.195 0.196 4.812 1 97.38 148 LYS B N 1
ATOM 2697 C CA . LYS B 1 148 ? 15.602 0.486 4.52 1 97.38 148 LYS B CA 1
ATOM 2698 C C . LYS B 1 148 ? 15.727 1.71 3.619 1 97.38 148 LYS B C 1
ATOM 2700 O O . LYS B 1 148 ? 14.93 1.904 2.705 1 97.38 148 LYS B O 1
ATOM 2705 N N . PRO B 1 149 ? 16.828 2.541 3.871 1 98.31 149 PRO B N 1
ATOM 2706 C CA . PRO B 1 149 ? 17 3.703 2.996 1 98.31 149 PRO B CA 1
ATOM 2707 C C . PRO B 1 149 ? 17.125 3.32 1.523 1 98.31 149 PRO B C 1
ATOM 2709 O O . PRO B 1 149 ? 17.766 2.316 1.198 1 98.31 149 PRO B O 1
ATOM 2712 N N . GLY B 1 150 ? 16.5 4.117 0.708 1 98.19 150 GLY B N 1
ATOM 2713 C CA . GLY B 1 150 ? 16.719 3.986 -0.725 1 98.19 150 GLY B CA 1
ATOM 2714 C C . GLY B 1 150 ? 15.891 2.875 -1.352 1 98.19 150 GLY B C 1
ATOM 2715 O O . GLY B 1 150 ? 16.297 2.287 -2.355 1 98.19 150 GLY B O 1
ATOM 2716 N N . MET B 1 151 ? 14.734 2.559 -0.745 1 97.94 151 MET B N 1
ATOM 2717 C CA . MET B 1 151 ? 13.898 1.516 -1.333 1 97.94 151 MET B CA 1
ATOM 2718 C C . MET B 1 151 ? 12.656 2.115 -1.982 1 97.94 151 MET B C 1
ATOM 2720 O O . MET B 1 151 ? 11.977 1.449 -2.762 1 97.94 151 MET B O 1
ATOM 2724 N N . GLY B 1 152 ? 12.32 3.369 -1.675 1 97.56 152 GLY B N 1
ATOM 2725 C CA . GLY B 1 152 ? 11.328 4.191 -2.35 1 97.56 152 GLY B CA 1
ATOM 2726 C C . GLY B 1 152 ? 9.984 3.504 -2.502 1 97.56 152 GLY B C 1
ATOM 2727 O O . GLY B 1 152 ? 9.492 2.881 -1.56 1 97.56 152 GLY B O 1
ATOM 2728 N N . ALA B 1 153 ? 9.352 3.678 -3.637 1 98.38 153 ALA B N 1
ATOM 2729 C CA . ALA B 1 153 ? 8.023 3.162 -3.951 1 98.38 153 ALA B CA 1
ATOM 2730 C C . ALA B 1 153 ? 8 1.637 -3.904 1 98.38 153 ALA B C 1
ATOM 2732 O O . ALA B 1 153 ? 6.953 1.032 -3.674 1 98.38 153 ALA B O 1
ATOM 2733 N N . TYR B 1 154 ? 9.117 1.051 -4.09 1 98.38 154 TYR B N 1
ATOM 2734 C CA . TYR B 1 154 ? 9.164 -0.407 -4.086 1 98.38 154 TYR B CA 1
ATOM 2735 C C . TYR B 1 154 ? 8.766 -0.964 -2.727 1 98.38 154 TYR B C 1
ATOM 2737 O O . TYR B 1 154 ? 7.895 -1.834 -2.637 1 98.38 154 TYR B O 1
ATOM 2745 N N . ALA B 1 155 ? 9.391 -0.425 -1.648 1 98.56 155 ALA B N 1
ATOM 2746 C CA . ALA B 1 155 ? 9.055 -0.869 -0.299 1 98.56 155 ALA B CA 1
ATOM 2747 C C . ALA B 1 155 ? 7.574 -0.635 -0.003 1 98.56 155 ALA B C 1
ATOM 2749 O O . ALA B 1 155 ? 6.906 -1.495 0.576 1 98.56 155 ALA B O 1
ATOM 2750 N N . VAL B 1 156 ? 7.062 0.48 -0.417 1 98.88 156 VAL B N 1
ATOM 2751 C CA . VAL B 1 156 ? 5.664 0.838 -0.212 1 98.88 156 VAL B CA 1
ATOM 2752 C C . VAL B 1 156 ? 4.766 -0.159 -0.938 1 98.88 156 VAL B C 1
ATOM 2754 O O . VAL B 1 156 ? 3.768 -0.625 -0.381 1 98.88 156 VAL B O 1
ATOM 2757 N N . SER B 1 157 ? 5.148 -0.489 -2.146 1 98.88 157 SER B N 1
ATOM 2758 C CA . SER B 1 157 ? 4.348 -1.407 -2.953 1 98.88 157 SER B CA 1
ATOM 2759 C C . SER B 1 157 ? 4.305 -2.797 -2.328 1 98.88 157 SER B C 1
ATOM 2761 O O . SER B 1 157 ? 3.273 -3.473 -2.375 1 98.88 157 SER B O 1
ATOM 2763 N N . LYS B 1 158 ? 5.398 -3.242 -1.801 1 98.88 158 LYS B N 1
ATOM 2764 C CA . LYS B 1 158 ? 5.43 -4.559 -1.168 1 98.88 158 LYS B CA 1
ATOM 2765 C C . LYS B 1 158 ? 4.555 -4.586 0.082 1 98.88 158 LYS B C 1
ATOM 2767 O O . LYS B 1 158 ? 3.857 -5.57 0.337 1 98.88 158 LYS B O 1
ATOM 2772 N N . ALA B 1 159 ? 4.57 -3.543 0.854 1 98.88 159 ALA B N 1
ATOM 2773 C CA . ALA B 1 159 ? 3.68 -3.447 2.008 1 98.88 159 ALA B CA 1
ATOM 2774 C C . ALA B 1 159 ? 2.217 -3.473 1.575 1 98.88 159 ALA B C 1
ATOM 2776 O O . ALA B 1 159 ? 1.39 -4.141 2.199 1 98.88 159 ALA B O 1
ATOM 2777 N N . ALA B 1 160 ? 1.916 -2.73 0.55 1 98.94 160 ALA B N 1
ATOM 2778 C CA . ALA B 1 160 ? 0.552 -2.691 0.03 1 98.94 160 ALA B CA 1
ATOM 2779 C C . ALA B 1 160 ? 0.125 -4.059 -0.494 1 98.94 160 ALA B C 1
ATOM 2781 O O . ALA B 1 160 ? -1.019 -4.477 -0.299 1 98.94 160 ALA B O 1
ATOM 2782 N N . ALA B 1 161 ? 1.027 -4.742 -1.181 1 98.94 161 ALA B N 1
ATOM 2783 C CA . ALA B 1 161 ? 0.731 -6.086 -1.674 1 98.94 161 ALA B CA 1
ATOM 2784 C C . ALA B 1 161 ? 0.422 -7.035 -0.522 1 98.94 161 ALA B C 1
ATOM 2786 O O . ALA B 1 161 ? -0.492 -7.859 -0.616 1 98.94 161 ALA B O 1
ATOM 2787 N N . GLU B 1 162 ? 1.205 -6.965 0.538 1 98.94 162 GLU B N 1
ATOM 2788 C CA . GLU B 1 162 ? 0.919 -7.793 1.704 1 98.94 162 GLU B CA 1
ATOM 2789 C C . GLU B 1 162 ? -0.442 -7.453 2.303 1 98.94 162 GLU B C 1
ATOM 2791 O O . GLU B 1 162 ? -1.148 -8.336 2.795 1 98.94 162 GLU B O 1
ATOM 2796 N N . ALA B 1 163 ? -0.792 -6.184 2.277 1 98.94 163 ALA B N 1
ATOM 2797 C CA . ALA B 1 163 ? -2.107 -5.781 2.768 1 98.94 163 ALA B CA 1
ATOM 2798 C C . ALA B 1 163 ? -3.217 -6.352 1.89 1 98.94 163 ALA B C 1
ATOM 2800 O O . ALA B 1 163 ? -4.289 -6.707 2.387 1 98.94 163 ALA B O 1
ATOM 2801 N N . LEU B 1 164 ? -3.023 -6.406 0.597 1 98.94 164 LEU B N 1
ATOM 2802 C CA . LEU B 1 164 ? -3.971 -7.07 -0.292 1 98.94 164 LEU B CA 1
ATOM 2803 C C . LEU B 1 164 ? -4.188 -8.516 0.131 1 98.94 164 LEU B C 1
ATOM 2805 O O . LEU B 1 164 ? -5.324 -8.992 0.178 1 98.94 164 LEU B O 1
ATOM 2809 N N . VAL B 1 165 ? -3.086 -9.172 0.44 1 98.94 165 VAL B N 1
ATOM 2810 C CA . VAL B 1 165 ? -3.154 -10.57 0.853 1 98.94 165 VAL B CA 1
ATOM 2811 C C . VAL B 1 165 ? -4.039 -10.695 2.092 1 98.94 165 VAL B C 1
ATOM 2813 O O . VAL B 1 165 ? -4.973 -11.5 2.113 1 98.94 165 VAL B O 1
ATOM 2816 N N . ARG B 1 166 ? -3.797 -9.898 3.104 1 98.81 166 ARG B N 1
ATOM 2817 C CA . ARG B 1 166 ? -4.586 -9.945 4.328 1 98.81 166 ARG B CA 1
ATOM 2818 C C . ARG B 1 166 ? -6.059 -9.672 4.043 1 98.81 166 ARG B C 1
ATOM 2820 O O . ARG B 1 166 ? -6.938 -10.352 4.57 1 98.81 166 ARG B O 1
ATOM 2827 N N . GLN B 1 167 ? -6.262 -8.664 3.193 1 98.88 167 GLN B N 1
ATOM 2828 C CA . GLN B 1 167 ? -7.633 -8.227 2.953 1 98.88 167 GLN B CA 1
ATOM 2829 C C . GLN B 1 167 ? -8.406 -9.266 2.145 1 98.88 167 GLN B C 1
ATOM 2831 O O . GLN B 1 167 ? -9.57 -9.539 2.428 1 98.88 167 GLN B O 1
ATOM 2836 N N . PHE B 1 168 ? -7.797 -9.852 1.102 1 98.88 168 PHE B N 1
ATOM 2837 C CA . PHE B 1 168 ? -8.453 -10.906 0.342 1 98.88 168 PHE B CA 1
ATOM 2838 C C . PHE B 1 168 ? -8.711 -12.125 1.221 1 98.88 168 PHE B C 1
ATOM 2840 O O . PHE B 1 168 ? -9.766 -12.758 1.126 1 98.88 168 PHE B O 1
ATOM 2847 N N . ALA B 1 169 ? -7.727 -12.484 2.064 1 98.88 169 ALA B N 1
ATOM 2848 C CA . ALA B 1 169 ? -7.914 -13.609 2.971 1 98.88 169 ALA B CA 1
ATOM 2849 C C . ALA B 1 169 ? -9.141 -13.398 3.859 1 98.88 169 ALA B C 1
ATOM 2851 O O . ALA B 1 169 ? -9.852 -14.352 4.176 1 98.88 169 ALA B O 1
ATOM 2852 N N . ALA B 1 170 ? -9.398 -12.164 4.254 1 98.62 170 ALA B N 1
ATOM 2853 C CA . ALA B 1 170 ? -10.531 -11.828 5.109 1 98.62 170 ALA B CA 1
ATOM 2854 C C . ALA B 1 170 ? -11.836 -11.844 4.32 1 98.62 170 ALA B C 1
ATOM 2856 O O . ALA B 1 170 ? -12.914 -11.969 4.898 1 98.62 170 ALA B O 1
ATOM 2857 N N . ASP B 1 171 ? -11.742 -11.742 3.004 1 98.69 171 ASP B N 1
ATOM 2858 C CA . ASP B 1 171 ? -12.938 -11.422 2.232 1 98.69 171 ASP B CA 1
ATOM 2859 C C . ASP B 1 171 ? -13.352 -12.594 1.352 1 98.69 171 ASP B C 1
ATOM 2861 O O . ASP B 1 171 ? -14.445 -12.586 0.775 1 98.69 171 ASP B O 1
ATOM 2865 N N . CYS B 1 172 ? -12.461 -13.578 1.164 1 98.19 172 CYS B N 1
ATOM 2866 C CA . CYS B 1 172 ? -12.812 -14.688 0.287 1 98.19 172 CYS B CA 1
ATOM 2867 C C . CYS B 1 172 ? -12.453 -16.016 0.932 1 98.19 172 CYS B C 1
ATOM 2869 O O . CYS B 1 172 ? -11.859 -16.062 2.01 1 98.19 172 CYS B O 1
ATOM 2871 N N . ASP B 1 173 ? -12.812 -17.109 0.294 1 97.69 173 ASP B N 1
ATOM 2872 C CA . ASP B 1 173 ? -12.656 -18.438 0.878 1 97.69 173 ASP B CA 1
ATOM 2873 C C . ASP B 1 173 ? -11.344 -19.078 0.429 1 97.69 173 ASP B C 1
ATOM 2875 O O . ASP B 1 173 ? -10.891 -20.062 1.025 1 97.69 173 ASP B O 1
ATOM 2879 N N . ARG B 1 174 ? -10.742 -18.609 -0.63 1 98.62 174 ARG B N 1
ATOM 2880 C CA . ARG B 1 174 ? -9.453 -19.141 -1.066 1 98.62 174 ARG B CA 1
ATOM 2881 C C . ARG B 1 174 ? -8.352 -18.781 -0.076 1 98.62 174 ARG B C 1
ATOM 2883 O O . ARG B 1 174 ? -8.469 -17.797 0.662 1 98.62 174 ARG B O 1
ATOM 2890 N N . THR B 1 175 ? -7.324 -19.609 -0.05 1 98.81 175 THR B N 1
ATOM 2891 C CA . THR B 1 175 ? -6.168 -19.297 0.784 1 98.81 175 THR B CA 1
ATOM 2892 C C . THR B 1 175 ? -5.238 -18.312 0.083 1 98.81 175 THR B C 1
ATOM 2894 O O . THR B 1 175 ? -4.797 -18.562 -1.04 1 98.81 175 THR B O 1
ATOM 2897 N N . VAL B 1 176 ? -5.02 -17.203 0.676 1 98.94 176 VAL B N 1
ATOM 2898 C CA . VAL B 1 176 ? -4.152 -16.156 0.137 1 98.94 176 VAL B CA 1
ATOM 2899 C C . VAL B 1 176 ? -2.941 -15.969 1.05 1 98.94 176 VAL B C 1
ATOM 2901 O O . VAL B 1 176 ? -3.094 -15.656 2.232 1 98.94 176 VAL B O 1
ATOM 2904 N N . THR B 1 177 ? -1.748 -16.172 0.478 1 98.94 177 THR B N 1
ATOM 2905 C CA . THR B 1 177 ? -0.545 -16.234 1.3 1 98.94 177 THR B CA 1
ATOM 2906 C C . THR B 1 177 ? 0.563 -15.367 0.71 1 98.94 177 THR B C 1
ATOM 2908 O O . THR B 1 177 ? 0.777 -15.367 -0.504 1 98.94 177 THR B O 1
ATOM 2911 N N . VAL B 1 178 ? 1.188 -14.617 1.598 1 98.94 178 VAL B N 1
ATOM 2912 C CA . VAL B 1 178 ? 2.443 -13.977 1.219 1 98.94 178 VAL B CA 1
ATOM 2913 C C . VAL B 1 178 ? 3.566 -15.008 1.203 1 98.94 178 VAL B C 1
ATOM 2915 O O . VAL B 1 178 ? 3.707 -15.797 2.143 1 98.94 178 VAL B O 1
ATOM 2918 N N . VAL B 1 179 ? 4.34 -15.031 0.168 1 98.94 179 VAL B N 1
ATOM 2919 C CA . VAL B 1 179 ? 5.543 -15.859 0.15 1 98.94 179 VAL B CA 1
ATOM 2920 C C . VAL B 1 179 ? 6.781 -14.961 0.191 1 98.94 179 VAL B C 1
ATOM 2922 O O . VAL B 1 179 ? 6.961 -14.102 -0.673 1 98.94 179 VAL B O 1
ATOM 2925 N N . ASP B 1 180 ? 7.621 -15.141 1.148 1 98.81 180 ASP B N 1
ATOM 2926 C CA . ASP B 1 180 ? 8.844 -14.359 1.315 1 98.81 180 ASP B CA 1
ATOM 2927 C C . ASP B 1 180 ? 10.086 -15.227 1.11 1 98.81 180 ASP B C 1
ATOM 2929 O O . ASP B 1 180 ? 10.531 -15.906 2.035 1 98.81 180 ASP B O 1
ATOM 2933 N N . PRO B 1 181 ? 10.68 -15.156 -0.031 1 98.38 181 PRO B N 1
ATOM 2934 C CA . PRO B 1 181 ? 11.828 -16 -0.336 1 98.38 181 PRO B CA 1
ATOM 2935 C C . PRO B 1 181 ? 13.156 -15.383 0.115 1 98.38 181 PRO B C 1
ATOM 2937 O O . PRO B 1 181 ? 14.227 -15.93 -0.172 1 98.38 181 PRO B O 1
ATOM 2940 N N . GLY B 1 182 ? 13.117 -14.211 0.804 1 96.81 182 GLY B N 1
ATOM 2941 C CA . GLY B 1 182 ? 14.352 -13.5 1.118 1 96.81 182 GLY B CA 1
ATOM 2942 C C . GLY B 1 182 ? 14.961 -12.805 -0.083 1 96.81 182 GLY B C 1
ATOM 2943 O O . GLY B 1 182 ? 14.258 -12.477 -1.041 1 96.81 182 GLY B O 1
ATOM 2944 N N . LEU B 1 183 ? 16.219 -12.461 0.045 1 95.62 183 LEU B N 1
ATOM 2945 C CA . LEU B 1 183 ? 16.922 -11.789 -1.041 1 95.62 183 LEU B CA 1
ATOM 2946 C C . LEU B 1 183 ? 17.25 -12.766 -2.166 1 95.62 183 LEU B C 1
ATOM 2948 O O . LEU B 1 183 ? 17.969 -13.742 -1.955 1 95.62 183 LEU B O 1
ATOM 2952 N N . VAL B 1 184 ? 16.672 -12.484 -3.32 1 97.25 184 VAL B N 1
ATOM 2953 C CA . VAL B 1 184 ? 16.844 -13.367 -4.469 1 97.25 184 VAL B CA 1
ATOM 2954 C C . VAL B 1 184 ? 17.516 -12.609 -5.609 1 97.25 184 VAL B C 1
ATOM 2956 O O . VAL B 1 184 ? 17.188 -11.453 -5.875 1 97.25 184 VAL B O 1
ATOM 2959 N N . ALA B 1 185 ? 18.422 -13.281 -6.285 1 95.81 185 ALA B N 1
ATOM 2960 C CA . ALA B 1 185 ? 19.188 -12.672 -7.375 1 95.81 185 ALA B CA 1
ATOM 2961 C C . ALA B 1 185 ? 18.328 -12.531 -8.625 1 95.81 185 ALA B C 1
ATOM 2963 O O . ALA B 1 185 ? 18.109 -13.5 -9.352 1 95.81 185 ALA B O 1
ATOM 2964 N N . THR B 1 186 ? 17.828 -11.32 -8.875 1 95.12 186 THR B N 1
ATOM 2965 C CA . THR B 1 186 ? 17.047 -10.93 -10.047 1 95.12 186 THR B CA 1
ATOM 2966 C C . THR B 1 186 ? 17.469 -9.555 -10.539 1 95.12 186 THR B C 1
ATOM 2968 O O . THR B 1 186 ? 18.359 -8.922 -9.953 1 95.12 186 THR B O 1
ATOM 2971 N N . ASP B 1 187 ? 16.906 -9.094 -11.594 1 90.38 187 ASP B N 1
ATOM 2972 C CA . ASP B 1 187 ? 17.156 -7.734 -12.062 1 90.38 187 ASP B CA 1
ATOM 2973 C C . ASP B 1 187 ? 16.734 -6.707 -11.008 1 90.38 187 ASP B C 1
ATOM 2975 O O . ASP B 1 187 ? 17.375 -5.664 -10.867 1 90.38 187 ASP B O 1
ATOM 2979 N N . LEU B 1 188 ? 15.703 -7 -10.219 1 90.5 188 LEU B N 1
ATOM 2980 C CA . LEU B 1 188 ? 15.164 -6.086 -9.219 1 90.5 188 LEU B CA 1
ATOM 2981 C C . LEU B 1 188 ? 16.156 -5.871 -8.086 1 90.5 188 LEU B C 1
ATOM 2983 O O . LEU B 1 188 ? 16.141 -4.832 -7.422 1 90.5 188 LEU B O 1
ATOM 2987 N N . THR B 1 189 ? 17.062 -6.891 -7.871 1 92.12 189 THR B N 1
ATOM 2988 C CA . THR B 1 189 ? 18.016 -6.805 -6.77 1 92.12 189 THR B CA 1
ATOM 2989 C C . THR B 1 189 ? 19.422 -6.543 -7.293 1 92.12 189 THR B C 1
ATOM 2991 O O . THR B 1 189 ? 20.406 -6.652 -6.547 1 92.12 189 THR B O 1
ATOM 2994 N N . GLY B 1 190 ? 19.594 -6.359 -8.562 1 88.75 190 GLY B N 1
ATOM 2995 C CA . GLY B 1 190 ? 20.906 -6.203 -9.18 1 88.75 190 GLY B CA 1
ATOM 2996 C C . GLY B 1 190 ? 21.719 -7.48 -9.172 1 88.75 190 GLY B C 1
ATOM 2997 O O . GLY B 1 190 ? 22.953 -7.438 -9.086 1 88.75 190 GLY B O 1
ATOM 2998 N N . GLY B 1 191 ? 21.016 -8.562 -9.086 1 91.69 191 GLY B N 1
ATOM 2999 C CA . GLY B 1 191 ? 21.688 -9.852 -9.164 1 91.69 191 GLY B CA 1
ATOM 3000 C C . GLY B 1 191 ? 22.219 -10.336 -7.828 1 91.69 191 GLY B C 1
ATOM 3001 O O . GLY B 1 191 ? 22.953 -11.32 -7.766 1 91.69 191 GLY B O 1
ATOM 3002 N N . GLN B 1 192 ? 21.797 -9.703 -6.805 1 90.69 192 GLN B N 1
ATOM 3003 C CA . GLN B 1 192 ? 22.266 -10.094 -5.48 1 90.69 192 GLN B CA 1
ATOM 3004 C C . GLN B 1 192 ? 21.266 -11.039 -4.805 1 90.69 192 GLN B C 1
ATOM 3006 O O . GLN B 1 192 ? 20.062 -10.906 -4.984 1 90.69 192 GLN B O 1
ATOM 3011 N N . GLY B 1 193 ? 21.859 -12.008 -4.043 1 95.06 193 GLY B N 1
ATOM 3012 C CA . GLY B 1 193 ? 21 -12.898 -3.266 1 95.06 193 GLY B CA 1
ATOM 3013 C C . GLY B 1 193 ? 21.062 -14.336 -3.746 1 95.06 193 GLY B C 1
ATOM 3014 O O . GLY B 1 193 ? 21.969 -14.727 -4.469 1 95.06 193 GLY B O 1
ATOM 3015 N N . ARG B 1 194 ? 20.047 -15.125 -3.326 1 96.19 194 ARG B N 1
ATOM 3016 C CA . ARG B 1 194 ? 19.938 -16.531 -3.682 1 96.19 194 ARG B CA 1
ATOM 3017 C C . ARG B 1 194 ? 19.516 -16.703 -5.141 1 96.19 194 ARG B C 1
ATOM 3019 O O . ARG B 1 194 ? 18.859 -15.836 -5.707 1 96.19 194 ARG B O 1
ATOM 3026 N N . ASP B 1 195 ? 19.953 -17.797 -5.699 1 97.31 195 ASP B N 1
ATOM 3027 C CA . ASP B 1 195 ? 19.484 -18.156 -7.035 1 97.31 195 ASP B CA 1
ATOM 3028 C C . ASP B 1 195 ? 17.969 -18.406 -7.051 1 97.31 195 ASP B C 1
ATOM 3030 O O . ASP B 1 195 ? 17.453 -19.094 -6.18 1 97.31 195 ASP B O 1
ATOM 3034 N N . PRO B 1 196 ? 17.281 -17.812 -8.031 1 97.81 196 PRO B N 1
ATOM 3035 C CA . PRO B 1 196 ? 15.836 -18.031 -8.102 1 97.81 196 PRO B CA 1
ATOM 3036 C C . PRO B 1 196 ? 15.453 -19.5 -8.047 1 97.81 196 PRO B C 1
ATOM 3038 O O . PRO B 1 196 ? 14.453 -19.859 -7.422 1 97.81 196 PRO B O 1
ATOM 3041 N N . ASP B 1 197 ? 16.203 -20.391 -8.633 1 97.25 197 ASP B N 1
ATOM 3042 C CA . ASP B 1 197 ? 15.898 -21.812 -8.656 1 97.25 197 ASP B CA 1
ATOM 3043 C C . ASP B 1 197 ? 15.953 -22.406 -7.246 1 97.25 197 ASP B C 1
ATOM 3045 O O . ASP B 1 197 ? 15.25 -23.375 -6.945 1 97.25 197 ASP B O 1
ATOM 3049 N N . ASP B 1 198 ? 16.734 -21.734 -6.367 1 96.56 198 ASP B N 1
ATOM 3050 C CA . ASP B 1 198 ? 16.906 -22.25 -5.008 1 96.56 198 ASP B CA 1
ATOM 3051 C C . ASP B 1 198 ? 15.695 -21.922 -4.137 1 96.56 198 ASP B C 1
ATOM 3053 O O . ASP B 1 198 ? 15.523 -22.5 -3.062 1 96.56 198 ASP B O 1
ATOM 3057 N N . VAL B 1 199 ? 14.844 -21 -4.609 1 97.38 199 VAL B N 1
ATOM 3058 C CA . VAL B 1 199 ? 13.727 -20.609 -3.76 1 97.38 199 VAL B CA 1
ATOM 3059 C C . VAL B 1 199 ? 12.414 -21.062 -4.391 1 97.38 199 VAL B C 1
ATOM 3061 O O . VAL B 1 199 ? 11.344 -20.938 -3.783 1 97.38 199 VAL B O 1
ATOM 3064 N N . ALA B 1 200 ? 12.484 -21.609 -5.598 1 98.56 200 ALA B N 1
ATOM 3065 C CA . ALA B 1 200 ? 11.281 -21.969 -6.348 1 98.56 200 ALA B CA 1
ATOM 3066 C C . ALA B 1 200 ? 10.477 -23.031 -5.609 1 98.56 200 ALA B C 1
ATOM 3068 O O . ALA B 1 200 ? 9.242 -23 -5.633 1 98.56 200 ALA B O 1
ATOM 3069 N N . ASP B 1 201 ? 11.172 -23.891 -4.926 1 98 201 ASP B N 1
ATOM 3070 C CA . ASP B 1 201 ? 10.492 -24.984 -4.242 1 98 201 ASP B CA 1
ATOM 3071 C C . ASP B 1 201 ? 9.703 -24.484 -3.037 1 98 201 ASP B C 1
ATOM 3073 O O . ASP B 1 201 ? 8.758 -25.125 -2.588 1 98 201 ASP B O 1
ATOM 3077 N N . LEU B 1 202 ? 10.109 -23.375 -2.48 1 98.75 202 LEU B N 1
ATOM 3078 C CA . LEU B 1 202 ? 9.312 -22.719 -1.449 1 98.75 202 LEU B CA 1
ATOM 3079 C C . LEU B 1 202 ? 7.91 -22.406 -1.966 1 98.75 202 LEU B C 1
ATOM 3081 O O . LEU B 1 202 ? 6.926 -22.609 -1.252 1 98.75 202 LEU B O 1
ATOM 3085 N N . PHE B 1 203 ? 7.789 -21.953 -3.195 1 98.88 203 PHE B N 1
ATOM 3086 C CA . PHE B 1 203 ? 6.508 -21.625 -3.807 1 98.88 203 PHE B CA 1
ATOM 3087 C C . PHE B 1 203 ? 5.695 -22.891 -4.062 1 98.88 203 PHE B C 1
ATOM 3089 O O . PHE B 1 203 ? 4.477 -22.906 -3.879 1 98.88 203 PHE B O 1
ATOM 3096 N N . VAL B 1 204 ? 6.375 -23.984 -4.516 1 98.75 204 VAL B N 1
ATOM 3097 C CA . VAL B 1 204 ? 5.688 -25.25 -4.719 1 98.75 204 VAL B CA 1
ATOM 3098 C C . VAL B 1 204 ? 5.113 -25.75 -3.395 1 98.75 204 VAL B C 1
ATOM 3100 O O . VAL B 1 204 ? 3.951 -26.156 -3.326 1 98.75 204 VAL B O 1
ATOM 3103 N N . TRP B 1 205 ? 5.945 -25.656 -2.35 1 98.81 205 TRP B N 1
ATOM 3104 C CA . TRP B 1 205 ? 5.492 -26.047 -1.018 1 98.81 205 TRP B CA 1
ATOM 3105 C C . TRP B 1 205 ? 4.293 -25.203 -0.589 1 98.81 205 TRP B C 1
ATOM 3107 O O . TRP B 1 205 ? 3.299 -25.75 -0.089 1 98.81 205 TRP B O 1
ATOM 3117 N N . ALA B 1 206 ? 4.332 -23.906 -0.758 1 98.81 206 ALA B N 1
ATOM 3118 C CA . ALA B 1 206 ? 3.252 -23 -0.38 1 98.81 206 ALA B CA 1
ATOM 3119 C C . ALA B 1 206 ? 1.979 -23.312 -1.165 1 98.81 206 ALA B C 1
ATOM 3121 O O . ALA B 1 206 ? 0.871 -23.156 -0.646 1 98.81 206 ALA B O 1
ATOM 3122 N N . ALA B 1 207 ? 2.131 -23.797 -2.359 1 98.5 207 ALA B N 1
ATOM 3123 C CA . ALA B 1 207 ? 1.011 -24.062 -3.256 1 98.5 207 ALA B CA 1
ATOM 3124 C C . ALA B 1 207 ? 0.345 -25.391 -2.906 1 98.5 207 ALA B C 1
ATOM 3126 O O . ALA B 1 207 ? -0.792 -25.656 -3.309 1 98.5 207 ALA B O 1
ATOM 3127 N N . THR B 1 208 ? 1.061 -26.266 -2.193 1 97.12 208 THR B N 1
ATOM 3128 C CA . THR B 1 208 ? 0.576 -27.625 -2.053 1 97.12 208 THR B CA 1
ATOM 3129 C C . THR B 1 208 ? 0.471 -28.016 -0.58 1 97.12 208 THR B C 1
ATOM 3131 O O . THR B 1 208 ? -0.604 -28.391 -0.106 1 97.12 208 THR B O 1
ATOM 3134 N N . ASP B 1 209 ? 1.564 -27.75 0.14 1 97.56 209 ASP B N 1
ATOM 3135 C CA . ASP B 1 209 ? 1.692 -28.438 1.421 1 97.56 209 ASP B CA 1
ATOM 3136 C C . ASP B 1 209 ? 1.506 -27.469 2.586 1 97.56 209 ASP B C 1
ATOM 3138 O O . ASP B 1 209 ? 1.21 -27.891 3.707 1 97.56 209 ASP B O 1
ATOM 3142 N N . ALA B 1 210 ? 1.775 -26.203 2.381 1 98.5 210 ALA B N 1
ATOM 3143 C CA . ALA B 1 210 ? 1.651 -25.25 3.477 1 98.5 210 ALA B CA 1
ATOM 3144 C C . ALA B 1 210 ? 0.243 -25.266 4.062 1 98.5 210 ALA B C 1
ATOM 3146 O O . ALA B 1 210 ? -0.745 -25.25 3.324 1 98.5 210 ALA B O 1
ATOM 3147 N N . ASP B 1 211 ? 0.099 -25.25 5.34 1 98.25 211 ASP B N 1
ATOM 3148 C CA . ASP B 1 211 ? -1.186 -25.328 6.031 1 98.25 211 ASP B CA 1
ATOM 3149 C C . ASP B 1 211 ? -1.98 -24.031 5.859 1 98.25 211 ASP B C 1
ATOM 3151 O O . ASP B 1 211 ? -1.575 -22.984 6.352 1 98.25 211 ASP B O 1
ATOM 3155 N N . PRO B 1 212 ? -3.111 -24.156 5.219 1 97.94 212 PRO B N 1
ATOM 3156 C CA . PRO B 1 212 ? -3.916 -22.953 5.031 1 97.94 212 PRO B CA 1
ATOM 3157 C C . PRO B 1 212 ? -4.266 -22.266 6.352 1 97.94 212 PRO B C 1
ATOM 3159 O O . PRO B 1 212 ? -4.293 -21.031 6.422 1 97.94 212 PRO B O 1
ATOM 3162 N N . ALA B 1 213 ? -4.531 -23 7.367 1 97.5 213 ALA B N 1
ATOM 3163 C CA . ALA B 1 213 ? -4.91 -22.453 8.664 1 97.5 213 ALA B CA 1
ATOM 3164 C C . ALA B 1 213 ? -3.793 -21.578 9.234 1 97.5 213 ALA B C 1
ATOM 3166 O O . ALA B 1 213 ? -4.059 -20.609 9.953 1 97.5 213 ALA B O 1
ATOM 3167 N N . GLU B 1 214 ? -2.602 -21.906 8.859 1 98.25 214 GLU B N 1
ATOM 3168 C CA . GLU B 1 214 ? -1.451 -21.172 9.383 1 98.25 214 GLU B CA 1
ATOM 3169 C C . GLU B 1 214 ? -1.11 -19.984 8.508 1 98.25 214 GLU B C 1
ATOM 3171 O O . GLU B 1 214 ? -0.68 -18.938 9.008 1 98.25 214 GLU B O 1
ATOM 3176 N N . PHE B 1 215 ? -1.367 -20.094 7.223 1 98.75 215 PHE B N 1
ATOM 3177 C CA . PHE B 1 215 ? -0.692 -19.141 6.359 1 98.75 215 PHE B CA 1
ATOM 3178 C C . PHE B 1 215 ? -1.703 -18.297 5.594 1 98.75 215 PHE B C 1
ATOM 3180 O O . PHE B 1 215 ? -1.327 -17.359 4.875 1 98.75 215 PHE B O 1
ATOM 3187 N N . ASP B 1 216 ? -3.027 -18.578 5.742 1 98.75 216 ASP B N 1
ATOM 3188 C CA . ASP B 1 216 ? -4.016 -17.703 5.121 1 98.75 216 ASP B CA 1
ATOM 3189 C C . ASP B 1 216 ? -3.936 -16.297 5.688 1 98.75 216 ASP B C 1
ATOM 3191 O O . ASP B 1 216 ? -4.121 -16.094 6.891 1 98.75 216 ASP B O 1
ATOM 3195 N N . GLY B 1 217 ? -3.637 -15.383 4.836 1 98.75 217 GLY B N 1
ATOM 3196 C CA . GLY B 1 217 ? -3.467 -14 5.254 1 98.75 217 GLY B CA 1
ATOM 3197 C C . GLY B 1 217 ? -2.129 -13.742 5.922 1 98.75 217 GLY B C 1
ATOM 3198 O O . GLY B 1 217 ? -1.884 -12.641 6.418 1 98.75 217 GLY B O 1
ATOM 3199 N N . ASP B 1 218 ? -1.272 -14.742 5.938 1 98.62 218 ASP B N 1
ATOM 3200 C CA . ASP B 1 218 ? -0.014 -14.648 6.668 1 98.62 218 ASP B CA 1
ATOM 3201 C C . ASP B 1 218 ? 1.178 -14.93 5.758 1 98.62 218 ASP B C 1
ATOM 3203 O O . ASP B 1 218 ? 1.021 -15.047 4.539 1 98.62 218 ASP B O 1
ATOM 3207 N N . ILE B 1 219 ? 2.377 -14.992 6.293 1 98.75 219 ILE B N 1
ATOM 3208 C CA . ILE B 1 219 ? 3.615 -15.039 5.523 1 98.75 219 ILE B CA 1
ATOM 3209 C C . ILE B 1 219 ? 4.223 -16.438 5.613 1 98.75 219 ILE B C 1
ATOM 3211 O O . ILE B 1 219 ? 4.477 -16.938 6.707 1 98.75 219 ILE B O 1
ATOM 3215 N N . ALA B 1 220 ? 4.391 -17.078 4.523 1 98.88 220 ALA B N 1
ATOM 3216 C CA . ALA B 1 220 ? 5.223 -18.266 4.387 1 98.88 220 ALA B CA 1
ATOM 3217 C C . ALA B 1 220 ? 6.633 -17.906 3.939 1 98.88 220 ALA B C 1
ATOM 3219 O O . ALA B 1 220 ? 6.848 -17.516 2.791 1 98.88 220 ALA B O 1
ATOM 3220 N N . ASP B 1 221 ? 7.574 -18.016 4.84 1 98.56 221 ASP B N 1
ATOM 3221 C CA . ASP B 1 221 ? 8.938 -17.609 4.52 1 98.56 221 ASP B CA 1
ATOM 3222 C C . ASP B 1 221 ? 9.883 -18.812 4.52 1 98.56 221 ASP B C 1
ATOM 3224 O O . ASP B 1 221 ? 9.438 -19.953 4.645 1 98.56 221 ASP B O 1
ATOM 3228 N N . LEU B 1 222 ? 11.117 -18.562 4.285 1 97.88 222 LEU B N 1
ATOM 3229 C CA . LEU B 1 222 ? 12.133 -19.609 4.168 1 97.88 222 LEU B CA 1
ATOM 3230 C C . LEU B 1 222 ? 12.227 -20.422 5.461 1 97.88 222 LEU B C 1
ATOM 3232 O O . LEU B 1 222 ? 12.367 -21.641 5.426 1 97.88 222 LEU B O 1
ATOM 3236 N N . LYS B 1 223 ? 12.18 -19.734 6.562 1 97.25 223 LYS B N 1
ATOM 3237 C CA . LYS B 1 223 ? 12.281 -20.406 7.855 1 97.25 223 LYS B CA 1
ATOM 3238 C C . LYS B 1 223 ? 11.141 -21.406 8.047 1 97.25 223 LYS B C 1
ATOM 3240 O O . LYS B 1 223 ? 11.367 -22.547 8.461 1 97.25 223 LYS B O 1
ATOM 3245 N N . ALA B 1 224 ? 9.898 -20.969 7.762 1 98.12 224 ALA B N 1
ATOM 3246 C CA . ALA B 1 224 ? 8.742 -21.859 7.871 1 98.12 224 ALA B CA 1
ATOM 3247 C C . ALA B 1 224 ? 8.867 -23.047 6.934 1 98.12 224 ALA B C 1
ATOM 3249 O O . ALA B 1 224 ? 8.539 -24.188 7.305 1 98.12 224 ALA B O 1
ATOM 3250 N N . TRP B 1 225 ? 9.289 -22.797 5.707 1 98.06 225 TRP B N 1
ATOM 3251 C CA . TRP B 1 225 ? 9.445 -23.844 4.703 1 98.06 225 TRP B CA 1
ATOM 3252 C C . TRP B 1 225 ? 10.484 -24.859 5.152 1 98.06 225 TRP B C 1
ATOM 3254 O O . TRP B 1 225 ? 10.234 -26.078 5.09 1 98.06 225 TRP B O 1
ATOM 3264 N N . LYS B 1 226 ? 11.633 -24.391 5.637 1 97 226 LYS B N 1
ATOM 3265 C CA . LYS B 1 226 ? 12.695 -25.297 6.082 1 97 226 LYS B CA 1
ATOM 3266 C C . LYS B 1 226 ? 12.25 -26.125 7.285 1 97 226 LYS B C 1
ATOM 3268 O O . LYS B 1 226 ? 12.602 -27.297 7.398 1 97 226 LYS B O 1
ATOM 3273 N N . ARG B 1 227 ? 11.547 -25.484 8.172 1 96.88 227 ARG B N 1
ATOM 3274 C CA . ARG B 1 227 ? 11.039 -26.188 9.344 1 96.88 227 ARG B CA 1
ATOM 3275 C C . ARG B 1 227 ? 10.062 -27.281 8.938 1 96.88 227 ARG B C 1
ATOM 3277 O O . ARG B 1 227 ? 10.047 -28.359 9.531 1 96.88 227 ARG B O 1
ATOM 3284 N N . ALA B 1 228 ? 9.281 -27.047 7.898 1 96.19 228 ALA B N 1
ATOM 3285 C CA . ALA B 1 228 ? 8.219 -27.953 7.488 1 96.19 228 ALA B CA 1
ATOM 3286 C C . ALA B 1 228 ? 8.773 -29.109 6.652 1 96.19 228 ALA B C 1
ATOM 3288 O O . ALA B 1 228 ? 8.156 -30.172 6.566 1 96.19 228 ALA B O 1
ATOM 3289 N N . THR B 1 229 ? 9.906 -28.906 6.012 1 91.5 229 THR B N 1
ATOM 3290 C CA . THR B 1 229 ? 10.391 -29.906 5.062 1 91.5 229 THR B CA 1
ATOM 3291 C C . THR B 1 229 ? 11.625 -30.609 5.605 1 91.5 229 THR B C 1
ATOM 3293 O O . THR B 1 229 ? 12.258 -31.406 4.902 1 91.5 229 THR B O 1
ATOM 3296 N N . ARG B 1 230 ? 11.984 -30.297 7.012 1 85.5 230 ARG B N 1
ATOM 3297 C CA . ARG B 1 230 ? 13.016 -31.062 7.695 1 85.5 230 ARG B CA 1
ATOM 3298 C C . ARG B 1 230 ? 12.492 -32.438 8.125 1 85.5 230 ARG B C 1
ATOM 3300 O O . ARG B 1 230 ? 11.305 -32.594 8.422 1 85.5 230 ARG B O 1
#

Organism: Haloferax volcanii (strain ATCC 29605 / DSM 3757 / JCM 8879 / NBRC 14742 / NCIMB 2012 / VKM B-1768 / DS2) (NCBI:txid309800)

Foldseek 3Di:
DALAQEEFEPCLDFLNLLLQLVCQLVAYAYEYEDQDQVSQVVSQVNSVVNVGHYDYDYAALLDLVRLLVSLVVSCVVRVAHQEYELEWFDADDAAQAAAQVPHDPVRLVVRLSRLAVSLVSNCVSRVVRHDLAHEYEYEAEPLCPDPDGRRHSNNVSRVNNLVVQLVCLVVGRYARFYEYAYDEQTVRHVGDDHDSNVSSVLVVCRSPPDDSVPGRSHYRYPVNVVVVVD/DALAQEEFEPCLDFLNLLLQLVCQLVAYAYEYEDQDQVSQVVSQVNSVVNVGHYDYQYAALLDLVRLLVSLVVSCVVRVAHAEYELEWFDADDAAQAAAQVPHDPVRLVVRQSRLAVSLVSNCVSRVVRHDLAHEYEYEAEPLCPDPDGRCHSNNVSRVNNLVVQLVCLVVGRYARFYEYAYDEQTVRHVGDDHDSNVSSVLVVCRSPPDDSVPGRSHYRYPVNSVVVVD

pLDDT: mean 97.68, std 2.13, range [84.31, 99.0]

InterPro domains:
  IPR002347 Short-chain dehydrogenase/reductase SDR [PF00106] (5-192)
  IPR002347 Short-chain dehydrogenase/reductase SDR [PR00081] (5-22)
  IPR002347 Short-chain dehydrogenase/reductase SDR [PR00081] (79-90)
  IPR002347 Short-chain dehydrogenase/reductase SDR [PR00081] (154-173)
  IPR002347 Short-chain dehydrogenase/reductase SDR [PR00081] (189-209)
  IPR036291 NAD(P)-binding domain superfamily [SSF51735] (1-209)
  IPR057326 Ketoreductase domain [SM00822] (4-187)

Nearest PDB structures (foldseek):
  1x7g-assembly1_B-2  TM=8.922E-01  e=1.040E-18  Streptomyces coelicolor
  1xr3-assembly1_B-2  TM=8.710E-01  e=6.747E-19  Streptomyces coelicolor
  4dbz-assembly1_B  TM=8.758E-01  e=2.468E-18  Streptomyces coelicolor
  5h5x-assembly3_L  TM=8.543E-01  e=2.181E-18  Streptomyces coelicolor A3(2)
  4dc1-assembly1_B  TM=8.940E-01  e=1.308E-17  Streptomyces coelicolor

Radius of gyration: 23.05 Å; Cα contacts (8 Å, |Δi|>4): 1129; chains: 2; bounding box: 43×69×59 Å

Sequence (460 aa):
MNDTTAVVTGASSGIGAAVARALGRAGATVVACARDGDALQSVVNDIERDGGSASAVRADVRDELDMERLMETAARAGGRIDVLVANAAVAHGTPGEMPAPEDSYAAFDDTLRTNVRGVFAAVKEALPHMADDGRILVPSGSIAREAKPGMGAYAVSKAAAEALVRQFAADCDRTVTVVDPGLVATDLTGGQGRDPDDVADLFVWAATDADPAEFDGDIADLKAWKRATRMNDTTAVVTGASSGIGAAVARALGRAGATVVACARDGDALQSVVNDIERDGGSASAVRADVRDELDMERLMETAARAGGRIDVLVANAAVAHGTPGEMPAPEDSYAAFDDTLRTNVRGVFAAVKEALPHMADDGRILVPSGSIAREAKPGMGAYAVSKAAAEALVRQFAADCDRTVTVVDPGLVATDLTGGQGRDPDDVADLFVWAATDADPAEFDGDIADLKAWKRATR

Solvent-accessible surface area (backbone atoms only — not comparable to full-atom values): 21648 Å² total; per-residue (Å²): 74,79,87,32,17,32,36,29,30,34,18,42,46,47,56,27,27,30,30,48,41,46,39,10,72,49,43,15,40,30,36,32,24,17,73,50,52,68,51,24,44,52,45,32,50,52,24,39,71,73,72,27,41,54,44,73,43,74,32,46,56,70,36,60,66,41,30,41,51,51,36,52,52,36,19,66,74,54,72,28,28,38,31,38,34,51,49,42,66,63,63,89,59,54,74,56,66,28,33,43,80,71,53,48,70,67,54,39,50,52,25,36,39,32,32,28,49,11,39,52,34,45,53,48,44,33,55,88,42,37,42,75,8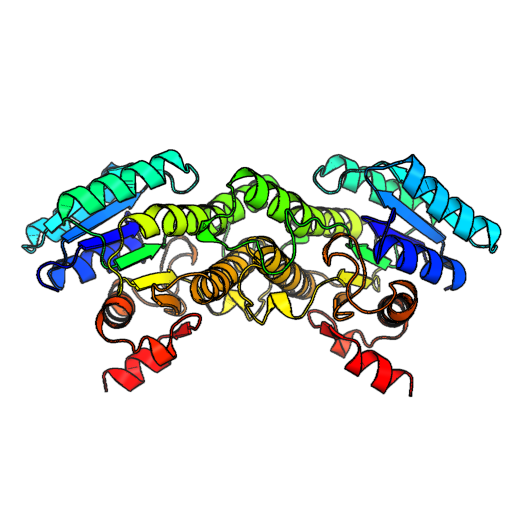4,14,34,36,36,34,67,45,42,66,46,34,79,46,63,52,49,11,38,30,49,45,30,22,21,35,21,22,36,50,29,44,29,25,33,42,29,49,51,48,79,43,34,18,25,31,34,26,71,60,62,44,29,23,82,67,49,75,57,40,62,41,56,30,68,77,44,16,57,55,54,50,37,57,65,70,66,52,54,55,89,74,26,46,41,29,73,48,33,58,67,58,48,53,65,69,73,102,73,81,86,31,17,34,36,29,31,34,19,42,46,46,57,28,26,28,32,48,41,46,39,9,73,48,44,16,40,29,36,31,24,18,74,51,53,68,51,23,43,53,45,33,49,53,24,40,73,73,72,26,42,53,44,71,42,74,32,48,54,68,36,59,67,41,29,40,50,50,35,52,52,36,18,66,73,55,74,28,28,40,32,38,35,50,48,42,67,61,63,90,58,55,73,57,66,27,32,43,80,71,52,48,68,67,53,39,50,52,25,37,39,32,32,28,50,11,40,52,36,46,52,48,44,34,55,87,42,36,42,75,84,14,32,36,37,33,68,45,44,66,46,34,79,45,63,52,50,12,37,30,50,45,29,23,20,35,21,23,34,51,28,44,28,25,34,41,30,52,52,47,80,39,35,19,24,31,34,27,71,59,63,43,28,23,82,67,47,73,57,40,63,42,56,30,70,77,44,17,59,55,53,50,38,59,66,69,68,52,53,55,90,73,26,45,40,29,73,48,32,57,68,58,48,51,64,69,74,105